Protein AF-0000000087577786 (afdb_homodimer)

pLDDT: mean 89.38, std 16.69, range [19.86, 98.94]

Radius of gyration: 27.83 Å; Cα contacts (8 Å, |Δi|>4): 1175; chains: 2; bounding box: 75×89×69 Å

Secondary structure (DSSP, 8-state):
-------------------BPPPPPPSSTT-STTSPP-STTSTT--B--PPPHHHHHHHHHHT--GGG-EES-GGGTT-SEE---HHHHHHT-S--SS-S-SS-HHHHHHHHHHHHHHHHTT---EEEEE--TT-HHHHHHHHHHHT-SS----EEEEE--SPPTT-GGGHHHH---HHHHHHHHHHTT---TTEEEEES-HHHHGGGS-TT--EEEEEE--SSHHHHHHHHHHHGGGEEEEEEEEESSTTT-HHHHHHHHHHHHHTT-----EE-SSS-EEEE--S-----GGGPPPP-STTS--/-------------------BPPPPPPSSTT-STTSPP-STTSTT--B--PPPHHHHHHHHHHT--GGG-EES-GGGTT-SEE---HHHHHHT-S--SS-S-SS-HHHHHHHHHHHHHHHHTT---EEEEE--TT-HHHHHHHHHHHT-SS----EEEEE--SPPTT-GGGHHHH---HHHHHHHHHHTT---TTEEEEES-HHHHGGGS-TT--EEEEEE--SSHHHHHHHHHHHGGGEEEEEEEEESSTTT-HHHHHHHHHHHHHHT-----EE-SSS-EEEE--S-----GGGPPPP-STTS--

Solvent-accessible surface area (backbone atoms only — not comparable to full-atom values): 33470 Å² total; per-residue (Å²): 136,83,80,77,77,74,78,75,75,72,73,86,63,80,69,60,90,78,38,43,45,72,45,28,60,52,81,43,98,77,51,75,88,40,60,52,52,85,45,83,78,39,88,80,36,42,63,53,70,86,69,54,65,52,49,42,29,44,49,43,51,22,42,36,47,70,84,61,25,23,32,63,34,72,74,58,31,44,73,46,69,36,76,48,52,70,76,39,42,36,66,27,76,45,42,37,73,69,28,22,25,56,56,11,53,51,55,52,50,49,52,53,36,49,55,50,48,26,50,75,68,67,40,58,44,27,37,38,37,37,50,45,66,46,33,22,65,57,42,45,48,42,48,53,32,69,72,40,86,87,47,76,52,45,34,38,42,32,28,50,43,41,81,60,86,85,46,69,62,24,32,70,64,61,35,35,43,58,67,57,29,51,49,46,25,48,54,53,69,47,64,50,91,47,57,41,78,45,75,33,51,57,85,71,46,50,78,66,55,67,83,80,52,43,23,20,34,44,35,46,39,67,78,36,33,34,56,51,46,48,46,50,76,63,46,49,59,26,40,27,60,62,12,36,41,36,34,52,33,40,64,70,27,69,48,31,36,49,40,51,53,51,49,36,61,74,60,66,54,86,69,61,79,39,62,44,35,64,29,23,30,30,38,54,40,81,61,89,52,84,74,61,71,84,71,60,72,74,68,76,51,85,66,42,83,128,137,83,80,78,76,77,78,74,78,74,75,86,63,81,69,61,89,77,40,44,44,72,45,30,61,53,80,44,96,78,51,75,87,41,61,53,50,85,47,81,79,40,89,78,35,42,64,55,71,85,67,54,65,52,50,42,29,44,48,42,50,22,42,36,46,71,87,59,25,23,31,64,35,70,74,58,31,43,71,46,70,36,77,48,50,71,76,40,43,38,67,28,75,47,43,36,73,69,27,23,27,57,57,11,53,52,56,52,50,49,52,52,36,50,55,52,48,24,51,74,70,66,41,58,44,26,38,39,37,36,50,45,65,48,34,22,67,57,42,44,47,42,48,52,33,69,71,38,87,84,46,76,51,42,34,39,41,33,28,51,42,42,81,61,88,86,48,69,6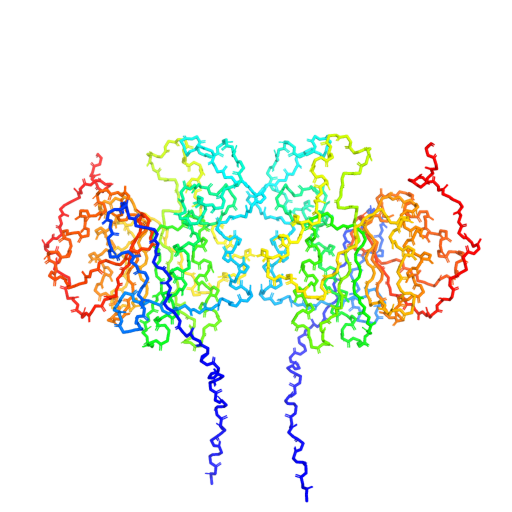1,25,30,70,64,60,36,35,43,58,68,57,30,50,48,48,26,49,54,54,68,47,66,50,92,46,57,42,79,44,77,33,50,55,85,72,45,47,78,66,56,68,83,80,52,44,23,20,32,44,35,45,40,66,78,36,33,35,56,51,47,47,46,49,76,62,47,51,59,27,41,27,61,62,11,39,42,34,36,53,33,40,63,68,28,69,46,30,36,49,40,50,53,50,48,36,60,74,60,67,55,84,69,61,80,38,62,44,34,64,28,23,30,30,37,52,40,80,60,90,53,84,73,63,70,84,70,60,72,74,68,77,49,84,64,42,83,130

Organism: Thalassiosira oceanica (NCBI:txid159749)

InterPro domains:
  IPR008884 Macrocin-O-methyltransferase [PF05711] (78-285)
  IPR008884 Macrocin-O-methyltransferase [PTHR40036] (98-286)
  IPR029063 S-adenosyl-L-methionine-dependent methyltransferase superfamily [G3DSA:3.40.50.150] (52-286)

Nearest PDB structures (foldseek):
  2wk1-assembly1_A-2  TM=9.011E-01  e=6.890E-23  Actinoalloteichus caeruleus
  4x7u-assembly1_B  TM=8.964E-01  e=2.282E-21  Micromonospora griseorubida
  4x7v-assembly1_A  TM=9.051E-01  e=3.508E-21  Micromonospora griseorubida
  4x7z-assembly1_B  TM=9.027E-01  e=4.485E-21  Micromonospora griseorubida
  4xvy-assembly1_B  TM=8.830E-01  e=7.794E-21  Micromonospora griseorubida

Foldseek 3Di:
DDPPPPPPPDDPPPVPPWAFDQAADDLDPPDPVRGGDGDPPPQLGQTDDDDDPLLVVLLQQQLAHQVQFFQPDLLQLSPDGDGHDLVCLQQLVTARQRHQDSGHSLVLRVLLSQLVQCLVVVNDAAAEEAQQQLNSSVLSVLVSQVPGPSHRHAYEYHDQLAFDPDSPNSRVNRHHHPVNSLVVSVVSPRDDPSYHYFHRQLQPTLQVDDPQGAYQEAEYEDQALVSLLSNCLRCVLRHTQQGKYKYQACQPHVRNVVSVVLQCVQQVAPWDWRHRYNGMTMTGGHDRTDRDPVSRDPDDPPPDDD/DDPPPPPPPDDPPPVPPWAFDQAADDLDPPDPVRGGDGDPPPQLGQTDDDDDPLLVVLLQQQLAHQVQFFQPDLLQLSPDGDGHDLVCLQQLVTARQRHQDSGHSLVLRVLLSQLVQCLVVVPDFAAEEAQQQLNSSVLSVLVSQVPGPSHRHAYEYHDQLAFDPDSPNSRVNRHHHPVNSLVVSVVSPRDDPSYHYFHRQLQPTLQVDDPQGAYQEAEYEDQALVSLLSNCLRCVLRHTQQGKYKYQACQPHVRNVVSVVLQCVQQVAPWDWRHSYNGMTMTGGHDRTDRDPVSRDPDDPPPDDD

Sequence (612 aa):
LILAAAHLGAPVNDVGDLKCLPLGDPLDSLESNHETPESLEDPRCQLYQPPSKLVHVIMNMVVGAPNQGRCANFSDGCATKAPYDEALRQFGGDWPPFGYTMIGKQRLEQFRASIHEVDRNGIGGCIIETGVWRGGAMIMAAAVTSESNFGRRNLYLYDAFDSIPGYGPSKSFLENTEDEVKGYFKLFGMLDHNVKFVKGMFKDTVPEWQKGTPIAVLRVDANFYDSYADVLYTMYEDVSVGGIVIFDDVYSHPAVMKCWTDFKRDQNLKEDLVRIDKRSAWFRKIEDVKVDQLKRLPPQDTNKAQLILAAAHLGAPVNDVGDLKCLPLGDPLDSLESNHETPESLEDPRCQLYQPPSKLVHVIMNMVVGAPNQGRCANFSDGCATKAPYDEALRQFGGDWPPFGYTMIGKQRLEQFRASIHEVDRNGIGGCIIETGVWRGGAMIMAAAVTSESNFGRRNLYLYDAFDSIPGYGPSKSFLENTEDEVKGYFKLFGMLDHNVKFVKGMFKDTVPEWQKGTPIAVLRVDANFYDSYADVLYTMYEDVSVGGIVIFDDVYSHPAVMKCWTDFKRDQNLKEDLVRIDKRSAWFRKIEDVKVDQLKRLPPQDTNKAQ

Structure (mmCIF, N/CA/C/O backbone):
data_AF-0000000087577786-model_v1
#
loop_
_entity.id
_entity.type
_entity.pdbx_description
1 polymer 'Macrocin O-methyltransferase'
#
loop_
_atom_site.group_PDB
_atom_site.id
_atom_site.type_symbol
_atom_site.label_atom_id
_atom_site.label_alt_id
_atom_site.label_comp_id
_atom_site.label_asym_id
_atom_site.label_entity_id
_atom_site.label_seq_id
_atom_site.pdbx_PDB_ins_code
_atom_site.Cartn_x
_atom_site.Cartn_y
_atom_site.Cartn_z
_atom_site.occupancy
_atom_site.B_iso_or_equiv
_atom_site.auth_seq_id
_atom_site.auth_comp_id
_atom_site.auth_asym_id
_atom_site.auth_atom_id
_atom_site.pdbx_PDB_model_num
ATOM 1 N N . LEU A 1 1 ? -45.875 -18.891 17.031 1 25.75 1 LEU A N 1
ATOM 2 C CA . LEU A 1 1 ? -44.438 -19.047 16.938 1 25.75 1 LEU A CA 1
ATOM 3 C C . LEU A 1 1 ? -43.906 -18.453 15.625 1 25.75 1 LEU A C 1
ATOM 5 O O . LEU A 1 1 ? -43.969 -19.109 14.578 1 25.75 1 LEU A O 1
ATOM 9 N N . ILE A 1 2 ? -44.094 -17.219 15.227 1 24.62 2 ILE A N 1
ATOM 10 C CA . ILE A 1 2 ? -44.156 -16.453 13.984 1 24.62 2 ILE A CA 1
ATOM 11 C C . ILE A 1 2 ? -42.75 -16.094 13.523 1 24.62 2 ILE A C 1
ATOM 13 O O . ILE A 1 2 ? -42.031 -15.336 14.203 1 24.62 2 ILE A O 1
ATOM 17 N N . LEU A 1 3 ? -42.031 -17.031 12.844 1 22.95 3 LEU A N 1
ATOM 18 C CA . LEU A 1 3 ? -40.688 -16.969 12.289 1 22.95 3 LEU A CA 1
ATOM 19 C C . LEU A 1 3 ? -40.531 -15.789 11.336 1 22.95 3 LEU A C 1
ATOM 21 O O . LEU A 1 3 ? -41.156 -15.781 10.266 1 22.95 3 LEU A O 1
ATOM 25 N N . ALA A 1 4 ? -40.469 -14.539 11.805 1 23.53 4 ALA A N 1
ATOM 26 C CA . ALA A 1 4 ? -40.281 -13.391 10.922 1 23.53 4 ALA A CA 1
ATOM 27 C C . ALA A 1 4 ? -39.031 -13.57 10.055 1 23.53 4 ALA A C 1
ATOM 29 O O . ALA A 1 4 ? -37.906 -13.633 10.562 1 23.53 4 ALA A O 1
ATOM 30 N N . ALA A 1 5 ? -39.062 -14.164 8.867 1 20.08 5 ALA A N 1
ATOM 31 C CA . ALA A 1 5 ? -38.094 -14.258 7.781 1 20.08 5 ALA A CA 1
ATOM 32 C C . ALA A 1 5 ? -37.531 -12.883 7.402 1 20.08 5 ALA A C 1
ATOM 34 O O . ALA A 1 5 ? -38.281 -12.047 6.883 1 20.08 5 ALA A O 1
ATOM 35 N N . ALA A 1 6 ? -36.75 -12.289 8.242 1 26.2 6 ALA A N 1
ATOM 36 C CA . ALA A 1 6 ? -36.094 -11.039 7.84 1 26.2 6 ALA A CA 1
ATOM 37 C C . ALA A 1 6 ? -35.594 -11.117 6.406 1 26.2 6 ALA A C 1
ATOM 39 O O . ALA A 1 6 ? -34.906 -12.086 6.031 1 26.2 6 ALA A O 1
ATOM 40 N N . HIS A 1 7 ? -36.188 -10.406 5.469 1 24.12 7 HIS A N 1
ATOM 41 C CA . HIS A 1 7 ? -35.906 -10.133 4.059 1 24.12 7 HIS A CA 1
ATOM 42 C C . HIS A 1 7 ? -34.438 -9.805 3.83 1 24.12 7 HIS A C 1
ATOM 44 O O . HIS A 1 7 ? -33.906 -8.852 4.414 1 24.12 7 HIS A O 1
ATOM 50 N N . LEU A 1 8 ? -33.562 -10.773 3.633 1 27.97 8 LEU A N 1
ATOM 51 C CA . LEU A 1 8 ? -32.25 -10.727 3.014 1 27.97 8 LEU A CA 1
ATOM 52 C C . LEU A 1 8 ? -32.219 -9.711 1.879 1 27.97 8 LEU A C 1
ATOM 54 O O . LEU A 1 8 ? -32.969 -9.82 0.913 1 27.97 8 LEU A O 1
ATOM 58 N N . GLY A 1 9 ? -32.188 -8.398 2.266 1 27.45 9 GLY A N 1
ATOM 59 C CA . GLY A 1 9 ? -32.125 -7.367 1.241 1 27.45 9 GLY A CA 1
ATOM 60 C C . GLY A 1 9 ? -31.359 -7.793 0.004 1 27.45 9 GLY A C 1
ATOM 61 O O . GLY A 1 9 ? -30.484 -8.648 0.079 1 27.45 9 GLY A O 1
ATOM 62 N N . ALA A 1 10 ? -32 -7.598 -1.199 1 27.45 10 ALA A N 1
ATOM 63 C CA . ALA A 1 10 ? -31.734 -7.898 -2.602 1 27.45 10 ALA A CA 1
ATOM 64 C C . ALA A 1 10 ? -30.297 -7.539 -2.967 1 27.45 10 ALA A C 1
ATOM 66 O O . ALA A 1 10 ? -29.703 -6.633 -2.373 1 27.45 10 ALA A O 1
ATOM 67 N N . PRO A 1 11 ? -29.641 -8.445 -3.666 1 31.91 11 PRO A N 1
ATOM 68 C CA . PRO A 1 11 ? -28.375 -8.25 -4.379 1 31.91 11 PRO A CA 1
ATOM 69 C C . PRO A 1 11 ? -28.297 -6.898 -5.09 1 31.91 11 PRO A C 1
ATOM 71 O O . PRO A 1 11 ? -29.328 -6.383 -5.551 1 31.91 11 PRO A O 1
ATOM 74 N N . VAL A 1 12 ? -27.719 -5.793 -4.562 1 33.19 12 VAL A N 1
ATOM 75 C CA . VAL A 1 12 ? -27.531 -4.664 -5.469 1 33.19 12 VAL A CA 1
ATOM 76 C C . VAL A 1 12 ? -27.281 -5.176 -6.887 1 33.19 12 VAL A C 1
ATOM 78 O O . VAL A 1 12 ? -26.266 -5.832 -7.152 1 33.19 12 VAL A O 1
ATOM 81 N N . ASN A 1 13 ? -28.234 -5.625 -7.609 1 32.91 13 ASN A N 1
ATOM 82 C CA . ASN A 1 13 ? -28.422 -5.988 -9.008 1 32.91 13 ASN A CA 1
ATOM 83 C C . ASN A 1 13 ? -27.844 -4.922 -9.938 1 32.91 13 ASN A C 1
ATOM 85 O O . ASN A 1 13 ? -28.328 -4.754 -11.062 1 32.91 13 ASN A O 1
ATOM 89 N N . ASP A 1 14 ? -27.469 -3.738 -9.438 1 36 14 ASP A N 1
ATOM 90 C CA . ASP A 1 14 ? -27.016 -2.98 -10.609 1 36 14 ASP A CA 1
ATOM 91 C C . ASP A 1 14 ? -26 -3.771 -11.414 1 36 14 ASP A C 1
ATOM 93 O O . ASP A 1 14 ? -24.812 -3.801 -11.07 1 36 14 ASP A O 1
ATOM 97 N N . VAL A 1 15 ? -26.422 -4.895 -11.883 1 40.62 15 VAL A N 1
ATOM 98 C CA . VAL A 1 15 ? -25.75 -5.754 -12.844 1 40.62 15 VAL A CA 1
ATOM 99 C C . VAL A 1 15 ? -25.109 -4.902 -13.938 1 40.62 15 VAL A C 1
ATOM 101 O O . VAL A 1 15 ? -25.781 -4.492 -14.891 1 40.62 15 VAL A O 1
ATOM 104 N N . GLY A 1 16 ? -24.562 -3.828 -13.734 1 45.75 16 GLY A N 1
ATOM 105 C CA . GLY A 1 16 ? -23.812 -3.197 -14.805 1 45.75 16 GLY A CA 1
ATOM 106 C C . GLY A 1 16 ? -23.203 -4.191 -15.773 1 45.75 16 GLY A C 1
ATOM 107 O O . GLY A 1 16 ? -23.234 -5.402 -15.531 1 45.75 16 GLY A O 1
ATOM 108 N N . ASP A 1 17 ? -22.797 -3.799 -17.125 1 63.31 17 ASP A N 1
ATOM 109 C CA . ASP A 1 17 ? -22.359 -4.605 -18.25 1 63.31 17 ASP A CA 1
ATOM 110 C C . ASP A 1 17 ? -21.219 -5.539 -17.844 1 63.31 17 ASP A C 1
ATOM 112 O O . ASP A 1 17 ? -20.094 -5.094 -17.609 1 63.31 17 ASP A O 1
ATOM 116 N N . LEU A 1 18 ? -21.547 -6.641 -17.312 1 78.5 18 LEU A N 1
ATOM 117 C CA . LEU A 1 18 ? -20.562 -7.695 -17.094 1 78.5 18 LEU A CA 1
ATOM 118 C C . LEU A 1 18 ? -19.734 -7.934 -18.359 1 78.5 18 LEU A C 1
ATOM 120 O O . LEU A 1 18 ? -20.281 -7.973 -19.469 1 78.5 18 LEU A O 1
ATOM 124 N N . LYS A 1 19 ? -18.516 -7.781 -18.156 1 86.88 19 LYS A N 1
ATOM 125 C CA . LYS A 1 19 ? -17.594 -8.016 -19.266 1 86.88 19 LYS A CA 1
ATOM 126 C C . LYS A 1 19 ? -16.547 -9.055 -18.891 1 86.88 19 LYS A C 1
ATOM 128 O O . LYS A 1 19 ? -16.281 -9.289 -17.719 1 86.88 19 LYS A O 1
ATOM 133 N N . CYS A 1 20 ? -16.109 -9.719 -19.906 1 89.75 20 CYS A N 1
ATOM 134 C CA . CYS A 1 20 ? -15.016 -10.648 -19.703 1 89.75 20 CYS A CA 1
ATOM 135 C C . CYS A 1 20 ? -13.695 -9.914 -19.5 1 89.75 20 CYS A C 1
ATOM 137 O O . CYS A 1 20 ? -13.484 -8.844 -20.078 1 89.75 20 CYS A O 1
ATOM 139 N N . LEU A 1 21 ? -12.93 -10.453 -18.641 1 88.75 21 LEU A N 1
ATOM 140 C CA . LEU A 1 21 ? -11.555 -9.969 -18.547 1 88.75 21 LEU A CA 1
ATOM 141 C C . LEU A 1 21 ? -10.844 -10.062 -19.891 1 88.75 21 LEU A C 1
ATOM 143 O O . LEU A 1 21 ? -10.938 -11.078 -20.578 1 88.75 21 LEU A O 1
ATOM 147 N N . PRO A 1 22 ? -10.195 -8.953 -20.266 1 79.06 22 PRO A N 1
ATOM 148 C CA . PRO A 1 22 ? -9.461 -9.023 -21.531 1 79.06 22 PRO A CA 1
ATOM 149 C C . PRO A 1 22 ? -8.344 -10.062 -21.5 1 79.06 22 PRO A C 1
ATOM 151 O O . PRO A 1 22 ? -7.68 -10.242 -20.484 1 79.06 22 PRO A O 1
ATOM 154 N N . LEU A 1 23 ? -8.242 -10.695 -22.641 1 74.75 23 LEU A N 1
ATOM 155 C CA . LEU A 1 23 ? -7.109 -11.602 -22.797 1 74.75 23 LEU A CA 1
ATOM 156 C C . LEU A 1 23 ? -5.824 -10.836 -23.062 1 74.75 23 LEU A C 1
ATOM 158 O O . LEU A 1 23 ? -5.859 -9.711 -23.562 1 74.75 23 LEU A O 1
ATOM 162 N N . GLY A 1 24 ? -4.707 -11.328 -22.484 1 70.62 24 GLY A N 1
ATOM 163 C CA . GLY A 1 24 ? -3.422 -10.688 -22.719 1 70.62 24 GLY A CA 1
ATOM 164 C C . GLY A 1 24 ? -3.008 -10.672 -24.172 1 70.62 24 GLY A C 1
ATOM 165 O O . GLY A 1 24 ? -3.678 -11.273 -25.016 1 70.62 24 GLY A O 1
ATOM 166 N N . ASP A 1 25 ? -1.933 -9.938 -24.453 1 69.75 25 ASP A N 1
ATOM 167 C CA . ASP A 1 25 ? -1.402 -9.828 -25.812 1 69.75 25 ASP A CA 1
ATOM 168 C C . ASP A 1 25 ? -1.048 -11.211 -26.375 1 69.75 25 ASP A C 1
ATOM 170 O O . ASP A 1 25 ? -0.57 -12.078 -25.641 1 69.75 25 ASP A O 1
ATOM 174 N N . PRO A 1 26 ? -1.272 -11.32 -27.656 1 68.69 26 PRO A N 1
ATOM 175 C CA . PRO A 1 26 ? -0.954 -12.602 -28.281 1 68.69 26 PRO A CA 1
ATOM 176 C C . PRO A 1 26 ? 0.536 -12.938 -28.234 1 68.69 26 PRO A C 1
ATOM 178 O O . PRO A 1 26 ? 1.368 -12.031 -28.109 1 68.69 26 PRO A O 1
ATOM 181 N N . LEU A 1 27 ? 0.871 -14.25 -28.156 1 69.44 27 LEU A N 1
ATOM 182 C CA . LEU A 1 27 ? 2.25 -14.734 -28.125 1 69.44 27 LEU A CA 1
ATOM 183 C C . LEU A 1 27 ? 2.992 -14.312 -29.391 1 69.44 27 LEU A C 1
ATOM 185 O O . LEU A 1 27 ? 4.199 -14.078 -29.359 1 69.44 27 LEU A O 1
ATOM 189 N N . ASP A 1 28 ? 2.291 -14.422 -30.422 1 69.25 28 ASP A N 1
ATOM 190 C CA . ASP A 1 28 ? 2.836 -13.961 -31.688 1 69.25 28 ASP A CA 1
ATOM 191 C C . ASP A 1 28 ? 1.794 -13.172 -32.5 1 69.25 28 ASP A C 1
ATOM 193 O O . ASP A 1 28 ? 0.612 -13.172 -32.125 1 69.25 28 ASP A O 1
ATOM 197 N N . SER A 1 29 ? 2.25 -12.328 -33.281 1 60.84 29 SER A N 1
ATOM 198 C CA . SER A 1 29 ? 1.403 -11.422 -34.062 1 60.84 29 SER A CA 1
ATOM 199 C C . SER A 1 29 ? 0.373 -12.195 -34.875 1 60.84 29 SER A C 1
ATOM 201 O O . SER A 1 29 ? -0.632 -11.625 -35.312 1 60.84 29 SER A O 1
ATOM 203 N N . LEU A 1 30 ? 0.54 -13.445 -34.969 1 54.66 30 LEU A N 1
ATOM 204 C CA . LEU A 1 30 ? -0.303 -14.219 -35.875 1 54.66 30 LEU A CA 1
ATOM 205 C C . LEU A 1 30 ? -1.396 -14.953 -35.125 1 54.66 30 LEU A C 1
ATOM 207 O O . LEU A 1 30 ? -2.268 -15.586 -35.719 1 54.66 30 LEU A O 1
ATOM 211 N N . GLU A 1 31 ? -1.323 -14.789 -33.875 1 60 31 GLU A N 1
ATOM 212 C CA . GLU A 1 31 ? -2.312 -15.523 -33.094 1 60 31 GLU A CA 1
ATOM 213 C C . GLU A 1 31 ? -3.684 -14.859 -33.156 1 60 31 GLU A C 1
ATOM 215 O O . GLU A 1 31 ? -3.852 -13.727 -32.719 1 60 31 GLU A O 1
ATOM 220 N N . SER A 1 32 ? -4.73 -15.273 -33.969 1 54.06 32 SER A N 1
ATOM 221 C CA . SER A 1 32 ? -6.074 -14.75 -34.219 1 54.06 32 SER A CA 1
ATOM 222 C C . SER A 1 32 ? -6.957 -14.945 -32.969 1 54.06 32 SER A C 1
ATOM 224 O O . SER A 1 32 ? -7.859 -14.148 -32.719 1 54.06 32 SER A O 1
ATOM 226 N N . ASN A 1 33 ? -6.812 -16 -32.281 1 54.22 33 ASN A N 1
ATOM 227 C CA . ASN A 1 33 ? -7.703 -16.375 -31.188 1 54.22 33 ASN A CA 1
ATOM 228 C C . ASN A 1 33 ? -7.43 -15.555 -29.938 1 54.22 33 ASN A C 1
ATOM 230 O O . ASN A 1 33 ? -7.773 -15.969 -28.828 1 54.22 33 ASN A O 1
ATOM 234 N N . HIS A 1 34 ? -6.926 -14.383 -30.234 1 62.69 34 HIS A N 1
ATOM 235 C CA . HIS A 1 34 ? -6.402 -13.602 -29.125 1 62.69 34 HIS A CA 1
ATOM 236 C C . HIS A 1 34 ? -7.395 -12.531 -28.672 1 62.69 34 HIS A C 1
ATOM 238 O O . HIS A 1 34 ? -7.09 -11.719 -27.797 1 62.69 34 HIS A O 1
ATOM 244 N N . GLU A 1 35 ? -8.586 -12.773 -29.266 1 71.75 35 GLU A N 1
ATOM 245 C CA . GLU A 1 35 ? -9.508 -11.695 -28.922 1 71.75 35 GLU A CA 1
ATOM 246 C C . GLU A 1 35 ? -10.242 -11.984 -27.625 1 71.75 35 GLU A C 1
ATOM 248 O O . GLU A 1 35 ? -10.523 -13.148 -27.312 1 71.75 35 GLU A O 1
ATOM 253 N N . THR A 1 36 ? -10.445 -10.953 -26.875 1 77.25 36 THR A N 1
ATOM 254 C CA . THR A 1 36 ? -11.266 -11.023 -25.672 1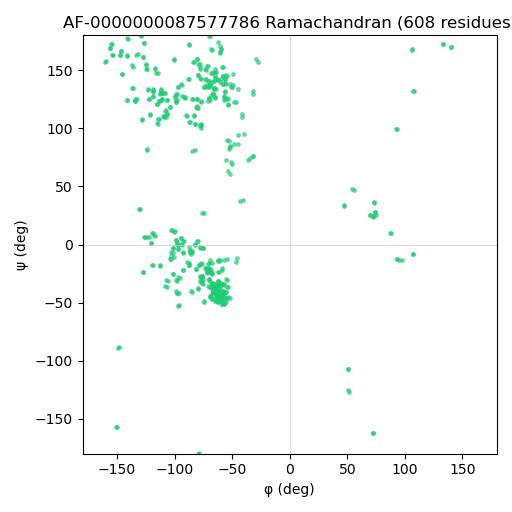 77.25 36 THR A CA 1
ATOM 255 C C . THR A 1 36 ? -12.641 -11.594 -25.984 1 77.25 36 THR A C 1
ATOM 257 O O . THR A 1 36 ? -13.305 -11.164 -26.922 1 77.25 36 THR A O 1
ATOM 260 N N . PRO A 1 37 ? -12.992 -12.672 -25.234 1 81.88 37 PRO A N 1
ATOM 261 C CA . PRO A 1 37 ? -14.328 -13.219 -25.469 1 81.88 37 PRO A CA 1
ATOM 262 C C . PRO A 1 37 ? -15.438 -12.18 -25.312 1 81.88 37 PRO A C 1
ATOM 264 O O . PRO A 1 37 ? -15.406 -11.375 -24.375 1 81.88 37 PRO A O 1
ATOM 267 N N . GLU A 1 38 ? -16.391 -12.227 -26.203 1 79.75 38 GLU A N 1
ATOM 268 C CA . GLU A 1 38 ? -17.5 -11.289 -26.141 1 79.75 38 GLU A CA 1
ATOM 269 C C . GLU A 1 38 ? -18.703 -11.891 -25.406 1 79.75 38 GLU A C 1
ATOM 271 O O . GLU A 1 38 ? -19.469 -11.18 -24.766 1 79.75 38 GLU A O 1
ATOM 276 N N . SER A 1 39 ? -18.734 -13.188 -25.531 1 83.62 39 SER A N 1
ATOM 277 C CA . SER A 1 39 ? -19.844 -13.875 -24.891 1 83.62 39 SER A CA 1
ATOM 278 C C . SER A 1 39 ? -19.453 -14.352 -23.5 1 83.62 39 SER A C 1
ATOM 280 O O . SER A 1 39 ? -18.375 -14.898 -23.297 1 83.62 39 SER A O 1
ATOM 282 N N . LEU A 1 40 ? -20.344 -14.18 -22.609 1 84.94 40 LEU A N 1
ATOM 283 C CA . LEU A 1 40 ? -20.156 -14.656 -21.25 1 84.94 40 LEU A CA 1
ATOM 284 C C . LEU A 1 40 ? -20.156 -16.188 -21.203 1 84.94 40 LEU A C 1
ATOM 286 O O . LEU A 1 40 ? -19.703 -16.781 -20.219 1 84.94 40 LEU A O 1
ATOM 290 N N . GLU A 1 41 ? -20.641 -16.828 -22.297 1 85.19 41 GLU A N 1
ATOM 291 C CA . GLU A 1 41 ? -20.719 -18.281 -22.344 1 85.19 41 GLU A CA 1
ATOM 292 C C . GLU A 1 41 ? -19.422 -18.891 -22.859 1 85.19 41 GLU A C 1
ATOM 294 O O . GLU A 1 41 ? -19.203 -20.094 -22.75 1 85.19 41 GLU A O 1
ATOM 299 N N . ASP A 1 42 ? -18.656 -18.062 -23.438 1 87.5 42 ASP A N 1
ATOM 300 C CA . ASP A 1 42 ? -17.328 -18.516 -23.859 1 87.5 42 ASP A CA 1
ATOM 301 C C . ASP A 1 42 ? -16.547 -19.094 -22.672 1 87.5 42 ASP A C 1
ATOM 303 O O . ASP A 1 42 ? -16.406 -18.438 -21.641 1 87.5 42 ASP A O 1
ATOM 307 N N . PRO A 1 43 ? -16.078 -20.312 -22.812 1 85.56 43 PRO A N 1
ATOM 308 C CA . PRO A 1 43 ? -15.352 -20.938 -21.703 1 85.56 43 PRO A CA 1
ATOM 309 C C . PRO A 1 43 ? -14.086 -20.172 -21.328 1 85.56 43 PRO A C 1
ATOM 311 O O . PRO A 1 43 ? -13.531 -20.375 -20.25 1 85.56 43 PRO A O 1
ATOM 314 N N . ARG A 1 44 ? -13.688 -19.266 -22.219 1 88.69 44 ARG A N 1
ATOM 315 C CA . ARG A 1 44 ? -12.492 -18.453 -21.969 1 88.69 44 ARG A CA 1
ATOM 316 C C . ARG A 1 44 ? -12.836 -17.219 -21.141 1 88.69 44 ARG A C 1
ATOM 318 O O . ARG A 1 44 ? -11.945 -16.516 -20.672 1 88.69 44 ARG A O 1
ATOM 325 N N . CYS A 1 45 ? -14.031 -17.016 -20.953 1 90.12 45 CYS A N 1
ATOM 326 C CA . CYS A 1 45 ? -14.445 -15.773 -20.297 1 90.12 45 CYS A CA 1
ATOM 327 C C . CYS A 1 45 ? -14.367 -15.906 -18.781 1 90.12 45 CYS A C 1
ATOM 329 O O . CYS A 1 45 ? -14.977 -16.797 -18.203 1 90.12 45 CYS A O 1
ATOM 331 N N . GLN A 1 46 ? -13.648 -14.984 -18.219 1 90.88 46 GLN A N 1
ATOM 332 C CA . GLN A 1 46 ? -13.758 -14.68 -16.797 1 90.88 46 GLN A CA 1
ATOM 333 C C . GLN A 1 46 ? -14.367 -13.297 -16.562 1 90.88 46 GLN A C 1
ATOM 335 O O . GLN A 1 46 ? -13.93 -12.312 -17.172 1 90.88 46 GLN A O 1
ATOM 340 N N . LEU A 1 47 ? -15.273 -13.281 -15.68 1 90.19 47 LEU A N 1
ATOM 341 C CA . LEU A 1 47 ? -15.961 -12.016 -15.438 1 90.19 47 LEU A CA 1
ATOM 342 C C . LEU A 1 47 ? -15.047 -11.031 -14.711 1 90.19 47 LEU A C 1
ATOM 344 O O . LEU A 1 47 ? -14.359 -11.398 -13.758 1 90.19 47 LEU A O 1
ATOM 348 N N . TYR A 1 48 ? -15.117 -9.836 -15.227 1 88.25 48 TYR A N 1
ATOM 349 C CA . TYR A 1 48 ? -14.375 -8.766 -14.555 1 88.25 48 TYR A CA 1
ATOM 350 C C . TYR A 1 48 ? -15.25 -8.078 -13.508 1 88.25 48 TYR A C 1
ATOM 352 O O . TYR A 1 48 ? -16.375 -7.684 -13.797 1 88.25 48 TYR A O 1
ATOM 360 N N . GLN A 1 49 ? -14.766 -8 -12.32 1 89 49 GLN A N 1
ATOM 361 C CA . GLN A 1 49 ? -15.336 -7.207 -11.242 1 89 49 GLN A CA 1
ATOM 362 C C . GLN A 1 49 ? -14.328 -6.195 -10.695 1 89 49 GLN A C 1
ATOM 364 O O . GLN A 1 49 ? -13.203 -6.559 -10.359 1 89 49 GLN A O 1
ATOM 369 N N . PRO A 1 50 ? -14.727 -4.906 -10.68 1 91.56 50 PRO A N 1
ATOM 370 C CA . PRO A 1 50 ? -13.789 -3.928 -10.125 1 91.56 50 PRO A CA 1
ATOM 371 C C . PRO A 1 50 ? -13.367 -4.262 -8.695 1 91.56 50 PRO A C 1
ATOM 373 O O . PRO A 1 50 ? -14.18 -4.738 -7.898 1 91.56 50 PRO A O 1
ATOM 376 N N . PRO A 1 51 ? -12.141 -3.998 -8.43 1 95.5 51 PRO A N 1
ATOM 377 C CA . PRO A 1 51 ? -11.695 -4.266 -7.062 1 95.5 51 PRO A CA 1
ATOM 378 C C . PRO A 1 51 ? -12.234 -3.244 -6.059 1 95.5 51 PRO A C 1
ATOM 380 O O . PRO A 1 51 ? -12.555 -2.115 -6.438 1 95.5 51 PRO A O 1
ATOM 383 N N . SER A 1 52 ? -12.406 -3.701 -4.828 1 96.19 52 SER A N 1
ATOM 384 C CA . SER A 1 52 ? -12.617 -2.754 -3.738 1 96.19 52 SER A CA 1
ATOM 385 C C . SER A 1 52 ? -11.438 -1.802 -3.592 1 96.19 52 SER A C 1
ATOM 387 O O . SER A 1 52 ? -10.367 -2.035 -4.164 1 96.19 52 SER A O 1
ATOM 389 N N . LYS A 1 53 ? -11.539 -0.735 -2.818 1 95.75 53 LYS A N 1
ATOM 390 C CA . LYS A 1 53 ? -10.445 0.201 -2.574 1 95.75 53 LYS A CA 1
ATOM 391 C C . LYS A 1 53 ? -9.258 -0.503 -1.936 1 95.75 53 LYS A C 1
ATOM 393 O O . LYS A 1 53 ? -8.109 -0.254 -2.312 1 95.75 53 LYS A O 1
ATOM 398 N N . LEU A 1 54 ? -9.562 -1.358 -0.96 1 97.94 54 LEU A N 1
ATOM 399 C CA . LEU A 1 54 ? -8.508 -2.107 -0.288 1 97.94 54 LEU A CA 1
ATOM 400 C C . LEU A 1 54 ? -7.723 -2.953 -1.283 1 97.94 54 LEU A C 1
ATOM 402 O O . LEU A 1 54 ? -6.492 -2.869 -1.343 1 97.94 54 LEU A O 1
ATOM 406 N N . VAL A 1 55 ? -8.398 -3.721 -2.084 1 98.25 55 VAL A N 1
ATOM 407 C CA . VAL A 1 55 ? -7.754 -4.629 -3.023 1 98.25 55 VAL A CA 1
ATOM 408 C C . VAL A 1 55 ? -7.031 -3.828 -4.105 1 98.25 55 VAL A C 1
ATOM 410 O O . VAL A 1 55 ? -5.938 -4.203 -4.539 1 98.25 55 VAL A O 1
ATOM 413 N N . HIS A 1 56 ? -7.637 -2.744 -4.488 1 97.81 56 HIS A N 1
ATOM 414 C CA . HIS A 1 56 ? -7.008 -1.85 -5.457 1 97.81 56 HIS A CA 1
ATOM 415 C C . HIS A 1 56 ? -5.645 -1.373 -4.961 1 97.81 56 HIS A C 1
ATOM 417 O O . HIS A 1 56 ? -4.652 -1.454 -5.688 1 97.81 56 HIS A O 1
ATOM 423 N N . VAL A 1 57 ? -5.621 -0.88 -3.775 1 98.31 57 VAL A N 1
ATOM 424 C CA . VAL A 1 57 ? -4.383 -0.367 -3.205 1 98.31 57 VAL A CA 1
ATOM 425 C C . VAL A 1 57 ? -3.355 -1.495 -3.102 1 98.31 57 VAL A C 1
ATOM 427 O O . VAL A 1 57 ? -2.197 -1.325 -3.486 1 98.31 57 VAL A O 1
ATOM 430 N N . ILE A 1 58 ? -3.789 -2.605 -2.615 1 98.81 58 ILE A N 1
ATOM 431 C CA . ILE A 1 58 ? -2.879 -3.729 -2.426 1 98.81 58 ILE A CA 1
ATOM 432 C C . ILE A 1 58 ? -2.314 -4.168 -3.775 1 98.81 58 ILE A C 1
ATOM 434 O O . ILE A 1 58 ? -1.105 -4.367 -3.914 1 98.81 58 ILE A O 1
ATOM 438 N N . MET A 1 59 ? -3.131 -4.273 -4.789 1 98.5 59 MET A N 1
ATOM 439 C CA . MET A 1 59 ? -2.662 -4.695 -6.105 1 98.5 59 MET A CA 1
ATOM 440 C C . MET A 1 59 ? -1.608 -3.732 -6.641 1 98.5 59 MET A C 1
ATOM 442 O O . MET A 1 59 ? -0.561 -4.16 -7.129 1 98.5 59 MET A O 1
ATOM 446 N N . ASN A 1 60 ? -1.84 -2.484 -6.508 1 97.81 60 ASN A N 1
ATOM 447 C CA . ASN A 1 60 ? -0.915 -1.485 -7.031 1 97.81 60 ASN A CA 1
ATOM 448 C C . ASN A 1 60 ? 0.409 -1.493 -6.273 1 97.81 60 ASN A C 1
ATOM 450 O O . ASN A 1 60 ? 1.465 -1.237 -6.855 1 97.81 60 ASN A O 1
ATOM 454 N N . MET A 1 61 ? 0.289 -1.784 -4.988 1 98.25 61 MET A N 1
ATOM 455 C CA . MET A 1 61 ? 1.507 -1.75 -4.184 1 98.25 61 MET A CA 1
ATOM 456 C C . MET A 1 61 ? 2.32 -3.025 -4.371 1 98.25 61 MET A C 1
ATOM 458 O O . MET A 1 61 ? 3.545 -2.977 -4.48 1 98.25 61 MET A O 1
ATOM 462 N N . VAL A 1 62 ? 1.681 -4.16 -4.488 1 98.69 62 VAL A N 1
ATOM 463 C CA . VAL A 1 62 ? 2.434 -5.41 -4.516 1 98.69 62 VAL A CA 1
ATOM 464 C C . VAL A 1 62 ? 3.096 -5.586 -5.879 1 98.69 62 VAL A C 1
ATOM 466 O O . VAL A 1 62 ? 4.168 -6.188 -5.98 1 98.69 62 VAL A O 1
ATOM 469 N N . VAL A 1 63 ? 2.566 -5.059 -6.949 1 97.75 63 VAL A N 1
ATOM 470 C CA . VAL A 1 63 ? 3.10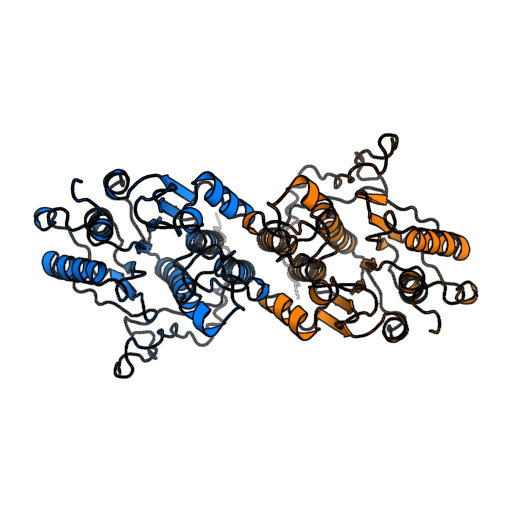4 -5.289 -8.289 1 97.75 63 VAL A CA 1
ATOM 471 C C . VAL A 1 63 ? 4.332 -4.406 -8.508 1 97.75 63 VAL A C 1
ATOM 473 O O . VAL A 1 63 ? 5.113 -4.645 -9.438 1 97.75 63 VAL A O 1
ATOM 476 N N . GLY A 1 64 ? 4.504 -3.373 -7.691 1 96.94 64 GLY A N 1
ATOM 477 C CA . GLY A 1 64 ? 5.559 -2.389 -7.871 1 96.94 64 GLY A CA 1
ATOM 478 C C . GLY A 1 64 ? 5.051 -1.047 -8.359 1 96.94 64 GLY A C 1
ATOM 479 O O . GLY A 1 64 ? 4.301 -0.98 -9.336 1 96.94 64 GLY A O 1
ATOM 480 N N . ALA A 1 65 ? 5.477 0.029 -7.738 1 96.62 65 ALA A N 1
ATOM 481 C CA . ALA A 1 65 ? 4.934 1.363 -7.988 1 96.62 65 ALA A CA 1
ATOM 482 C C . ALA A 1 65 ? 5.852 2.162 -8.914 1 96.62 65 ALA A C 1
ATOM 484 O O . ALA A 1 65 ? 7.047 1.879 -9 1 96.62 65 ALA A O 1
ATOM 485 N N . PRO A 1 66 ? 5.336 3.213 -9.578 1 95.69 66 PRO A N 1
ATOM 486 C CA . PRO A 1 66 ? 6.094 3.971 -10.578 1 95.69 66 PRO A CA 1
ATOM 487 C C . PRO A 1 66 ? 7.328 4.652 -10 1 95.69 66 PRO A C 1
ATOM 489 O O . PRO A 1 66 ? 8.367 4.73 -10.656 1 95.69 66 PRO A O 1
ATOM 492 N N . ASN A 1 67 ? 7.324 5.098 -8.773 1 94.88 67 ASN A N 1
ATOM 493 C CA . ASN A 1 67 ? 8.438 5.852 -8.203 1 94.88 67 ASN A CA 1
ATOM 494 C C . ASN A 1 67 ? 9.57 4.93 -7.758 1 94.88 67 ASN A C 1
ATOM 496 O O . ASN A 1 67 ? 10.602 5.398 -7.281 1 94.88 67 ASN A O 1
ATOM 500 N N . GLN A 1 68 ? 9.414 3.633 -7.992 1 96 68 GLN A N 1
ATOM 501 C CA . GLN A 1 68 ? 10.375 2.652 -7.5 1 96 68 GLN A CA 1
ATOM 502 C C . GLN A 1 68 ? 11.281 2.162 -8.625 1 96 68 GLN A C 1
ATOM 504 O O . GLN A 1 68 ? 12.281 1.477 -8.375 1 96 68 GLN A O 1
ATOM 509 N N . GLY A 1 69 ? 10.906 2.48 -9.836 1 95.38 69 GLY A N 1
ATOM 510 C CA . GLY A 1 69 ? 11.68 2.049 -10.984 1 95.38 69 GLY A CA 1
ATOM 511 C C . GLY A 1 69 ? 11.555 0.564 -11.266 1 95.38 69 GLY A C 1
ATOM 512 O O . GLY A 1 69 ? 10.547 -0.055 -10.914 1 95.38 69 GLY A O 1
ATOM 513 N N . ARG A 1 70 ? 12.492 0.074 -12.031 1 96.38 70 ARG A N 1
ATOM 514 C CA . ARG A 1 70 ? 12.562 -1.344 -12.367 1 96.38 70 ARG A CA 1
ATOM 515 C C . ARG A 1 70 ? 14.008 -1.834 -12.383 1 96.38 70 ARG A C 1
ATOM 517 O O . ARG A 1 70 ? 14.945 -1.03 -12.43 1 96.38 70 ARG A O 1
ATOM 524 N N . CYS A 1 71 ? 14.086 -3.119 -12.32 1 94.19 71 CYS A N 1
ATOM 525 C CA . CYS A 1 71 ? 15.406 -3.709 -12.516 1 94.19 71 CYS A CA 1
ATOM 526 C C . CYS A 1 71 ? 15.852 -3.572 -13.961 1 94.19 71 CYS A C 1
ATOM 528 O O . CYS A 1 71 ? 15.102 -3.902 -14.883 1 94.19 71 CYS A O 1
ATOM 530 N N . ALA A 1 72 ? 17.016 -3.006 -14.141 1 87.06 72 ALA A N 1
ATOM 531 C CA . ALA A 1 72 ? 17.547 -2.816 -15.492 1 87.06 72 ALA A CA 1
ATOM 532 C C . ALA A 1 72 ? 18.109 -4.121 -16.047 1 87.06 72 ALA A C 1
ATOM 534 O O . ALA A 1 72 ? 18.125 -4.328 -17.266 1 87.06 72 ALA A O 1
ATOM 535 N N . ASN A 1 73 ? 18.609 -4.895 -15.117 1 81.94 73 ASN A N 1
ATOM 536 C CA . ASN A 1 73 ? 19.281 -6.145 -15.469 1 81.94 73 ASN A CA 1
ATOM 537 C C . ASN A 1 73 ? 18.953 -7.25 -14.469 1 81.94 73 ASN A C 1
ATOM 539 O O . ASN A 1 73 ? 19.344 -7.168 -13.305 1 81.94 73 ASN A O 1
ATOM 543 N N . PHE A 1 74 ? 18.453 -8.328 -14.984 1 81.56 74 PHE A N 1
ATOM 544 C CA . PHE A 1 74 ? 18.094 -9.438 -14.117 1 81.56 74 PHE A CA 1
ATOM 545 C C . PHE A 1 74 ? 19.328 -10.203 -13.664 1 81.56 74 PHE A C 1
ATOM 547 O O . PHE A 1 74 ? 19.359 -10.758 -12.57 1 81.56 74 PHE A O 1
ATOM 554 N N . SER A 1 75 ? 20.328 -10.156 -14.461 1 80.12 75 SER A N 1
ATOM 555 C CA . SER A 1 75 ? 21.5 -10.992 -14.234 1 80.12 75 SER A CA 1
ATOM 556 C C . SER A 1 75 ? 22.359 -10.438 -13.117 1 80.12 75 SER A C 1
ATOM 558 O O . SER A 1 75 ? 23.203 -11.148 -12.555 1 80.12 75 SER A O 1
ATOM 560 N N . ASP A 1 76 ? 22.156 -9.156 -12.75 1 83.56 76 ASP A N 1
ATOM 561 C CA . ASP A 1 76 ? 22.969 -8.594 -11.672 1 83.56 76 ASP A CA 1
ATOM 562 C C . ASP A 1 76 ? 22.172 -8.539 -10.359 1 83.56 76 ASP A C 1
ATOM 564 O O . ASP A 1 76 ? 22.562 -7.84 -9.422 1 83.56 76 ASP A O 1
ATOM 568 N N . GLY A 1 77 ? 21.062 -9.203 -10.359 1 82.31 77 GLY A N 1
ATOM 569 C CA . GLY A 1 77 ? 20.25 -9.25 -9.156 1 82.31 77 GLY A CA 1
ATOM 570 C C . GLY A 1 77 ? 19.547 -7.941 -8.867 1 82.31 77 GLY A C 1
ATOM 571 O O . GLY A 1 77 ? 19.375 -7.562 -7.703 1 82.31 77 GLY A O 1
ATOM 572 N N . CYS A 1 78 ? 19.344 -7.168 -9.945 1 88.69 78 CYS A N 1
ATOM 573 C CA . CYS A 1 78 ? 18.641 -5.895 -9.859 1 88.69 78 CYS A CA 1
ATOM 574 C C . CYS A 1 78 ? 19.5 -4.836 -9.188 1 88.69 78 CYS A C 1
ATOM 576 O O . CYS A 1 78 ? 18.969 -3.902 -8.57 1 88.69 78 CYS A O 1
ATOM 578 N N . ALA A 1 79 ? 20.766 -4.965 -9.219 1 84.75 79 ALA A N 1
ATOM 579 C CA . ALA A 1 79 ? 21.672 -3.961 -8.68 1 84.75 79 ALA A CA 1
ATOM 580 C C . ALA A 1 79 ? 21.562 -2.65 -9.453 1 84.75 79 ALA A C 1
ATOM 582 O O . ALA A 1 79 ? 21.672 -1.568 -8.867 1 84.75 79 ALA A O 1
ATOM 583 N N . THR A 1 80 ? 21.391 -2.795 -10.695 1 87.38 80 THR A N 1
ATOM 584 C CA . THR A 1 80 ? 21.203 -1.624 -11.539 1 87.38 80 THR A CA 1
ATOM 585 C C . THR A 1 80 ? 19.719 -1.373 -11.781 1 87.38 80 THR A C 1
ATOM 587 O O . THR A 1 80 ? 18.953 -2.309 -12.039 1 87.38 80 THR A O 1
ATOM 590 N N . LYS A 1 81 ? 19.359 -0.13 -11.656 1 90.88 81 LYS A N 1
ATOM 591 C CA . LYS A 1 81 ? 17.938 0.219 -11.797 1 90.88 81 LYS A CA 1
ATOM 592 C C . LYS A 1 81 ? 17.719 1.134 -12.992 1 90.88 81 LYS A C 1
ATOM 594 O O . LYS A 1 81 ? 18.641 1.807 -13.453 1 90.88 81 LYS A O 1
ATOM 599 N N . ALA A 1 82 ? 16.578 1.048 -13.547 1 95.44 82 ALA A N 1
ATOM 600 C CA . ALA A 1 82 ? 16.094 1.89 -14.633 1 95.44 82 ALA A CA 1
ATOM 601 C C . ALA A 1 82 ? 14.742 2.506 -14.297 1 95.44 82 ALA A C 1
ATOM 603 O O . ALA A 1 82 ? 14.094 2.094 -13.336 1 95.44 82 ALA A O 1
ATOM 604 N N . PRO A 1 83 ? 14.367 3.557 -14.984 1 95.44 83 PRO A N 1
ATOM 605 C CA . PRO A 1 83 ? 13.055 4.16 -14.719 1 95.44 83 PRO A CA 1
ATOM 606 C C . PRO A 1 83 ? 11.906 3.176 -14.906 1 95.44 83 PRO A C 1
ATOM 608 O O . PRO A 1 83 ? 11.992 2.27 -15.742 1 95.44 83 PRO A O 1
ATOM 611 N N . TYR A 1 84 ? 10.891 3.412 -14.219 1 96.56 84 TYR A N 1
ATOM 612 C CA . TYR A 1 84 ? 9.664 2.625 -14.305 1 96.56 84 TYR A CA 1
ATOM 613 C C . TYR A 1 84 ? 9.117 2.623 -15.727 1 96.56 84 TYR A C 1
ATOM 615 O O . TYR A 1 84 ? 9.156 3.648 -16.422 1 96.56 84 TYR A O 1
ATOM 623 N N . ASP A 1 85 ? 8.641 1.479 -16.219 1 96.69 85 ASP A N 1
ATOM 624 C CA . ASP A 1 85 ? 7.996 1.308 -17.516 1 96.69 85 ASP A CA 1
ATOM 625 C C . ASP A 1 85 ? 6.652 0.594 -17.375 1 96.69 85 ASP A C 1
ATOM 627 O O . ASP A 1 85 ? 6.609 -0.62 -17.156 1 96.69 85 ASP A O 1
ATOM 631 N N . GLU A 1 86 ? 5.59 1.325 -17.562 1 94.94 86 GLU A N 1
ATOM 632 C CA . GLU A 1 86 ? 4.238 0.816 -17.344 1 94.94 86 GLU A CA 1
ATOM 633 C C . GLU A 1 86 ? 3.938 -0.351 -18.281 1 94.94 86 GLU A C 1
ATOM 635 O O . GLU A 1 86 ? 3.299 -1.326 -17.891 1 94.94 86 GLU A O 1
ATOM 640 N N . ALA A 1 87 ? 4.348 -0.272 -19.484 1 92.75 87 ALA A N 1
ATOM 641 C CA . ALA A 1 87 ? 4.074 -1.313 -20.469 1 92.75 87 ALA A CA 1
ATOM 642 C C . ALA A 1 87 ? 4.727 -2.633 -20.078 1 92.75 87 ALA A C 1
ATOM 644 O O . ALA A 1 87 ? 4.105 -3.693 -20.172 1 92.75 87 ALA A O 1
ATOM 645 N N . LEU A 1 88 ? 5.926 -2.564 -19.594 1 93.88 88 LEU A N 1
ATOM 646 C CA . LEU A 1 88 ? 6.621 -3.768 -19.141 1 93.88 88 LEU A CA 1
ATOM 647 C C . LEU A 1 88 ? 5.973 -4.34 -17.891 1 93.88 88 LEU A C 1
ATOM 649 O O . LEU A 1 88 ? 5.859 -5.559 -17.734 1 93.88 88 LEU A O 1
ATOM 653 N N . ARG A 1 89 ? 5.52 -3.438 -17 1 95.31 89 ARG A N 1
ATOM 654 C CA . ARG A 1 89 ? 4.977 -3.881 -15.719 1 95.31 89 ARG A CA 1
ATOM 655 C C . ARG A 1 89 ? 3.607 -4.531 -15.898 1 95.31 89 ARG A C 1
ATOM 657 O O . ARG A 1 89 ? 3.189 -5.348 -15.078 1 95.31 89 ARG A O 1
ATOM 664 N N . GLN A 1 90 ? 2.961 -4.234 -17.031 1 92.69 90 GLN A N 1
ATOM 665 C CA . GLN A 1 90 ? 1.66 -4.832 -17.312 1 92.69 90 GLN A CA 1
ATOM 666 C C . GLN A 1 90 ? 1.759 -6.352 -17.406 1 92.69 90 GLN A C 1
ATOM 668 O O . GLN A 1 90 ? 0.948 -7.066 -16.812 1 92.69 90 GLN A O 1
ATOM 673 N N . PHE A 1 91 ? 2.812 -6.879 -18.016 1 90.5 91 PHE A N 1
ATOM 674 C CA . PHE A 1 91 ? 2.865 -8.32 -18.219 1 90.5 91 PHE A CA 1
ATOM 675 C C . PHE A 1 91 ? 4.047 -8.93 -17.469 1 90.5 91 PHE A C 1
ATOM 677 O O . PHE A 1 91 ? 4.363 -10.109 -17.656 1 90.5 91 PHE A O 1
ATOM 684 N N . GLY A 1 92 ? 4.672 -8.109 -16.688 1 92.5 92 GLY A N 1
ATOM 685 C CA . GLY A 1 92 ? 5.777 -8.609 -15.891 1 92.5 92 GLY A CA 1
ATOM 686 C C . GLY A 1 92 ? 7.027 -8.891 -16.703 1 92.5 92 GLY A C 1
ATOM 687 O O . GLY A 1 92 ? 7.73 -9.867 -16.453 1 92.5 92 GLY A O 1
ATOM 688 N N . GLY A 1 93 ? 7.242 -8.07 -17.672 1 91.06 93 GLY A N 1
ATOM 689 C CA . GLY A 1 93 ? 8.438 -8.18 -18.484 1 91.06 93 GLY A CA 1
ATOM 690 C C . GLY A 1 93 ? 9.68 -7.613 -17.812 1 91.06 93 GLY A C 1
ATOM 691 O O . GLY A 1 93 ? 10.758 -7.605 -18.406 1 91.06 93 GLY A O 1
ATOM 692 N N . ASP A 1 94 ? 9.523 -7.07 -16.656 1 93.81 94 ASP A N 1
ATOM 693 C CA . ASP A 1 94 ? 10.578 -6.555 -15.773 1 93.81 94 ASP A CA 1
ATOM 694 C C . ASP A 1 94 ? 10.477 -7.16 -14.375 1 93.81 94 ASP A C 1
ATOM 696 O O . ASP A 1 94 ? 9.633 -8.031 -14.133 1 93.81 94 ASP A O 1
ATOM 700 N N . TRP A 1 95 ? 11.484 -6.855 -13.523 1 95.19 95 TRP A N 1
ATOM 701 C CA . TRP A 1 95 ? 11.414 -7.156 -12.102 1 95.19 95 TRP A CA 1
ATOM 702 C C . TRP A 1 95 ? 11.25 -5.879 -11.281 1 95.19 95 TRP A C 1
ATOM 704 O O . TRP A 1 95 ? 11.914 -4.875 -11.547 1 95.19 95 TRP A O 1
ATOM 714 N N . PRO A 1 96 ? 10.312 -5.867 -10.398 1 96.62 96 PRO A N 1
ATOM 715 C CA . PRO A 1 96 ? 10.172 -4.703 -9.516 1 96.62 96 PRO A CA 1
ATOM 716 C C . PRO A 1 96 ? 11.141 -4.738 -8.344 1 96.62 96 PRO A C 1
ATOM 718 O O . PRO A 1 96 ? 11.109 -5.672 -7.539 1 96.62 96 PRO A O 1
ATOM 721 N N . PRO A 1 97 ? 12 -3.781 -8.25 1 95.19 97 PRO A N 1
ATOM 722 C CA . PRO A 1 97 ? 13.008 -3.828 -7.195 1 95.19 97 PRO A CA 1
ATOM 723 C C . PRO A 1 97 ? 12.398 -3.875 -5.797 1 95.19 97 PRO A C 1
ATOM 725 O O . PRO A 1 97 ? 12.93 -4.551 -4.91 1 95.19 97 PRO A O 1
ATOM 728 N N . PHE A 1 98 ? 11.219 -3.193 -5.605 1 96.06 98 PHE A N 1
ATOM 729 C CA . PHE A 1 98 ? 10.68 -3.064 -4.258 1 96.06 98 PHE A CA 1
ATOM 730 C C . PHE A 1 98 ? 9.242 -3.559 -4.203 1 96.06 98 PHE A C 1
ATOM 732 O O . PHE A 1 98 ? 8.539 -3.332 -3.215 1 96.06 98 PHE A O 1
ATOM 739 N N . GLY A 1 99 ? 8.758 -4.141 -5.32 1 97.56 99 GLY A N 1
ATOM 740 C CA . GLY A 1 99 ? 7.461 -4.789 -5.297 1 97.56 99 GLY A CA 1
ATOM 741 C C . GLY A 1 99 ? 7.445 -6.066 -4.477 1 97.56 99 GLY A C 1
ATOM 742 O O . GLY A 1 99 ? 8.477 -6.469 -3.932 1 97.56 99 GLY A O 1
ATOM 743 N N . TYR A 1 100 ? 6.258 -6.68 -4.43 1 98.62 100 TYR A N 1
ATOM 744 C CA . TYR A 1 100 ? 6.098 -7.863 -3.592 1 98.62 100 TYR A CA 1
ATOM 745 C C . TYR A 1 100 ? 5.68 -9.07 -4.426 1 98.62 100 TYR A C 1
ATOM 747 O O . TYR A 1 100 ? 5.398 -10.141 -3.883 1 98.62 100 TYR A O 1
ATOM 755 N N . THR A 1 101 ? 5.559 -8.914 -5.699 1 98.31 101 THR A N 1
ATOM 756 C CA . THR A 1 101 ? 5.395 -9.984 -6.676 1 98.31 101 THR A CA 1
ATOM 757 C C . THR A 1 101 ? 6.094 -9.625 -7.988 1 98.31 101 THR A C 1
ATOM 759 O O . THR A 1 101 ? 6.133 -8.461 -8.375 1 98.31 101 THR A O 1
ATOM 762 N N . MET A 1 102 ? 6.598 -10.594 -8.633 1 96.31 102 MET A N 1
ATOM 763 C CA . MET A 1 102 ? 7.277 -10.359 -9.906 1 96.31 102 MET A CA 1
ATOM 764 C C . MET A 1 102 ? 6.289 -10.398 -11.07 1 96.31 102 MET A C 1
ATOM 766 O O . MET A 1 102 ? 6.598 -9.93 -12.164 1 96.31 102 MET A O 1
ATOM 770 N N . ILE A 1 103 ? 5.133 -10.977 -10.82 1 96.69 103 ILE A N 1
ATOM 771 C CA . ILE A 1 103 ? 4.184 -11.047 -11.922 1 96.69 103 ILE A CA 1
ATOM 772 C C . ILE A 1 103 ? 3.631 -9.656 -12.219 1 96.69 103 ILE A C 1
ATOM 774 O O . ILE A 1 103 ? 3.645 -8.773 -11.359 1 96.69 103 ILE A O 1
ATOM 778 N N . GLY A 1 104 ? 3.227 -9.469 -13.469 1 95.31 104 GLY A N 1
ATOM 779 C CA . GLY A 1 104 ? 2.678 -8.188 -13.891 1 95.31 104 GLY A CA 1
ATOM 780 C C . GLY A 1 104 ? 1.229 -7.996 -13.484 1 95.31 104 GLY A C 1
ATOM 781 O O . GLY A 1 104 ? 0.625 -8.883 -12.883 1 95.31 104 GLY A O 1
ATOM 782 N N . LYS A 1 105 ? 0.684 -6.871 -13.836 1 95.5 105 LYS A N 1
ATOM 783 C CA . LYS A 1 105 ? -0.67 -6.473 -13.469 1 95.5 105 LYS A CA 1
ATOM 784 C C . LYS A 1 105 ? -1.707 -7.402 -14.094 1 95.5 105 LYS A C 1
ATOM 786 O O . LYS A 1 105 ? -2.725 -7.715 -13.477 1 95.5 105 LYS A O 1
ATOM 791 N N . GLN A 1 106 ? -1.459 -7.883 -15.258 1 94.44 106 GLN A N 1
ATOM 792 C CA . GLN A 1 106 ? -2.408 -8.742 -15.953 1 94.44 106 GLN A CA 1
ATOM 793 C C . GLN A 1 106 ? -2.566 -10.078 -15.242 1 94.44 106 GLN A C 1
ATOM 795 O O . GLN A 1 106 ? -3.686 -10.562 -15.055 1 94.44 106 GLN A O 1
ATOM 800 N N . ARG A 1 107 ? -1.499 -10.664 -14.891 1 96.75 107 ARG A N 1
ATOM 801 C CA . ARG A 1 107 ? -1.547 -11.945 -14.188 1 96.75 107 ARG A CA 1
ATOM 802 C C . ARG A 1 107 ? -2.191 -11.789 -12.812 1 96.75 107 ARG A C 1
ATOM 804 O O . ARG A 1 107 ? -2.975 -12.641 -12.391 1 96.75 107 ARG A O 1
ATOM 811 N N . LEU A 1 108 ? -1.862 -10.719 -12.164 1 97.56 108 LEU A N 1
ATOM 812 C CA . LEU A 1 108 ? -2.457 -10.469 -10.859 1 97.56 108 LEU A CA 1
ATOM 813 C C . LEU A 1 108 ? -3.969 -10.297 -10.969 1 97.56 108 LEU A C 1
ATOM 815 O O . LEU A 1 108 ? -4.723 -10.836 -10.156 1 97.56 108 LEU A O 1
ATOM 819 N N . GLU A 1 109 ? -4.395 -9.562 -11.945 1 96.38 109 GLU A N 1
ATOM 820 C CA . GLU A 1 109 ? -5.824 -9.367 -12.18 1 96.38 109 GLU A CA 1
ATOM 821 C C . GLU A 1 109 ? -6.512 -10.688 -12.531 1 96.38 109 GLU A C 1
ATOM 823 O O . GLU A 1 109 ? -7.633 -10.945 -12.094 1 96.38 109 GLU A O 1
ATOM 828 N N . GLN A 1 110 ? -5.906 -11.461 -13.305 1 96.31 110 GLN A N 1
ATOM 829 C CA . GLN A 1 110 ? -6.469 -12.766 -13.648 1 96.31 110 GLN A CA 1
ATOM 830 C C . GLN A 1 110 ? -6.613 -13.641 -12.406 1 96.31 110 GLN A C 1
ATOM 832 O O . GLN A 1 110 ? -7.629 -14.328 -12.242 1 96.31 110 GLN A O 1
ATOM 837 N N . PHE A 1 111 ? -5.602 -13.648 -11.602 1 98.25 111 PHE A N 1
ATOM 838 C CA . PHE A 1 111 ? -5.66 -14.391 -10.352 1 98.25 111 PHE A CA 1
ATOM 839 C C . PHE A 1 111 ? -6.816 -13.906 -9.484 1 98.25 111 PHE A C 1
ATOM 841 O O . PHE A 1 111 ? -7.586 -14.719 -8.961 1 98.25 111 PHE A O 1
ATOM 848 N N . ARG A 1 112 ? -6.984 -12.617 -9.367 1 97.38 112 ARG A N 1
ATOM 849 C CA . ARG A 1 112 ? -8.102 -12.047 -8.633 1 97.38 112 ARG A CA 1
ATOM 850 C C . ARG A 1 112 ? -9.438 -12.508 -9.211 1 97.38 112 ARG A C 1
ATOM 852 O O . ARG A 1 112 ? -10.328 -12.922 -8.477 1 97.38 112 ARG A O 1
ATOM 859 N N . ALA A 1 113 ? -9.547 -12.453 -10.492 1 96.12 113 ALA A N 1
ATOM 860 C CA . ALA A 1 113 ? -10.766 -12.867 -11.172 1 96.12 113 ALA A CA 1
ATOM 861 C C . ALA A 1 113 ? -11.055 -14.344 -10.93 1 96.12 113 ALA A C 1
ATOM 863 O O . ALA A 1 113 ? -12.219 -14.75 -10.836 1 96.12 113 ALA A O 1
ATOM 864 N N . SER A 1 114 ? -10.023 -15.086 -10.859 1 97.5 114 SER A N 1
ATOM 865 C CA . SER A 1 114 ? -10.18 -16.516 -10.602 1 97.5 114 SER A CA 1
ATOM 866 C C . SER A 1 114 ? -10.797 -16.766 -9.227 1 97.5 114 SER A C 1
ATOM 868 O O . SER A 1 114 ? -11.695 -17.594 -9.086 1 97.5 114 SER A O 1
ATOM 870 N N . ILE A 1 115 ? -10.367 -16.062 -8.258 1 97.25 115 ILE A N 1
ATOM 871 C CA . ILE A 1 115 ? -10.898 -16.219 -6.91 1 97.25 115 ILE A CA 1
ATOM 872 C C . ILE A 1 115 ? -12.359 -15.797 -6.879 1 97.25 115 ILE A C 1
ATOM 874 O O . ILE A 1 115 ? -13.203 -16.5 -6.312 1 97.25 115 ILE A O 1
ATOM 878 N N . HIS A 1 116 ? -12.656 -14.727 -7.543 1 95.44 116 HIS A N 1
ATOM 879 C CA . HIS A 1 116 ? -14.039 -14.273 -7.602 1 95.44 116 HIS A CA 1
ATOM 880 C C . HIS A 1 116 ? -14.93 -15.297 -8.289 1 95.44 116 HIS A C 1
ATOM 882 O O . HIS A 1 116 ? -16.062 -15.523 -7.871 1 95.44 116 HIS A O 1
ATOM 888 N N . GLU A 1 117 ? -14.391 -15.836 -9.328 1 95.38 117 GLU A N 1
ATOM 889 C CA . GLU A 1 117 ? -15.172 -16.797 -10.102 1 95.38 117 GLU A CA 1
ATOM 890 C C . GLU A 1 117 ? -15.508 -18.031 -9.273 1 95.38 117 GLU A C 1
ATOM 892 O O . GLU A 1 117 ? -16.656 -18.469 -9.258 1 95.38 117 GLU A O 1
ATOM 897 N N . VAL A 1 118 ? -14.547 -18.562 -8.609 1 97 118 VAL A N 1
ATOM 898 C CA . VAL A 1 118 ? -14.82 -19.766 -7.828 1 97 118 VAL A CA 1
ATOM 899 C C . VAL A 1 118 ? -15.766 -19.422 -6.676 1 97 118 VAL A C 1
ATOM 901 O O . VAL A 1 118 ? -16.594 -20.25 -6.293 1 97 118 VAL A O 1
ATOM 904 N N . ASP A 1 119 ? -15.688 -18.266 -6.121 1 95.44 119 ASP A N 1
ATOM 905 C CA . ASP A 1 119 ? -16.625 -17.844 -5.09 1 95.44 119 ASP A CA 1
ATOM 906 C C . ASP A 1 119 ? -18.047 -17.734 -5.648 1 95.44 119 ASP A C 1
ATOM 908 O O . ASP A 1 119 ? -18.984 -18.281 -5.074 1 95.44 119 ASP A O 1
ATOM 912 N N . ARG A 1 120 ? -18.141 -17.078 -6.738 1 92.81 120 ARG A N 1
ATOM 913 C CA . ARG A 1 120 ? -19.438 -16.844 -7.371 1 92.81 120 ARG A CA 1
ATOM 914 C C . ARG A 1 120 ? -20.094 -18.172 -7.734 1 92.81 120 ARG A C 1
ATOM 916 O O . ARG A 1 120 ? -21.328 -18.297 -7.66 1 92.81 120 ARG A O 1
ATOM 923 N N . ASN A 1 121 ? -19.312 -19.109 -8.117 1 94.62 121 ASN A N 1
ATOM 924 C CA . ASN A 1 121 ? -19.844 -20.375 -8.586 1 94.62 121 ASN A CA 1
ATOM 925 C C . ASN A 1 121 ? -19.938 -21.391 -7.457 1 94.62 121 ASN A C 1
ATOM 927 O O . ASN A 1 121 ? -20.234 -22.562 -7.695 1 94.62 121 ASN A O 1
ATOM 931 N N . GLY A 1 122 ? -19.594 -20.984 -6.254 1 95.5 122 GLY A N 1
ATOM 932 C CA . GLY A 1 122 ? -19.734 -21.844 -5.086 1 95.5 122 GLY A CA 1
ATOM 933 C C . GLY A 1 122 ? -18.75 -23 -5.078 1 95.5 122 GLY A C 1
ATOM 934 O O . GLY A 1 122 ? -19.078 -24.078 -4.57 1 95.5 122 GLY A O 1
ATOM 935 N N . ILE A 1 123 ? -17.656 -22.781 -5.746 1 97.25 123 ILE A N 1
ATOM 936 C CA . ILE A 1 123 ? -16.641 -23.828 -5.785 1 97.25 123 ILE A CA 1
ATOM 937 C C . ILE A 1 123 ? -15.82 -23.797 -4.496 1 97.25 123 ILE A C 1
ATOM 939 O O . ILE A 1 123 ? -15.102 -22.844 -4.227 1 97.25 123 ILE A O 1
ATOM 943 N N . GLY A 1 124 ? -15.883 -24.906 -3.717 1 95.94 124 GLY A N 1
ATOM 944 C CA . GLY A 1 124 ? -15.195 -24.984 -2.438 1 95.94 124 GLY A CA 1
ATOM 945 C C . GLY A 1 124 ? -13.734 -25.375 -2.568 1 95.94 124 GLY A C 1
ATOM 946 O O . GLY A 1 124 ? -13.336 -25.953 -3.578 1 95.94 124 GLY A O 1
ATOM 947 N N . GLY A 1 125 ? -12.977 -24.984 -1.51 1 98.19 125 GLY A N 1
ATOM 948 C CA . GLY A 1 125 ? -11.586 -25.406 -1.451 1 98.19 125 GLY A CA 1
ATOM 949 C C . GLY A 1 125 ? -10.641 -24.266 -1.108 1 98.19 125 GLY A C 1
ATOM 950 O O . GLY A 1 125 ? -11.055 -23.109 -1.055 1 98.19 125 GLY A O 1
ATOM 951 N N . CYS A 1 126 ? -9.414 -24.625 -0.889 1 98.62 126 CYS A N 1
ATOM 952 C CA . CYS A 1 126 ? -8.375 -23.656 -0.534 1 98.62 126 CYS A CA 1
ATOM 953 C C . CYS A 1 126 ? -7.73 -23.062 -1.781 1 98.62 126 CYS A C 1
ATOM 955 O O . CYS A 1 126 ? -8.102 -23.422 -2.902 1 98.62 126 CYS A O 1
ATOM 957 N N . ILE A 1 127 ? -6.906 -22.078 -1.581 1 98.81 127 ILE A N 1
ATOM 958 C CA . ILE A 1 127 ? -6.086 -21.469 -2.621 1 98.81 127 ILE A CA 1
ATOM 959 C C . ILE A 1 127 ? -4.613 -21.766 -2.359 1 98.81 127 ILE A C 1
ATOM 961 O O . ILE A 1 127 ? -4.129 -21.609 -1.238 1 98.81 127 ILE A O 1
ATOM 965 N N . ILE A 1 128 ? -3.908 -22.25 -3.416 1 98.94 128 ILE A N 1
ATOM 966 C CA . ILE A 1 128 ? -2.508 -22.641 -3.275 1 98.94 128 ILE A CA 1
ATOM 967 C C . ILE A 1 128 ? -1.656 -21.859 -4.281 1 98.94 128 ILE A C 1
ATOM 969 O O . ILE A 1 128 ? -2.043 -21.703 -5.441 1 98.94 128 ILE A O 1
ATOM 973 N N . GLU A 1 129 ? -0.606 -21.344 -3.828 1 98.88 129 GLU A N 1
ATOM 974 C CA . GLU A 1 129 ? 0.463 -20.891 -4.711 1 98.88 129 GLU A CA 1
ATOM 975 C C . GLU A 1 129 ? 1.762 -21.641 -4.441 1 98.88 129 GLU A C 1
ATOM 977 O O . GLU A 1 129 ? 2.164 -21.812 -3.289 1 98.88 129 GLU A O 1
ATOM 982 N N . THR A 1 130 ? 2.414 -22.141 -5.496 1 98.69 130 THR A N 1
ATOM 983 C CA . THR A 1 130 ? 3.73 -22.766 -5.418 1 98.69 130 THR A CA 1
ATOM 984 C C . THR A 1 130 ? 4.785 -21.875 -6.086 1 98.69 130 THR A C 1
ATOM 986 O O . THR A 1 130 ? 4.832 -21.781 -7.312 1 98.69 130 THR A O 1
ATOM 989 N N . GLY A 1 131 ? 5.672 -21.312 -5.273 1 97.38 131 GLY A N 1
ATOM 990 C CA . GLY A 1 131 ? 6.555 -20.234 -5.695 1 97.38 131 GLY A CA 1
ATOM 991 C C . GLY A 1 131 ? 5.984 -18.859 -5.414 1 97.38 131 GLY A C 1
ATOM 992 O O . GLY A 1 131 ? 5.215 -18.328 -6.219 1 97.38 131 GLY A O 1
ATOM 993 N N . VAL A 1 132 ? 6.492 -18.266 -4.262 1 97.88 132 VAL A N 1
ATOM 994 C CA . VAL A 1 132 ? 5.707 -17.125 -3.814 1 97.88 132 VAL A CA 1
ATOM 995 C C . VAL A 1 132 ? 6.578 -15.867 -3.812 1 97.88 132 VAL A C 1
ATOM 997 O O . VAL A 1 132 ? 6.066 -14.75 -3.725 1 97.88 132 VAL A O 1
ATOM 1000 N N . TRP A 1 133 ? 7.961 -16.031 -3.846 1 96.38 133 TRP A N 1
ATOM 1001 C CA . TRP A 1 133 ? 8.898 -14.922 -3.703 1 96.38 133 TRP A CA 1
ATOM 1002 C C . TRP A 1 133 ? 8.57 -14.086 -2.475 1 96.38 133 TRP A C 1
ATOM 1004 O O . TRP A 1 133 ? 8.641 -14.57 -1.344 1 96.38 133 TRP A O 1
ATOM 1014 N N . ARG A 1 134 ? 8.055 -12.938 -2.637 1 98 134 ARG A N 1
ATOM 1015 C CA . ARG A 1 134 ? 7.781 -12.055 -1.509 1 98 134 ARG A CA 1
ATOM 1016 C C . ARG A 1 134 ? 6.312 -12.133 -1.104 1 98 134 ARG A C 1
ATOM 1018 O O . ARG A 1 134 ? 5.848 -11.336 -0.286 1 98 134 ARG A O 1
ATOM 1025 N N . GLY A 1 135 ? 5.539 -12.953 -1.693 1 98.75 135 GLY A N 1
ATOM 1026 C CA . GLY A 1 135 ? 4.199 -13.289 -1.247 1 98.75 135 GLY A CA 1
ATOM 1027 C C . GLY A 1 135 ? 3.135 -12.352 -1.785 1 98.75 135 GLY A C 1
ATOM 1028 O O . GLY A 1 135 ? 1.978 -12.414 -1.364 1 98.75 135 GLY A O 1
ATOM 1029 N N . GLY A 1 136 ? 3.482 -11.484 -2.74 1 98.88 136 GLY A N 1
ATOM 1030 C CA . GLY A 1 136 ? 2.602 -10.414 -3.166 1 98.88 136 GLY A CA 1
ATOM 1031 C C . GLY A 1 136 ? 1.283 -10.906 -3.73 1 98.88 136 GLY A C 1
ATOM 1032 O O . GLY A 1 136 ? 0.224 -10.359 -3.424 1 98.88 136 GLY A O 1
ATOM 1033 N N . ALA A 1 137 ? 1.307 -11.883 -4.578 1 98.88 137 ALA A N 1
ATOM 1034 C CA . ALA A 1 137 ? 0.08 -12.414 -5.168 1 98.88 137 ALA A CA 1
ATOM 1035 C C . ALA A 1 137 ? -0.845 -12.984 -4.094 1 98.88 137 ALA A C 1
ATOM 1037 O O . ALA A 1 137 ? -2.059 -12.766 -4.133 1 98.88 137 ALA A O 1
ATOM 1038 N N . MET A 1 138 ? -0.285 -13.641 -3.139 1 98.88 138 MET A N 1
ATOM 1039 C CA . MET A 1 138 ? -1.088 -14.266 -2.094 1 98.88 138 MET A CA 1
ATOM 1040 C C . MET A 1 138 ? -1.558 -13.234 -1.074 1 98.88 138 MET A C 1
ATOM 1042 O O . MET A 1 138 ? -2.588 -13.422 -0.424 1 98.88 138 MET A O 1
ATOM 1046 N N . ILE A 1 139 ? -0.795 -12.156 -0.924 1 98.88 139 ILE A N 1
ATOM 1047 C CA . ILE A 1 139 ? -1.295 -11.039 -0.131 1 98.88 139 ILE A CA 1
ATOM 1048 C C . ILE A 1 139 ? -2.576 -10.492 -0.757 1 98.88 139 ILE A C 1
ATOM 1050 O O . ILE A 1 139 ? -3.562 -10.25 -0.057 1 98.88 139 ILE A O 1
ATOM 1054 N N . MET A 1 140 ? -2.566 -10.32 -2.043 1 98.75 140 MET A N 1
ATOM 1055 C CA . MET A 1 140 ? -3.777 -9.906 -2.746 1 98.75 140 MET A CA 1
ATOM 1056 C C . MET A 1 140 ? -4.891 -10.938 -2.561 1 98.75 140 MET A C 1
ATOM 1058 O O . MET A 1 140 ? -6.035 -10.57 -2.289 1 98.75 140 MET A O 1
ATOM 1062 N N . ALA A 1 141 ? -4.586 -12.188 -2.646 1 98.5 141 ALA A N 1
ATOM 1063 C CA . ALA A 1 141 ? -5.586 -13.242 -2.461 1 98.5 141 ALA A CA 1
ATOM 1064 C C . ALA A 1 141 ? -6.199 -13.172 -1.064 1 98.5 141 ALA A C 1
ATOM 1066 O O . ALA A 1 141 ? -7.41 -13.336 -0.904 1 98.5 141 ALA A O 1
ATOM 1067 N N . ALA A 1 142 ? -5.352 -12.977 -0.083 1 98.25 142 ALA A N 1
ATOM 1068 C CA . ALA A 1 142 ? -5.832 -12.844 1.289 1 98.25 142 ALA A CA 1
ATOM 1069 C C . ALA A 1 142 ? -6.824 -11.688 1.414 1 98.25 142 ALA A C 1
ATOM 1071 O O . ALA A 1 142 ? -7.848 -11.812 2.092 1 98.25 142 ALA A O 1
ATOM 1072 N N . ALA A 1 143 ? -6.516 -10.602 0.765 1 97.56 143 ALA A N 1
ATOM 1073 C CA . ALA A 1 143 ? -7.414 -9.453 0.808 1 97.56 143 ALA A CA 1
ATOM 1074 C C . ALA A 1 143 ? -8.75 -9.781 0.153 1 97.56 143 ALA A C 1
ATOM 1076 O O . ALA A 1 143 ? -9.812 -9.492 0.716 1 97.56 143 ALA A O 1
ATOM 1077 N N . VAL A 1 144 ? -8.703 -10.398 -0.973 1 96.81 144 VAL A N 1
ATOM 1078 C CA . VAL A 1 144 ? -9.922 -10.742 -1.71 1 96.81 144 VAL A CA 1
ATOM 1079 C C . VAL A 1 144 ? -10.773 -11.695 -0.882 1 96.81 144 VAL A C 1
ATOM 1081 O O . VAL A 1 144 ? -11.984 -11.492 -0.739 1 96.81 144 VAL A O 1
ATOM 1084 N N . THR A 1 145 ? -10.148 -12.68 -0.312 1 96.06 145 THR A N 1
ATOM 1085 C CA . THR A 1 145 ? -10.891 -13.688 0.447 1 96.06 145 THR A CA 1
ATOM 1086 C C . THR A 1 145 ? -11.438 -13.086 1.738 1 96.06 145 THR A C 1
ATOM 1088 O O . THR A 1 145 ? -12.5 -13.5 2.217 1 96.06 145 THR A O 1
ATOM 1091 N N . SER A 1 146 ? -10.766 -12.125 2.279 1 94.19 146 SER A N 1
ATOM 1092 C CA . SER A 1 146 ? -11.211 -11.492 3.516 1 94.19 146 SER A CA 1
ATOM 1093 C C . SER A 1 146 ? -12.5 -10.703 3.295 1 94.19 146 SER A C 1
ATOM 1095 O O . SER A 1 146 ? -13.266 -10.484 4.234 1 94.19 146 SER A O 1
ATOM 1097 N N . GLU A 1 147 ? -12.68 -10.297 2.07 1 92.94 147 GLU A N 1
ATOM 1098 C CA . GLU A 1 147 ? -13.867 -9.508 1.748 1 92.94 147 GLU A CA 1
ATOM 1099 C C . GLU A 1 147 ? -14.977 -10.391 1.172 1 92.94 147 GLU A C 1
ATOM 1101 O O . GLU A 1 147 ? -16.078 -9.906 0.905 1 92.94 147 GLU A O 1
ATOM 1106 N N . SER A 1 148 ? -14.625 -11.617 1.006 1 90.12 148 SER A N 1
ATOM 1107 C CA . SER A 1 148 ? -15.555 -12.523 0.344 1 90.12 148 SER A CA 1
ATOM 1108 C C . SER A 1 148 ? -16.641 -13.008 1.307 1 90.12 148 SER A C 1
ATOM 1110 O O . SER A 1 148 ? -16.359 -13.242 2.484 1 90.12 148 SER A O 1
ATOM 1112 N N . ASN A 1 149 ? -17.812 -13.203 0.786 1 80.19 149 ASN A N 1
ATOM 1113 C CA . ASN A 1 149 ? -18.922 -13.758 1.555 1 80.19 149 ASN A CA 1
ATOM 1114 C C . ASN A 1 149 ? -18.844 -15.273 1.636 1 80.19 149 ASN A C 1
ATOM 1116 O O . ASN A 1 149 ? -19.594 -15.898 2.396 1 80.19 149 ASN A O 1
ATOM 1120 N N . PHE A 1 150 ? -18.156 -15.953 0.763 1 81.88 150 PHE A N 1
ATOM 1121 C CA . PHE A 1 150 ? -17.969 -17.406 0.758 1 81.88 150 PHE A CA 1
ATOM 1122 C C . PHE A 1 150 ? -17.312 -17.875 2.047 1 81.88 150 PHE A C 1
ATOM 1124 O O . PHE A 1 150 ? -17.516 -19.016 2.475 1 81.88 150 PHE A O 1
ATOM 1131 N N . GLY A 1 151 ? -16.656 -17.016 2.754 1 76.19 151 GLY A N 1
ATOM 1132 C CA . GLY A 1 151 ? -15.859 -17.344 3.922 1 76.19 151 GLY A CA 1
ATOM 1133 C C . GLY A 1 151 ? -14.367 -17.281 3.65 1 76.19 151 GLY A C 1
ATOM 1134 O O . GLY A 1 151 ? -13.938 -17.25 2.494 1 76.19 151 GLY A O 1
ATOM 1135 N N . ARG A 1 152 ? -13.656 -17.312 4.734 1 78.88 152 ARG A N 1
ATOM 1136 C CA . ARG A 1 152 ? -12.211 -17.188 4.605 1 78.88 152 ARG A CA 1
ATOM 1137 C C . ARG A 1 152 ? -11.562 -18.516 4.254 1 78.88 152 ARG A C 1
ATOM 1139 O O . ARG A 1 152 ? -11.625 -19.469 5.035 1 78.88 152 ARG A O 1
ATOM 1146 N N . ARG A 1 153 ? -11.172 -18.719 3.047 1 94.25 153 ARG A N 1
ATOM 1147 C CA . ARG A 1 153 ? -10.453 -19.906 2.559 1 94.25 153 ARG A CA 1
ATOM 1148 C C . ARG A 1 153 ? -9.047 -19.969 3.15 1 94.25 153 ARG A C 1
ATOM 1150 O O . ARG A 1 153 ? -8.43 -18.938 3.424 1 94.25 153 ARG A O 1
ATOM 1157 N N . ASN A 1 154 ? -8.625 -21.234 3.34 1 97.69 154 ASN A N 1
ATOM 1158 C CA . ASN A 1 154 ? -7.211 -21.391 3.648 1 97.69 154 ASN A CA 1
ATOM 1159 C C . ASN A 1 154 ? -6.336 -21.047 2.443 1 97.69 154 ASN A C 1
ATOM 1161 O O . ASN A 1 154 ? -6.676 -21.391 1.31 1 97.69 154 ASN A O 1
ATOM 1165 N N . LEU A 1 155 ? -5.305 -20.359 2.695 1 98.75 155 LEU A N 1
ATOM 1166 C CA . LEU A 1 155 ? -4.281 -20.031 1.71 1 98.75 155 LEU A CA 1
ATOM 1167 C C . LEU A 1 155 ? -2.98 -20.766 2.01 1 98.75 155 LEU A C 1
ATOM 1169 O O . LEU A 1 155 ? -2.465 -20.703 3.127 1 98.75 155 LEU A O 1
ATOM 1173 N N . TYR A 1 156 ? -2.463 -21.484 1.072 1 98.94 156 TYR A N 1
ATOM 1174 C CA . TYR A 1 156 ? -1.205 -22.203 1.248 1 98.94 156 TYR A CA 1
ATOM 1175 C C . TYR A 1 156 ? -0.118 -21.625 0.348 1 98.94 156 TYR A C 1
ATOM 1177 O O . TYR A 1 156 ? -0.304 -21.516 -0.866 1 98.94 156 TYR A O 1
ATOM 1185 N N . LEU A 1 157 ? 0.96 -21.234 0.955 1 98.88 157 LEU A N 1
ATOM 1186 C CA . LEU A 1 157 ? 2.131 -20.719 0.25 1 98.88 157 LEU A CA 1
ATOM 1187 C C . LEU A 1 157 ? 3.279 -21.719 0.309 1 98.88 157 LEU A C 1
ATOM 1189 O O . LEU A 1 157 ? 3.877 -21.922 1.368 1 98.88 157 LEU A O 1
ATOM 1193 N N . TYR A 1 158 ? 3.584 -22.312 -0.83 1 98.75 158 TYR A N 1
ATOM 1194 C CA . TYR A 1 158 ? 4.723 -23.219 -0.935 1 98.75 158 TYR A CA 1
ATOM 1195 C C . TYR A 1 158 ? 5.934 -22.5 -1.522 1 98.75 158 TYR A C 1
ATOM 1197 O O . TYR A 1 158 ? 5.852 -21.922 -2.604 1 98.75 158 TYR A O 1
ATOM 1205 N N . ASP A 1 159 ? 7.027 -22.516 -0.857 1 97.81 159 ASP A N 1
ATOM 1206 C CA . ASP A 1 159 ? 8.289 -21.953 -1.33 1 97.81 159 ASP A CA 1
ATOM 1207 C C . ASP A 1 159 ? 9.469 -22.547 -0.565 1 97.81 159 ASP A C 1
ATOM 1209 O O . ASP A 1 159 ? 9.305 -23.062 0.538 1 97.81 159 ASP A O 1
ATOM 1213 N N . ALA A 1 160 ? 10.617 -22.469 -1.203 1 95.38 160 ALA A N 1
ATOM 1214 C CA . ALA A 1 160 ? 11.828 -22.891 -0.496 1 95.38 160 ALA A CA 1
ATOM 1215 C C . ALA A 1 160 ? 12.07 -22.016 0.733 1 95.38 160 ALA A C 1
ATOM 1217 O O . ALA A 1 160 ? 12.602 -22.5 1.74 1 95.38 160 ALA A O 1
ATOM 1218 N N . PHE A 1 161 ? 11.664 -20.734 0.648 1 95.94 161 PHE A N 1
ATOM 1219 C CA . PHE A 1 161 ? 11.906 -19.719 1.673 1 95.94 161 PHE A CA 1
ATOM 1220 C C . PHE A 1 161 ? 13.359 -19.75 2.121 1 95.94 161 PHE A C 1
ATOM 1222 O O . PHE A 1 161 ? 13.648 -19.656 3.316 1 95.94 161 PHE A O 1
ATOM 1229 N N . ASP A 1 162 ? 14.156 -20.047 1.204 1 88.69 162 ASP A N 1
ATOM 1230 C CA . ASP A 1 162 ? 15.602 -20.156 1.369 1 88.69 162 ASP A CA 1
ATOM 1231 C C . ASP A 1 162 ? 16.328 -19.922 0.046 1 88.69 162 ASP A C 1
ATOM 1233 O O . ASP A 1 162 ? 15.688 -19.719 -0.989 1 88.69 162 ASP A O 1
ATOM 1237 N N . SER A 1 163 ? 17.625 -19.859 0.182 1 80.5 163 SER A N 1
ATOM 1238 C CA . SER A 1 163 ? 18.406 -19.75 -1.046 1 80.5 163 SER A CA 1
ATOM 1239 C C . SER A 1 163 ? 18.297 -21.031 -1.878 1 80.5 163 SER A C 1
ATOM 1241 O O . SER A 1 163 ? 18.297 -22.141 -1.331 1 80.5 163 SER A O 1
ATOM 1243 N N . ILE A 1 164 ? 17.969 -20.797 -3.176 1 73.75 164 ILE A N 1
ATOM 1244 C CA . ILE A 1 164 ? 17.969 -21.922 -4.113 1 73.75 164 ILE A CA 1
ATOM 1245 C C . ILE A 1 164 ? 19.266 -21.938 -4.902 1 73.75 164 ILE A C 1
ATOM 1247 O O . ILE A 1 164 ? 19.688 -20.922 -5.457 1 73.75 164 ILE A O 1
ATOM 1251 N N . PRO A 1 165 ? 19.938 -23.016 -4.816 1 70.69 165 PRO A N 1
ATOM 1252 C CA . PRO A 1 165 ? 21.203 -23.078 -5.551 1 70.69 165 PRO A CA 1
ATOM 1253 C C . PRO A 1 165 ? 21.047 -22.781 -7.039 1 70.69 165 PRO A C 1
ATOM 1255 O O . PRO A 1 165 ? 19.984 -23.047 -7.613 1 70.69 165 PRO A O 1
ATOM 1258 N N . GLY A 1 166 ? 21.953 -22.172 -7.676 1 67.69 166 GLY A N 1
ATOM 1259 C CA . GLY A 1 166 ? 21.984 -22.062 -9.125 1 67.69 166 GLY A CA 1
ATOM 1260 C C . GLY A 1 166 ? 21.625 -20.672 -9.633 1 67.69 166 GLY A C 1
ATOM 1261 O O . GLY A 1 166 ? 21.703 -20.406 -10.828 1 67.69 166 GLY A O 1
ATOM 1262 N N . TYR A 1 167 ? 21.203 -19.797 -8.852 1 72.25 167 TYR A N 1
ATOM 1263 C CA . TYR A 1 167 ? 20.719 -18.516 -9.359 1 72.25 167 TYR A CA 1
ATOM 1264 C C . TYR A 1 167 ? 21.828 -17.469 -9.336 1 72.25 167 TYR A C 1
ATOM 1266 O O . TYR A 1 167 ? 21.641 -16.344 -9.789 1 72.25 167 TYR A O 1
ATOM 1274 N N . GLY A 1 168 ? 23.062 -17.844 -8.992 1 71.81 168 GLY A N 1
ATOM 1275 C CA . GLY A 1 168 ? 24.188 -16.938 -9.086 1 71.81 168 GLY A CA 1
ATOM 1276 C C . GLY A 1 168 ? 23.953 -15.609 -8.406 1 71.81 168 GLY A C 1
ATOM 1277 O O . GLY A 1 168 ? 23.547 -15.555 -7.246 1 71.81 168 GLY A O 1
ATOM 1278 N N . PRO A 1 169 ? 24.172 -14.5 -9.188 1 69.25 169 PRO A N 1
ATOM 1279 C CA . PRO A 1 169 ? 24.062 -13.141 -8.648 1 69.25 169 PRO A CA 1
ATOM 1280 C C . PRO A 1 169 ? 22.641 -12.766 -8.258 1 69.25 169 PRO A C 1
ATOM 1282 O O . PRO A 1 169 ? 22.438 -11.852 -7.441 1 69.25 169 PRO A O 1
ATOM 1285 N N . SER A 1 170 ? 21.703 -13.398 -8.844 1 77.12 170 SER A N 1
ATOM 1286 C CA . SER A 1 170 ? 20.312 -13.062 -8.578 1 77.12 170 SER A CA 1
ATOM 1287 C C . SER A 1 170 ? 19.812 -13.742 -7.309 1 77.12 170 SER A C 1
ATOM 1289 O O . SER A 1 170 ? 18.672 -13.508 -6.883 1 77.12 170 SER A O 1
ATOM 1291 N N . LYS A 1 171 ? 20.688 -14.445 -6.738 1 77.56 171 LYS A N 1
ATOM 1292 C CA . LYS A 1 171 ? 20.312 -15.25 -5.578 1 77.56 171 LYS A CA 1
ATOM 1293 C C . LYS A 1 171 ? 19.75 -14.375 -4.465 1 77.56 171 LYS A C 1
ATOM 1295 O O . LYS A 1 171 ? 18.703 -14.695 -3.885 1 77.56 171 LYS A O 1
ATOM 1300 N N . SER A 1 172 ? 20.406 -13.305 -4.258 1 81 172 SER A N 1
ATOM 1301 C CA . SER A 1 172 ? 20 -12.461 -3.137 1 81 172 SER A CA 1
ATOM 1302 C C . SER A 1 172 ? 18.656 -11.805 -3.396 1 81 172 SER A C 1
ATOM 1304 O O . SER A 1 172 ? 17.859 -11.609 -2.471 1 81 172 SER A O 1
ATOM 1306 N N . PHE A 1 173 ? 18.375 -11.539 -4.637 1 87.38 173 PHE A N 1
ATOM 1307 C CA . PHE A 1 173 ? 17.125 -10.898 -5 1 87.38 173 PHE A CA 1
ATOM 1308 C C . PHE A 1 173 ? 15.961 -11.891 -4.922 1 87.38 173 PHE A C 1
ATOM 1310 O O . PHE A 1 173 ? 14.852 -11.531 -4.535 1 87.38 173 PHE A O 1
ATOM 1317 N N . LEU A 1 174 ? 16.266 -13.109 -5.176 1 88.06 174 LEU A N 1
ATOM 1318 C CA . LEU A 1 174 ? 15.211 -14.117 -5.297 1 88.06 174 LEU A CA 1
ATOM 1319 C C . LEU A 1 174 ? 14.961 -14.805 -3.961 1 88.06 174 LEU A C 1
ATOM 1321 O O . LEU A 1 174 ? 13.914 -15.414 -3.758 1 88.06 174 LEU A O 1
ATOM 1325 N N . GLU A 1 175 ? 15.93 -14.711 -3.186 1 89.69 175 GLU A N 1
ATOM 1326 C CA . GLU A 1 175 ? 15.828 -15.367 -1.888 1 89.69 175 GLU A CA 1
ATOM 1327 C C . GLU A 1 175 ? 15.031 -14.531 -0.899 1 89.69 175 GLU A C 1
ATOM 1329 O O . GLU A 1 175 ? 15.312 -13.344 -0.711 1 89.69 175 GLU A O 1
ATOM 1334 N N . ASN A 1 176 ? 14.008 -15.133 -0.338 1 93.56 176 ASN A N 1
ATOM 1335 C CA . ASN A 1 176 ? 13.25 -14.562 0.766 1 93.56 176 ASN A CA 1
ATOM 1336 C C . ASN A 1 176 ? 12.953 -15.602 1.843 1 93.56 176 ASN A C 1
ATOM 1338 O O . ASN A 1 176 ? 12.562 -16.734 1.533 1 93.56 176 ASN A O 1
ATOM 1342 N N . THR A 1 177 ? 13.164 -15.195 3.096 1 95.88 177 THR A N 1
ATOM 1343 C CA . THR A 1 177 ? 12.859 -16.109 4.191 1 95.88 177 THR A CA 1
ATOM 1344 C C . THR A 1 177 ? 11.367 -16.109 4.504 1 95.88 177 THR A C 1
ATOM 1346 O O . THR A 1 177 ? 10.648 -15.18 4.133 1 95.88 177 THR A O 1
ATOM 1349 N N . GLU A 1 178 ? 10.969 -17.172 5.148 1 98 178 GLU A N 1
ATOM 1350 C CA . GLU A 1 178 ? 9.586 -17.25 5.613 1 98 178 GLU A CA 1
ATOM 1351 C C . GLU A 1 178 ? 9.219 -16.047 6.48 1 98 178 GLU A C 1
ATOM 1353 O O . GLU A 1 178 ? 8.148 -15.461 6.32 1 98 178 GLU A O 1
ATOM 1358 N N . ASP A 1 179 ? 10.086 -15.695 7.406 1 97.31 179 ASP A N 1
ATOM 1359 C CA . ASP A 1 179 ? 9.836 -14.586 8.32 1 97.31 179 ASP A CA 1
ATOM 1360 C C . ASP A 1 179 ? 9.68 -13.273 7.562 1 97.31 179 ASP A C 1
ATOM 1362 O O . ASP A 1 179 ? 8.852 -12.438 7.926 1 97.31 179 ASP A O 1
ATOM 1366 N N . GLU A 1 180 ? 10.484 -13.078 6.543 1 96.69 180 GLU A N 1
ATOM 1367 C CA . GLU A 1 180 ? 10.359 -11.867 5.727 1 96.69 180 GLU A CA 1
ATOM 1368 C C . GLU A 1 180 ? 8.992 -11.805 5.051 1 96.69 180 GLU A C 1
ATOM 1370 O O . GLU A 1 180 ? 8.336 -10.758 5.059 1 96.69 180 GLU A O 1
ATOM 1375 N N . VAL A 1 181 ? 8.57 -12.914 4.484 1 98.44 181 VAL A N 1
ATOM 1376 C CA . VAL A 1 181 ? 7.297 -12.945 3.773 1 98.44 181 VAL A CA 1
ATOM 1377 C C . VAL A 1 181 ? 6.152 -12.742 4.762 1 98.44 181 VAL A C 1
ATOM 1379 O O . VAL A 1 181 ? 5.199 -12.016 4.48 1 98.44 181 VAL A O 1
ATOM 1382 N N . LYS A 1 182 ? 6.238 -13.367 5.941 1 98.56 182 LYS A N 1
ATOM 1383 C CA . LYS A 1 182 ? 5.258 -13.117 6.992 1 98.56 182 LYS A CA 1
ATOM 1384 C C . LYS A 1 182 ? 5.211 -11.633 7.355 1 98.56 182 LYS A C 1
ATOM 1386 O O . LYS A 1 182 ? 4.133 -11.078 7.578 1 98.56 182 LYS A O 1
ATOM 1391 N N . GLY A 1 183 ? 6.387 -11.055 7.441 1 98.19 183 GLY A N 1
ATOM 1392 C CA . GLY A 1 183 ? 6.461 -9.625 7.699 1 98.19 183 GLY A CA 1
ATOM 1393 C C . GLY A 1 183 ? 5.738 -8.797 6.652 1 98.19 183 GLY A C 1
ATOM 1394 O O . GLY A 1 183 ? 5.078 -7.812 6.984 1 98.19 183 GLY A O 1
ATOM 1395 N N . TYR A 1 184 ? 5.879 -9.203 5.402 1 98.56 184 TYR A N 1
ATOM 1396 C CA . TYR A 1 184 ? 5.18 -8.5 4.336 1 98.56 184 TYR A CA 1
ATOM 1397 C C . TYR A 1 184 ? 3.67 -8.68 4.457 1 98.56 184 TYR A C 1
ATOM 1399 O O . TYR A 1 184 ? 2.906 -7.73 4.254 1 98.56 184 TYR A O 1
ATOM 1407 N N . PHE A 1 185 ? 3.205 -9.883 4.797 1 98.75 185 PHE A N 1
ATOM 1408 C CA . PHE A 1 185 ? 1.784 -10.086 5.051 1 98.75 185 PHE A CA 1
ATOM 1409 C C . PHE A 1 185 ? 1.295 -9.172 6.168 1 98.75 185 PHE A C 1
ATOM 1411 O O . PHE A 1 185 ? 0.21 -8.594 6.074 1 98.75 185 PHE A O 1
ATOM 1418 N N . LYS A 1 186 ? 2.072 -9.023 7.223 1 98.12 186 LYS A N 1
ATOM 1419 C CA . LYS A 1 186 ? 1.71 -8.148 8.336 1 98.12 186 LYS A CA 1
ATOM 1420 C C . LYS A 1 186 ? 1.637 -6.691 7.895 1 98.12 186 LYS A C 1
ATOM 1422 O O . LYS A 1 186 ? 0.723 -5.965 8.289 1 98.12 186 LYS A O 1
ATOM 1427 N N . LEU A 1 187 ? 2.578 -6.324 7.117 1 97.81 187 LEU A N 1
ATOM 1428 C CA . LEU A 1 187 ? 2.635 -4.969 6.586 1 97.81 187 LEU A CA 1
ATOM 1429 C C . LEU A 1 187 ? 1.329 -4.602 5.887 1 97.81 187 LEU A C 1
ATOM 1431 O O . LEU A 1 187 ? 0.861 -3.465 5.996 1 97.81 187 LEU A O 1
ATOM 1435 N N . PHE A 1 188 ? 0.732 -5.543 5.23 1 98.5 188 PHE A N 1
ATOM 1436 C CA . PHE A 1 188 ? -0.489 -5.305 4.473 1 98.5 188 PHE A CA 1
ATOM 1437 C C . PHE A 1 188 ? -1.718 -5.691 5.285 1 98.5 188 PHE A C 1
ATOM 1439 O O . PHE A 1 188 ? -2.842 -5.656 4.781 1 98.5 188 PHE A O 1
ATOM 1446 N N . GLY A 1 189 ? -1.559 -6.176 6.52 1 97.06 189 GLY A N 1
ATOM 1447 C CA . GLY A 1 189 ? -2.668 -6.539 7.387 1 97.06 189 GLY A CA 1
ATOM 1448 C C . GLY A 1 189 ? -3.346 -7.832 6.977 1 97.06 189 GLY A C 1
ATOM 1449 O O . GLY A 1 189 ? -4.551 -8 7.184 1 97.06 189 GLY A O 1
ATOM 1450 N N . MET A 1 190 ? -2.564 -8.711 6.344 1 97.81 190 MET A N 1
ATOM 1451 C CA . MET A 1 190 ? -3.195 -9.875 5.73 1 97.81 190 MET A CA 1
ATOM 1452 C C . MET A 1 190 ? -2.662 -11.172 6.344 1 97.81 190 MET A C 1
ATOM 1454 O O . MET A 1 190 ? -2.902 -12.258 5.812 1 97.81 190 MET A O 1
ATOM 1458 N N . LEU A 1 191 ? -1.919 -11 7.43 1 97.94 191 LEU A N 1
ATOM 1459 C CA . LEU A 1 191 ? -1.459 -12.211 8.094 1 97.94 191 LEU A CA 1
ATOM 1460 C C . LEU A 1 191 ? -2.494 -12.711 9.102 1 97.94 191 LEU A C 1
ATOM 1462 O O . LEU A 1 191 ? -2.691 -12.086 10.148 1 97.94 191 LEU A O 1
ATOM 1466 N N . ASP A 1 192 ? -3.152 -13.703 8.773 1 95.31 192 ASP A N 1
ATOM 1467 C CA . ASP A 1 192 ? -4.152 -14.32 9.641 1 95.31 192 ASP A CA 1
ATOM 1468 C C . ASP A 1 192 ? -3.922 -15.82 9.758 1 95.31 192 ASP A C 1
ATOM 1470 O O . ASP A 1 192 ? -3.012 -16.375 9.125 1 95.31 192 ASP A O 1
ATOM 1474 N N . HIS A 1 193 ? -4.762 -16.516 10.523 1 95.62 193 HIS A N 1
ATOM 1475 C CA . HIS A 1 193 ? -4.562 -17.922 10.844 1 95.62 193 HIS A CA 1
ATOM 1476 C C . HIS A 1 193 ? -4.777 -18.812 9.609 1 95.62 193 HIS A C 1
ATOM 1478 O O . HIS A 1 193 ? -4.301 -19.938 9.562 1 95.62 193 HIS A O 1
ATOM 1484 N N . ASN A 1 194 ? -5.48 -18.328 8.641 1 96.94 194 ASN A N 1
ATOM 1485 C CA . ASN A 1 194 ? -5.785 -19.125 7.461 1 96.94 194 ASN A CA 1
ATOM 1486 C C . ASN A 1 194 ? -4.656 -19.062 6.434 1 96.94 194 ASN A C 1
ATOM 1488 O O . ASN A 1 194 ? -4.715 -19.734 5.402 1 96.94 194 ASN A O 1
ATOM 1492 N N . VAL A 1 195 ? -3.646 -18.234 6.68 1 98.5 195 VAL A N 1
ATOM 1493 C CA . VAL A 1 195 ? -2.48 -18.156 5.805 1 98.5 195 VAL A CA 1
ATOM 1494 C C . VAL A 1 195 ? -1.419 -19.141 6.27 1 98.5 195 VAL A C 1
ATOM 1496 O O . VAL A 1 195 ? -0.84 -18.984 7.348 1 98.5 195 VAL A O 1
ATOM 1499 N N . LYS A 1 196 ? -1.182 -20.172 5.484 1 98.62 196 LYS A N 1
ATOM 1500 C CA . LYS A 1 196 ? -0.284 -21.266 5.852 1 98.62 196 LYS A CA 1
ATOM 1501 C C . LYS A 1 196 ? 0.968 -21.266 4.977 1 98.62 196 LYS A C 1
ATOM 1503 O O . LYS A 1 196 ? 0.875 -21.297 3.75 1 98.62 196 LYS A O 1
ATOM 1508 N N . PHE A 1 197 ? 2.096 -21.219 5.645 1 98.75 197 PHE A N 1
ATOM 1509 C CA . PHE A 1 197 ? 3.377 -21.266 4.953 1 98.75 197 PHE A CA 1
ATOM 1510 C C . PHE A 1 197 ? 3.967 -22.672 5 1 98.75 197 PHE A C 1
ATOM 1512 O O . PHE A 1 197 ? 4.051 -23.281 6.066 1 98.75 197 PHE A O 1
ATOM 1519 N N . VAL A 1 198 ? 4.316 -23.172 3.865 1 98.75 198 VAL A N 1
ATOM 1520 C CA . VAL A 1 198 ? 4.949 -24.484 3.754 1 98.75 198 VAL A CA 1
ATOM 1521 C C . VAL A 1 198 ? 6.371 -24.328 3.219 1 98.75 198 VAL A C 1
ATOM 1523 O O . VAL A 1 198 ? 6.574 -24.156 2.012 1 98.75 198 VAL A O 1
ATOM 1526 N N . LYS A 1 199 ? 7.355 -24.453 4.055 1 98.19 199 LYS A N 1
ATOM 1527 C CA . LYS A 1 199 ? 8.75 -24.156 3.744 1 98.19 199 LYS A CA 1
ATOM 1528 C C . LYS A 1 199 ? 9.484 -25.422 3.287 1 98.19 199 LYS A C 1
ATOM 1530 O O . LYS A 1 199 ? 9.469 -26.438 3.98 1 98.19 199 LYS A O 1
ATOM 1535 N N . GLY A 1 200 ? 10.141 -25.328 2.143 1 96.88 200 GLY A N 1
ATOM 1536 C CA . GLY A 1 200 ? 10.953 -26.406 1.612 1 96.88 200 GLY A CA 1
ATOM 1537 C C . GLY A 1 200 ? 10.82 -26.578 0.11 1 96.88 200 GLY A C 1
ATOM 1538 O O . GLY A 1 200 ? 9.961 -25.953 -0.515 1 96.88 200 GLY A O 1
ATOM 1539 N N . MET A 1 201 ? 11.664 -27.391 -0.433 1 94.44 201 MET A N 1
ATOM 1540 C CA . MET A 1 201 ? 11.555 -27.703 -1.854 1 94.44 201 MET A CA 1
ATOM 1541 C C . MET A 1 201 ? 10.266 -28.453 -2.15 1 94.44 201 MET A C 1
ATOM 1543 O O . MET A 1 201 ? 9.797 -29.234 -1.326 1 94.44 201 MET A O 1
ATOM 1547 N N . PHE A 1 202 ? 9.711 -28.25 -3.346 1 96.81 202 PHE A N 1
ATOM 1548 C CA . PHE A 1 202 ? 8.461 -28.891 -3.723 1 96.81 202 PHE A CA 1
ATOM 1549 C C . PHE A 1 202 ? 8.555 -30.406 -3.568 1 96.81 202 PHE A C 1
ATOM 1551 O O . PHE A 1 202 ? 7.648 -31.047 -3.027 1 96.81 202 PHE A O 1
ATOM 1558 N N . LYS A 1 203 ? 9.68 -31.016 -3.947 1 95.62 203 LYS A N 1
ATOM 1559 C CA . LYS A 1 203 ? 9.852 -32.469 -3.906 1 95.62 203 LYS A CA 1
ATOM 1560 C C . LYS A 1 203 ? 9.734 -33 -2.479 1 95.62 203 LYS A C 1
ATOM 1562 O O . LYS A 1 203 ? 9.398 -34.156 -2.27 1 95.62 203 LYS A O 1
ATOM 1567 N N . ASP A 1 204 ? 9.984 -32.125 -1.539 1 96.5 204 ASP A N 1
ATOM 1568 C CA . ASP A 1 204 ? 9.984 -32.531 -0.139 1 96.5 204 ASP A CA 1
ATOM 1569 C C . ASP A 1 204 ? 8.656 -32.188 0.532 1 96.5 204 ASP A C 1
ATOM 1571 O O . ASP A 1 204 ? 8.219 -32.875 1.452 1 96.5 204 ASP A O 1
ATOM 1575 N N . THR A 1 205 ? 7.93 -31.109 0.12 1 98.38 205 THR A N 1
ATOM 1576 C CA . THR A 1 205 ? 6.801 -30.594 0.885 1 98.38 205 THR A CA 1
ATOM 1577 C C . THR A 1 205 ? 5.48 -30.906 0.191 1 98.38 205 THR A C 1
ATOM 1579 O O . THR A 1 205 ? 4.48 -31.203 0.85 1 98.38 205 THR A O 1
ATOM 1582 N N . VAL A 1 206 ? 5.43 -30.875 -1.11 1 98.5 206 VAL A N 1
ATOM 1583 C CA . VAL A 1 206 ? 4.195 -31.078 -1.861 1 98.5 206 VAL A CA 1
ATOM 1584 C C . VAL A 1 206 ? 3.643 -32.469 -1.592 1 98.5 206 VAL A C 1
ATOM 1586 O O . VAL A 1 206 ? 2.438 -32.656 -1.39 1 98.5 206 VAL A O 1
ATOM 1589 N N . PRO A 1 207 ? 4.523 -33.562 -1.521 1 97.5 207 PRO A N 1
ATOM 1590 C CA . PRO A 1 207 ? 4.016 -34.906 -1.25 1 97.5 207 PRO A CA 1
ATOM 1591 C C . PRO A 1 207 ? 3.338 -35 0.115 1 97.5 207 PRO A C 1
ATOM 1593 O O . PRO A 1 207 ? 2.625 -35.969 0.379 1 97.5 207 PRO A O 1
ATOM 1596 N N . GLU A 1 208 ? 3.545 -34 0.972 1 98.31 208 GLU A N 1
ATOM 1597 C CA . GLU A 1 208 ? 2.936 -34.031 2.299 1 98.31 208 GLU A CA 1
ATOM 1598 C C . GLU A 1 208 ? 1.528 -33.438 2.264 1 98.31 208 GLU A C 1
ATOM 1600 O O . GLU A 1 208 ? 0.83 -33.406 3.279 1 98.31 208 GLU A O 1
ATOM 1605 N N . TRP A 1 209 ? 1.134 -32.938 1.148 1 98.44 209 TRP A N 1
ATOM 1606 C CA . TRP A 1 209 ? -0.217 -32.438 0.98 1 98.44 209 TRP A CA 1
ATOM 1607 C C . TRP A 1 209 ? -1.257 -33.438 1.468 1 98.44 209 TRP A C 1
ATOM 1609 O O . TRP A 1 209 ? -1.131 -34.625 1.222 1 98.44 209 TRP A O 1
ATOM 1619 N N . GLN A 1 210 ? -2.289 -32.906 2.182 1 97.62 210 GLN A N 1
ATOM 1620 C CA . GLN A 1 210 ? -3.375 -33.75 2.656 1 97.62 210 GLN A CA 1
ATOM 1621 C C . GLN A 1 210 ? -4.355 -34.094 1.531 1 97.62 210 GLN A C 1
ATOM 1623 O O . GLN A 1 210 ? -5.309 -33.344 1.301 1 97.62 210 GLN A O 1
ATOM 1628 N N . LYS A 1 211 ? -4.27 -35.25 1.04 1 97 211 LYS A N 1
ATOM 1629 C CA . LYS A 1 211 ? -5.137 -35.688 -0.053 1 97 211 LYS A CA 1
ATOM 1630 C C . LYS A 1 211 ? -6.605 -35.625 0.359 1 97 211 LYS A C 1
ATOM 1632 O O . LYS A 1 211 ? -6.949 -35.969 1.495 1 97 211 LYS A O 1
ATOM 1637 N N . GLY A 1 212 ? -7.406 -35.25 -0.555 1 97.31 212 GLY A N 1
ATOM 1638 C CA . GLY A 1 212 ? -8.828 -35.125 -0.271 1 97.31 212 GLY A CA 1
ATOM 1639 C C . GLY A 1 212 ? -9.258 -33.719 0.107 1 97.31 212 GLY A C 1
ATOM 1640 O O . GLY A 1 212 ? -10.453 -33.406 0.104 1 97.31 212 GLY A O 1
ATOM 1641 N N . THR A 1 213 ? -8.32 -32.875 0.392 1 98.06 213 THR A N 1
ATOM 1642 C CA . THR A 1 213 ? -8.656 -31.484 0.66 1 98.06 213 THR A CA 1
ATOM 1643 C C . THR A 1 213 ? -8.945 -30.734 -0.639 1 98.06 213 THR A C 1
ATOM 1645 O O . THR A 1 213 ? -8.102 -30.672 -1.53 1 98.06 213 THR A O 1
ATOM 1648 N N . PRO A 1 214 ? -10.094 -30.156 -0.73 1 98.44 214 PRO A N 1
ATOM 1649 C CA . PRO A 1 214 ? -10.445 -29.5 -1.993 1 98.44 214 PRO A CA 1
ATOM 1650 C C . PRO A 1 214 ? -9.641 -28.234 -2.246 1 98.44 214 PRO A C 1
ATOM 1652 O O . PRO A 1 214 ? -9.352 -27.484 -1.309 1 98.44 214 PRO A O 1
ATOM 1655 N N . ILE A 1 215 ? -9.258 -28.062 -3.512 1 98.88 215 ILE A N 1
ATOM 1656 C CA . ILE A 1 215 ? -8.531 -26.875 -3.977 1 98.88 215 ILE A CA 1
ATOM 1657 C C . ILE A 1 215 ? -9.391 -26.109 -4.977 1 98.88 215 ILE A C 1
ATOM 1659 O O . ILE A 1 215 ? -9.797 -26.656 -6.008 1 98.88 215 ILE A O 1
ATOM 1663 N N . ALA A 1 216 ? -9.672 -24.844 -4.66 1 98.75 216 ALA A N 1
ATOM 1664 C CA . ALA A 1 216 ? -10.469 -24.031 -5.566 1 98.75 216 ALA A CA 1
ATOM 1665 C C . ALA A 1 216 ? -9.594 -23.375 -6.633 1 98.75 216 ALA A C 1
ATOM 1667 O O . ALA A 1 216 ? -10.008 -23.234 -7.785 1 98.75 216 ALA A O 1
ATOM 1668 N N . VAL A 1 217 ? -8.422 -22.906 -6.215 1 98.88 217 VAL A N 1
ATOM 1669 C CA . VAL A 1 217 ? -7.465 -22.297 -7.145 1 98.88 217 VAL A CA 1
ATOM 1670 C C . VAL A 1 217 ? -6.066 -22.844 -6.863 1 98.88 217 VAL A C 1
ATOM 1672 O O . VAL A 1 217 ? -5.59 -22.797 -5.727 1 98.88 217 VAL A O 1
ATOM 1675 N N . LEU A 1 218 ? -5.465 -23.406 -7.887 1 98.94 218 LEU A N 1
ATOM 1676 C CA . LEU A 1 218 ? -4.086 -23.891 -7.84 1 98.94 218 LEU A CA 1
ATOM 1677 C C . LEU A 1 218 ? -3.201 -23.078 -8.781 1 98.94 218 LEU A C 1
ATOM 1679 O O . LEU A 1 218 ? -3.336 -23.172 -10 1 98.94 218 LEU A O 1
ATOM 1683 N N . ARG A 1 219 ? -2.338 -22.234 -8.211 1 98.88 219 ARG A N 1
ATOM 1684 C CA . ARG A 1 219 ? -1.394 -21.453 -9 1 98.88 219 ARG A CA 1
ATOM 1685 C C . ARG A 1 219 ? 0.013 -22.031 -8.914 1 98.88 219 ARG A C 1
ATOM 1687 O O . ARG A 1 219 ? 0.587 -22.125 -7.824 1 98.88 219 ARG A O 1
ATOM 1694 N N . VAL A 1 220 ? 0.538 -22.438 -10.047 1 98.75 220 VAL A N 1
ATOM 1695 C CA . VAL A 1 220 ? 1.866 -23.031 -10.117 1 98.75 220 VAL A CA 1
ATOM 1696 C C . VAL A 1 220 ? 2.846 -22.047 -10.742 1 98.75 220 VAL A C 1
ATOM 1698 O O . VAL A 1 220 ? 2.713 -21.688 -11.914 1 98.75 220 VAL A O 1
ATOM 1701 N N . ASP A 1 221 ? 3.77 -21.578 -9.977 1 97.69 221 ASP A N 1
ATOM 1702 C CA . ASP A 1 221 ? 4.773 -20.609 -10.414 1 97.69 221 ASP A CA 1
ATOM 1703 C C . ASP A 1 221 ? 6.184 -21.141 -10.156 1 97.69 221 ASP A C 1
ATOM 1705 O O . ASP A 1 221 ? 6.801 -20.797 -9.148 1 97.69 221 ASP A O 1
ATOM 1709 N N . ALA A 1 222 ? 6.668 -21.938 -11.008 1 94.56 222 ALA A N 1
ATOM 1710 C CA . ALA A 1 222 ? 8.008 -22.531 -11.023 1 94.56 222 ALA A CA 1
ATOM 1711 C C . ALA A 1 222 ? 8.555 -22.594 -12.445 1 94.56 222 ALA A C 1
ATOM 1713 O O . ALA A 1 222 ? 7.875 -22.234 -13.406 1 94.56 222 ALA A O 1
ATOM 1714 N N . ASN A 1 223 ? 9.82 -23.078 -12.602 1 91.62 223 ASN A N 1
ATOM 1715 C CA . ASN A 1 223 ? 10.469 -22.969 -13.906 1 91.62 223 ASN A CA 1
ATOM 1716 C C . ASN A 1 223 ? 10.914 -24.328 -14.422 1 91.62 223 ASN A C 1
ATOM 1718 O O . ASN A 1 223 ? 11.562 -24.422 -15.469 1 91.62 223 ASN A O 1
ATOM 1722 N N . PHE A 1 224 ? 10.555 -25.406 -13.719 1 93.56 224 PHE A N 1
ATOM 1723 C CA . PHE A 1 224 ? 11.125 -26.703 -14.062 1 93.56 224 PHE A CA 1
ATOM 1724 C C . PHE A 1 224 ? 10.023 -27.734 -14.344 1 93.56 224 PHE A C 1
ATOM 1726 O O . PHE A 1 224 ? 8.938 -27.641 -13.766 1 93.56 224 PHE A O 1
ATOM 1733 N N . TYR A 1 225 ? 10.398 -28.703 -15.125 1 97.25 225 TYR A N 1
ATOM 1734 C CA . TYR A 1 225 ? 9.516 -29.828 -15.375 1 97.25 225 TYR A CA 1
ATOM 1735 C C . TYR A 1 225 ? 9.141 -30.531 -14.078 1 97.25 225 TYR A C 1
ATOM 1737 O O . TYR A 1 225 ? 7.961 -30.75 -13.797 1 97.25 225 TYR A O 1
ATOM 1745 N N . ASP A 1 226 ? 10.156 -30.797 -13.32 1 97.38 226 ASP A N 1
ATOM 1746 C CA . ASP A 1 226 ? 9.977 -31.578 -12.102 1 97.38 226 ASP A CA 1
ATOM 1747 C C . ASP A 1 226 ? 9.109 -30.844 -11.094 1 97.38 226 ASP A C 1
ATOM 1749 O O . ASP A 1 226 ? 8.312 -31.469 -10.375 1 97.38 226 ASP A O 1
ATOM 1753 N N . SER A 1 227 ? 9.25 -29.547 -10.984 1 96.62 227 SER A N 1
ATOM 1754 C CA . SER A 1 227 ? 8.43 -28.766 -10.07 1 96.62 227 SER A CA 1
ATOM 1755 C C . SER A 1 227 ? 6.953 -28.844 -10.43 1 96.62 227 SER A C 1
ATOM 1757 O O . SER A 1 227 ? 6.105 -29.062 -9.555 1 96.62 227 SER A O 1
ATOM 1759 N N . TYR A 1 228 ? 6.668 -28.688 -11.695 1 98.12 228 TYR A N 1
ATOM 1760 C CA . TYR A 1 228 ? 5.289 -28.781 -12.148 1 98.12 228 TYR A CA 1
ATOM 1761 C C . TYR A 1 228 ? 4.762 -30.203 -11.961 1 98.12 228 TYR A C 1
ATOM 1763 O O . TYR A 1 228 ? 3.611 -30.391 -11.562 1 98.12 228 TYR A O 1
ATOM 1771 N N . ALA A 1 229 ? 5.617 -31.188 -12.258 1 98.38 229 ALA A N 1
ATOM 1772 C CA . ALA A 1 229 ? 5.211 -32.562 -12.078 1 98.38 229 ALA A CA 1
ATOM 1773 C C . ALA A 1 229 ? 4.887 -32.875 -10.617 1 98.38 229 ALA A C 1
ATOM 1775 O O . ALA A 1 229 ? 3.887 -33.531 -10.32 1 98.38 229 ALA A O 1
ATOM 1776 N N . ASP A 1 230 ? 5.746 -32.406 -9.727 1 98.25 230 ASP A N 1
ATOM 1777 C CA . ASP A 1 230 ? 5.477 -32.562 -8.305 1 98.25 230 ASP A CA 1
ATOM 1778 C C . ASP A 1 230 ? 4.086 -32.062 -7.941 1 98.25 230 ASP A C 1
ATOM 1780 O O . ASP A 1 230 ? 3.33 -32.75 -7.246 1 98.25 230 ASP A O 1
ATOM 1784 N N . VAL A 1 231 ? 3.721 -30.906 -8.422 1 98.75 231 VAL A N 1
ATOM 1785 C CA . VAL A 1 231 ? 2.475 -30.25 -8.047 1 98.75 231 VAL A CA 1
ATOM 1786 C C . VAL A 1 231 ? 1.297 -30.953 -8.727 1 98.75 231 VAL A C 1
ATOM 1788 O O . VAL A 1 231 ? 0.328 -31.328 -8.062 1 98.75 231 VAL A O 1
ATOM 1791 N N . LEU A 1 232 ? 1.384 -31.172 -10.008 1 98.69 232 LEU A N 1
ATOM 1792 C CA . LEU A 1 232 ? 0.254 -31.688 -10.773 1 98.69 232 LEU A CA 1
ATOM 1793 C C . LEU A 1 232 ? -0.059 -33.125 -10.383 1 98.69 232 LEU A C 1
ATOM 1795 O O . LEU A 1 232 ? -1.222 -33.469 -10.172 1 98.69 232 LEU A O 1
ATOM 1799 N N . TYR A 1 233 ? 0.903 -33.938 -10.234 1 98.56 233 TYR A N 1
ATOM 1800 C CA . TYR A 1 233 ? 0.671 -35.344 -9.906 1 98.56 233 TYR A CA 1
ATOM 1801 C C . TYR A 1 233 ? 0.176 -35.5 -8.477 1 98.56 233 TYR A C 1
ATOM 1803 O O . TYR A 1 233 ? -0.456 -36.5 -8.133 1 98.56 233 TYR A O 1
ATOM 1811 N N . THR A 1 234 ? 0.427 -34.531 -7.652 1 98.62 234 THR A N 1
ATOM 1812 C CA . THR A 1 234 ? 0.035 -34.625 -6.25 1 98.62 234 THR A CA 1
ATOM 1813 C C . THR A 1 234 ? -1.291 -33.938 -6.008 1 98.62 234 THR A C 1
ATOM 1815 O O . THR A 1 234 ? -2.158 -34.438 -5.297 1 98.62 234 THR A O 1
ATOM 1818 N N . MET A 1 235 ? -1.51 -32.781 -6.609 1 98.75 235 MET A N 1
ATOM 1819 C CA . MET A 1 235 ? -2.562 -31.875 -6.129 1 98.75 235 MET A CA 1
ATOM 1820 C C . MET A 1 235 ? -3.693 -31.766 -7.145 1 98.75 235 MET A C 1
ATOM 1822 O O . MET A 1 235 ? -4.801 -31.344 -6.805 1 98.75 235 MET A O 1
ATOM 1826 N N . TYR A 1 236 ? -3.496 -32.125 -8.383 1 98.75 236 TYR A N 1
ATOM 1827 C CA . TYR A 1 236 ? -4.492 -31.891 -9.414 1 98.75 236 TYR A CA 1
ATOM 1828 C C . TYR A 1 236 ? -5.805 -32.594 -9.086 1 98.75 236 TYR A C 1
ATOM 1830 O O . TYR A 1 236 ? -6.887 -32.031 -9.305 1 98.75 236 TYR A O 1
ATOM 1838 N N . GLU A 1 237 ? -5.699 -33.844 -8.617 1 98.19 237 GLU A N 1
ATOM 1839 C CA . GLU A 1 237 ? -6.875 -34.625 -8.281 1 98.19 237 GLU A CA 1
ATOM 1840 C C . GLU A 1 237 ? -7.773 -33.875 -7.293 1 98.19 237 GLU A C 1
ATOM 1842 O O . GLU A 1 237 ? -9 -34.031 -7.32 1 98.19 237 GLU A O 1
ATOM 1847 N N . ASP A 1 238 ? -7.215 -33.062 -6.461 1 98.69 238 ASP A N 1
ATOM 1848 C CA . ASP A 1 238 ? -7.953 -32.406 -5.387 1 98.69 238 ASP A CA 1
ATOM 1849 C C . ASP A 1 238 ? -8.477 -31.047 -5.828 1 98.69 238 ASP A C 1
ATOM 1851 O O . ASP A 1 238 ? -9.188 -30.375 -5.082 1 98.69 238 ASP A O 1
ATOM 1855 N N . VAL A 1 239 ? -8.07 -30.609 -7.031 1 98.81 239 VAL A N 1
ATOM 1856 C CA . VAL A 1 239 ? -8.727 -29.422 -7.574 1 98.81 239 VAL A CA 1
ATOM 1857 C C . VAL A 1 239 ? -10.195 -29.719 -7.84 1 98.81 239 VAL A C 1
ATOM 1859 O O . VAL A 1 239 ? -10.531 -30.719 -8.477 1 98.81 239 VAL A O 1
ATOM 1862 N N . SER A 1 240 ? -11.039 -28.906 -7.293 1 98.5 240 SER A N 1
ATOM 1863 C CA . SER A 1 240 ? -12.477 -29.094 -7.461 1 98.5 240 SER A CA 1
ATOM 1864 C C . SER A 1 240 ? -12.891 -28.906 -8.914 1 98.5 240 SER A C 1
ATOM 1866 O O . SER A 1 240 ? -12.312 -28.078 -9.633 1 98.5 240 SER A O 1
ATOM 1868 N N . VAL A 1 241 ? -13.898 -29.719 -9.312 1 98.31 241 VAL A N 1
ATOM 1869 C CA . VAL A 1 241 ? -14.484 -29.453 -10.617 1 98.31 241 VAL A CA 1
ATOM 1870 C C . VAL A 1 241 ? -15 -28.016 -10.672 1 98.31 241 VAL A C 1
ATOM 1872 O O . VAL A 1 241 ? -15.703 -27.562 -9.766 1 98.31 241 VAL A O 1
ATOM 1875 N N . GLY A 1 242 ? -14.609 -27.297 -11.641 1 97.88 242 GLY A N 1
ATOM 1876 C CA . GLY A 1 242 ? -14.906 -25.875 -11.727 1 97.88 242 GLY A CA 1
ATOM 1877 C C . GLY A 1 242 ? -13.812 -25 -11.148 1 97.88 242 GLY A C 1
ATOM 1878 O O . GLY A 1 242 ? -13.82 -23.781 -11.336 1 97.88 242 GLY A O 1
ATOM 1879 N N . GLY A 1 243 ? -12.898 -25.688 -10.422 1 98.56 243 GLY A N 1
ATOM 1880 C CA . GLY A 1 243 ? -11.75 -24.953 -9.906 1 98.56 243 GLY A CA 1
ATOM 1881 C C . GLY A 1 243 ? -10.797 -24.5 -10.992 1 98.56 243 GLY A C 1
ATOM 1882 O O . GLY A 1 243 ? -10.922 -24.906 -12.148 1 98.56 243 GLY A O 1
ATOM 1883 N N . ILE A 1 244 ? -9.875 -23.625 -10.633 1 98.69 244 ILE A N 1
ATOM 1884 C CA . ILE A 1 244 ? -9.023 -22.984 -11.633 1 98.69 244 ILE A CA 1
ATOM 1885 C C . ILE A 1 244 ? -7.562 -23.344 -11.367 1 98.69 244 ILE A C 1
ATOM 1887 O O . ILE A 1 244 ? -7.109 -23.312 -10.219 1 98.69 244 ILE A O 1
ATOM 1891 N N . VAL A 1 245 ? -6.863 -23.719 -12.406 1 98.88 245 VAL A N 1
ATOM 1892 C CA . VAL A 1 245 ? -5.418 -23.938 -12.367 1 98.88 245 VAL A CA 1
ATOM 1893 C C . VAL A 1 245 ? -4.715 -22.844 -13.188 1 98.88 245 VAL A C 1
ATOM 1895 O O . VAL A 1 245 ? -5.105 -22.562 -14.32 1 98.88 245 VAL A O 1
ATOM 1898 N N . ILE A 1 246 ? -3.695 -22.203 -12.602 1 98.81 246 ILE A N 1
ATOM 1899 C CA . ILE A 1 246 ? -2.949 -21.125 -13.25 1 98.81 246 ILE A CA 1
ATOM 1900 C C . ILE A 1 246 ? -1.483 -21.516 -13.391 1 98.81 246 ILE A C 1
ATOM 1902 O O . ILE A 1 246 ? -0.852 -21.953 -12.422 1 98.81 246 ILE A O 1
ATOM 1906 N N . PHE A 1 247 ? -0.962 -21.422 -14.609 1 98.38 247 PHE A N 1
ATOM 1907 C CA . PHE A 1 247 ? 0.449 -21.641 -14.898 1 98.38 247 PHE A CA 1
ATOM 1908 C C . PHE A 1 247 ? 1.155 -20.328 -15.211 1 98.38 247 PHE A C 1
ATOM 1910 O O . PHE A 1 247 ? 0.902 -19.703 -16.25 1 98.38 247 PHE A O 1
ATOM 1917 N N . ASP A 1 248 ? 2.078 -19.875 -14.461 1 95.88 248 ASP A N 1
ATOM 1918 C CA . ASP A 1 248 ? 2.721 -18.578 -14.594 1 95.88 248 ASP A CA 1
ATOM 1919 C C . ASP A 1 248 ? 3.715 -18.562 -15.75 1 95.88 248 ASP A C 1
ATOM 1921 O O . ASP A 1 248 ? 3.9 -17.547 -16.406 1 95.88 248 ASP A O 1
ATOM 1925 N N . ASP A 1 249 ? 4.426 -19.656 -16.109 1 91.56 249 ASP A N 1
ATOM 1926 C CA . ASP A 1 249 ? 5.559 -19.609 -17.031 1 91.56 249 ASP A CA 1
ATOM 1927 C C . ASP A 1 249 ? 5.43 -20.672 -18.109 1 91.56 249 ASP A C 1
ATOM 1929 O O . ASP A 1 249 ? 6.438 -21.141 -18.656 1 91.56 249 ASP A O 1
ATOM 1933 N N . VAL A 1 250 ? 4.27 -20.984 -18.438 1 96.06 250 VAL A N 1
ATOM 1934 C CA . VAL A 1 250 ? 4.047 -22.125 -19.328 1 96.06 250 VAL A CA 1
ATOM 1935 C C . VAL A 1 250 ? 4.508 -21.766 -20.75 1 96.06 250 VAL A C 1
ATOM 1937 O O . VAL A 1 250 ? 4.934 -22.641 -21.5 1 96.06 250 VAL A O 1
ATOM 1940 N N . TYR A 1 251 ? 4.543 -20.484 -21.094 1 93.62 251 TYR A N 1
ATOM 1941 C CA . TYR A 1 251 ? 4.953 -20.094 -22.453 1 93.62 251 TYR A CA 1
ATOM 1942 C C . TYR A 1 251 ? 6.391 -19.594 -22.453 1 93.62 251 TYR A C 1
ATOM 1944 O O . TYR A 1 251 ? 6.961 -19.344 -23.516 1 93.62 251 TYR A O 1
ATOM 1952 N N . SER A 1 252 ? 6.949 -19.453 -21.328 1 91.88 252 SER A N 1
ATOM 1953 C CA . SER A 1 252 ? 8.289 -18.875 -21.25 1 91.88 252 SER A CA 1
ATOM 1954 C C . SER A 1 252 ? 9.344 -19.969 -21.062 1 91.88 252 SER A C 1
ATOM 1956 O O . SER A 1 252 ? 10.516 -19.766 -21.375 1 91.88 252 SER A O 1
ATOM 1958 N N . HIS A 1 253 ? 8.945 -21.094 -20.5 1 93.88 253 HIS A N 1
ATOM 1959 C CA . HIS A 1 253 ? 9.859 -22.203 -20.234 1 93.88 253 HIS A CA 1
ATOM 1960 C C . HIS A 1 253 ? 9.406 -23.469 -20.938 1 93.88 253 HIS A C 1
ATOM 1962 O O . HIS A 1 253 ? 8.422 -24.094 -20.547 1 93.88 253 HIS A O 1
ATOM 1968 N N . PRO A 1 254 ? 10.148 -23.859 -21.859 1 96.06 254 PRO A N 1
ATOM 1969 C CA . PRO A 1 254 ? 9.758 -25.047 -22.625 1 96.06 254 PRO A CA 1
ATOM 1970 C C . PRO A 1 254 ? 9.562 -26.281 -21.75 1 96.06 254 PRO A C 1
ATOM 1972 O O . PRO A 1 254 ? 8.688 -27.109 -22.031 1 96.06 254 PRO A O 1
ATOM 1975 N N . ALA A 1 255 ? 10.312 -26.406 -20.734 1 96.31 255 ALA A N 1
ATOM 1976 C CA . ALA A 1 255 ? 10.188 -27.562 -19.844 1 96.31 255 ALA A CA 1
ATOM 1977 C C . ALA A 1 255 ? 8.82 -27.578 -19.172 1 96.31 255 ALA A C 1
ATOM 1979 O O . ALA A 1 255 ? 8.258 -28.656 -18.922 1 96.31 255 ALA A O 1
ATOM 1980 N N . VAL A 1 256 ? 8.32 -26.453 -18.844 1 97.19 256 VAL A N 1
ATOM 1981 C CA . VAL A 1 256 ? 7.02 -26.328 -18.203 1 97.19 256 VAL A CA 1
ATOM 1982 C C . VAL A 1 256 ? 5.914 -26.719 -19.172 1 97.19 256 VAL A C 1
ATOM 1984 O O . VAL A 1 256 ? 5.023 -27.5 -18.828 1 97.19 256 VAL A O 1
ATOM 1987 N N . MET A 1 257 ? 6.012 -26.234 -20.375 1 97.75 257 MET A N 1
ATOM 1988 C CA . MET A 1 257 ? 5.039 -26.609 -21.391 1 97.75 257 MET A CA 1
ATOM 1989 C C . MET A 1 257 ? 5.094 -28.109 -21.656 1 97.75 257 MET A C 1
ATOM 1991 O O . MET A 1 257 ? 4.055 -28.75 -21.828 1 97.75 257 MET A O 1
ATOM 1995 N N . LYS A 1 258 ? 6.266 -28.625 -21.734 1 98.25 258 LYS A N 1
ATOM 1996 C CA . LYS A 1 258 ? 6.406 -30.062 -21.938 1 98.25 258 LYS A CA 1
ATOM 1997 C C . LYS A 1 258 ? 5.707 -30.844 -20.812 1 98.25 258 LYS A C 1
ATOM 1999 O O . LYS A 1 258 ? 5.039 -31.844 -21.078 1 98.25 258 LYS A O 1
ATOM 2004 N N . CYS A 1 259 ? 5.898 -30.422 -19.594 1 98.38 259 CYS A N 1
ATOM 2005 C CA . CYS A 1 259 ? 5.258 -31.109 -18.469 1 98.38 259 CYS A CA 1
ATOM 2006 C C . CYS A 1 259 ? 3.742 -31.094 -18.609 1 98.38 259 CYS A C 1
ATOM 2008 O O . CYS A 1 259 ? 3.08 -32.094 -18.438 1 98.38 259 CYS A O 1
ATOM 2010 N N . TRP A 1 260 ? 3.213 -29.922 -18.953 1 98.25 260 TRP A N 1
ATOM 2011 C CA . TRP A 1 260 ? 1.77 -29.812 -19.141 1 98.25 260 TRP A CA 1
ATOM 2012 C C . TRP A 1 260 ? 1.286 -30.719 -20.25 1 98.25 260 TRP A C 1
ATOM 2014 O O . TRP A 1 260 ? 0.307 -31.453 -20.094 1 98.25 260 TRP A O 1
ATOM 2024 N N . THR A 1 261 ? 1.974 -30.719 -21.359 1 98.25 261 THR A N 1
ATOM 2025 C CA . THR A 1 261 ? 1.577 -31.516 -22.516 1 98.25 261 THR A CA 1
ATOM 2026 C C . THR A 1 261 ? 1.604 -33 -22.172 1 98.25 261 THR A C 1
ATOM 2028 O O . THR A 1 261 ? 0.665 -33.75 -22.484 1 98.25 261 THR A O 1
ATOM 2031 N N . ASP A 1 262 ? 2.67 -33.406 -21.547 1 98.56 262 ASP A N 1
ATOM 2032 C CA . ASP A 1 262 ? 2.773 -34.781 -21.125 1 98.56 262 ASP A CA 1
ATOM 2033 C C . ASP A 1 262 ? 1.646 -35.156 -20.156 1 98.56 262 ASP A C 1
ATOM 2035 O O . ASP A 1 262 ? 0.983 -36.188 -20.328 1 98.56 262 ASP A O 1
ATOM 2039 N N . PHE A 1 263 ? 1.399 -34.344 -19.172 1 98.62 263 PHE A N 1
ATOM 2040 C CA . PHE A 1 263 ? 0.391 -34.594 -18.156 1 98.62 263 PHE A CA 1
ATOM 2041 C C . PHE A 1 263 ? -1 -34.688 -18.766 1 98.62 263 PHE A C 1
ATOM 2043 O O . PHE A 1 263 ? -1.774 -35.594 -18.469 1 98.62 263 PHE A O 1
ATOM 2050 N N . LYS A 1 264 ? -1.286 -33.688 -19.594 1 98.5 264 LYS A N 1
ATOM 2051 C CA . LYS A 1 264 ? -2.578 -33.656 -20.281 1 98.5 264 LYS A CA 1
ATOM 2052 C C . LYS A 1 264 ? -2.816 -34.938 -21.078 1 98.5 264 LYS A C 1
ATOM 2054 O O . LYS A 1 264 ? -3.889 -35.531 -21 1 98.5 264 LYS A O 1
ATOM 2059 N N . ARG A 1 265 ? -1.847 -35.312 -21.844 1 98.06 265 ARG A N 1
ATOM 2060 C CA . ARG A 1 265 ? -1.933 -36.531 -22.656 1 98.06 265 ARG A CA 1
ATOM 2061 C C . ARG A 1 265 ? -2.084 -37.75 -21.781 1 98.06 265 ARG A C 1
ATOM 2063 O O . ARG A 1 265 ? -3.002 -38.562 -21.969 1 98.06 265 ARG A O 1
ATOM 2070 N N . ASP A 1 266 ? -1.257 -37.844 -20.812 1 97.5 266 ASP A N 1
ATOM 2071 C CA . ASP A 1 266 ? -1.169 -39.062 -19.969 1 97.5 266 ASP A CA 1
ATOM 2072 C C . ASP A 1 266 ? -2.438 -39.25 -19.141 1 97.5 266 ASP A C 1
ATOM 2074 O O . ASP A 1 266 ? -2.84 -40.375 -18.859 1 97.5 266 ASP A O 1
ATOM 2078 N N . GLN A 1 267 ? -3.029 -38.125 -18.734 1 97.88 267 GLN A N 1
ATOM 2079 C CA . GLN A 1 267 ? -4.223 -38.188 -17.891 1 97.88 267 GLN A CA 1
ATOM 2080 C C . GLN A 1 267 ? -5.492 -38.031 -18.719 1 97.88 267 GLN A C 1
ATOM 2082 O O . GLN A 1 267 ? -6.598 -38 -18.188 1 97.88 267 GLN A O 1
ATOM 2087 N N . ASN A 1 268 ? -5.363 -37.875 -20.031 1 97.31 268 ASN A N 1
ATOM 2088 C CA . ASN A 1 268 ? -6.477 -37.719 -20.969 1 97.31 268 ASN A CA 1
ATOM 2089 C C . ASN A 1 268 ? -7.371 -36.531 -20.562 1 97.31 268 ASN A C 1
ATOM 2091 O O . ASN A 1 268 ? -8.594 -36.688 -20.453 1 97.31 268 ASN A O 1
ATOM 2095 N N . LEU A 1 269 ? -6.727 -35.469 -20.281 1 98 269 LEU A N 1
ATOM 2096 C CA . LEU A 1 269 ? -7.465 -34.281 -19.859 1 98 269 LEU A CA 1
ATOM 2097 C C . LEU A 1 269 ? -8.086 -33.594 -21.062 1 98 269 LEU A C 1
ATOM 2099 O O . LEU A 1 269 ? -7.488 -33.562 -22.141 1 98 269 LEU A O 1
ATOM 2103 N N . LYS A 1 270 ? -9.219 -32.875 -20.844 1 96.75 270 LYS A N 1
ATOM 2104 C CA . LYS A 1 270 ? -9.938 -32.188 -21.891 1 96.75 270 LYS A CA 1
ATOM 2105 C C . LYS A 1 270 ? -9.656 -30.672 -21.844 1 96.75 270 LYS A C 1
ATOM 2107 O O . LYS A 1 270 ? -9.992 -29.938 -22.766 1 96.75 270 LYS A O 1
ATOM 2112 N N . GLU A 1 271 ? -9.031 -30.281 -20.797 1 95.81 271 GLU A N 1
ATOM 2113 C CA . GLU A 1 271 ? -8.805 -28.859 -20.562 1 95.81 271 GLU A CA 1
ATOM 2114 C C . GLU A 1 271 ? -7.879 -28.266 -21.609 1 95.81 271 GLU A C 1
ATOM 2116 O O . GLU A 1 271 ? -6.898 -28.906 -22.016 1 95.81 271 GLU A O 1
ATOM 2121 N N . ASP A 1 272 ? -8.195 -27.062 -22.031 1 93.94 272 ASP A N 1
ATOM 2122 C CA . ASP A 1 272 ? -7.301 -26.25 -22.859 1 93.94 272 ASP A CA 1
ATOM 2123 C C . ASP A 1 272 ? -6.84 -25 -22.109 1 93.94 272 ASP A C 1
ATOM 2125 O O . ASP A 1 272 ? -7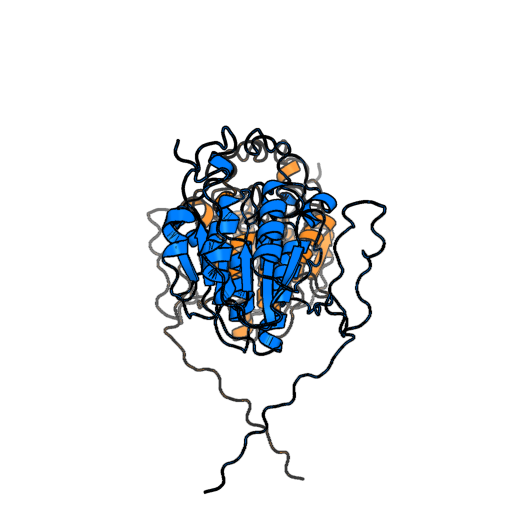.617 -24.391 -21.375 1 93.94 272 ASP A O 1
ATOM 2129 N N . LEU A 1 273 ? -5.621 -24.625 -22.438 1 95.06 273 LEU A N 1
ATOM 2130 C CA . LEU A 1 273 ? -5.059 -23.438 -21.812 1 95.06 273 LEU A CA 1
ATOM 2131 C C . LEU A 1 273 ? -5.688 -22.172 -22.391 1 95.06 273 LEU A C 1
ATOM 2133 O O . LEU A 1 273 ? -5.895 -22.062 -23.594 1 95.06 273 LEU A O 1
ATOM 2137 N N . VAL A 1 274 ? -6.016 -21.266 -21.484 1 93.69 274 VAL A N 1
ATOM 2138 C CA . VAL A 1 274 ? -6.422 -19.922 -21.875 1 93.69 274 VAL A CA 1
ATOM 2139 C C . VAL A 1 274 ? -5.305 -18.922 -21.547 1 93.69 274 VAL A C 1
ATOM 2141 O O . VAL A 1 274 ? -4.875 -18.828 -20.391 1 93.69 274 VAL A O 1
ATOM 2144 N N . ARG A 1 275 ? -4.867 -18.203 -22.469 1 92.75 275 ARG A N 1
ATOM 2145 C CA . ARG A 1 275 ? -3.719 -17.312 -22.328 1 92.75 275 ARG A CA 1
ATOM 2146 C C . ARG A 1 275 ? -4.055 -16.125 -21.438 1 92.75 275 ARG A C 1
ATOM 2148 O O . ARG A 1 275 ? -5.133 -15.539 -21.562 1 92.75 275 ARG A O 1
ATOM 2155 N N . ILE A 1 276 ? -3.18 -15.773 -20.562 1 94.06 276 ILE A N 1
ATOM 2156 C CA . ILE A 1 276 ? -3.283 -14.562 -19.75 1 94.06 276 ILE A CA 1
ATOM 2157 C C . ILE A 1 276 ? -2.463 -13.445 -20.391 1 94.06 276 ILE A C 1
ATOM 2159 O O . ILE A 1 276 ? -2.963 -12.336 -20.594 1 94.06 276 ILE A O 1
ATOM 2163 N N . ASP A 1 277 ? -1.211 -13.773 -20.656 1 91.12 277 ASP A N 1
ATOM 2164 C CA . ASP A 1 277 ? -0.249 -12.898 -21.312 1 91.12 277 ASP A CA 1
ATOM 2165 C C . ASP A 1 277 ? 0.779 -13.703 -22.109 1 91.12 277 ASP A C 1
ATOM 2167 O O . ASP A 1 277 ? 0.509 -14.836 -22.516 1 91.12 277 ASP A O 1
ATOM 2171 N N . LYS A 1 278 ? 1.943 -13.141 -22.375 1 89 278 LYS A N 1
ATOM 2172 C CA . LYS A 1 278 ? 2.934 -13.789 -23.219 1 89 278 LYS A CA 1
ATOM 2173 C C . LYS A 1 278 ? 3.631 -14.93 -22.484 1 89 278 LYS A C 1
ATOM 2175 O O . LYS A 1 278 ? 4.371 -15.711 -23.094 1 89 278 LYS A O 1
ATOM 2180 N N . ARG A 1 279 ? 3.295 -15.117 -21.219 1 92.62 279 ARG A N 1
ATOM 2181 C CA . ARG A 1 279 ? 4.086 -16.062 -20.438 1 92.62 279 ARG A CA 1
ATOM 2182 C C . ARG A 1 279 ? 3.193 -17.094 -19.75 1 92.62 279 ARG A C 1
ATOM 2184 O O . ARG A 1 279 ? 3.637 -18.188 -19.438 1 92.62 279 ARG A O 1
ATOM 2191 N N . SER A 1 280 ? 1.956 -16.75 -19.531 1 95.38 280 SER A N 1
ATOM 2192 C CA . SER A 1 280 ? 1.159 -17.516 -18.578 1 95.38 280 SER A CA 1
ATOM 2193 C C . SER A 1 280 ? -0.204 -17.875 -19.156 1 95.38 280 SER A C 1
ATOM 2195 O O . SER A 1 280 ? -0.62 -17.312 -20.172 1 95.38 280 SER A O 1
ATOM 2197 N N . ALA A 1 281 ? -0.821 -18.812 -18.516 1 96 281 ALA A N 1
ATOM 2198 C CA . ALA A 1 281 ? -2.135 -19.297 -18.938 1 96 281 ALA A CA 1
ATOM 2199 C C . ALA A 1 281 ? -2.883 -19.938 -17.766 1 96 281 ALA A C 1
ATOM 2201 O O . ALA A 1 281 ? -2.324 -20.094 -16.672 1 96 281 ALA A O 1
ATOM 2202 N N . TRP A 1 282 ? -4.156 -20.203 -17.984 1 97.31 282 TRP A N 1
ATOM 2203 C CA . TRP A 1 282 ? -5 -20.828 -16.969 1 97.31 282 TRP A CA 1
ATOM 2204 C C . TRP A 1 282 ? -6.043 -21.734 -17.625 1 97.31 282 TRP A C 1
ATOM 2206 O O . TRP A 1 282 ? -6.188 -21.75 -18.844 1 97.31 282 TRP A O 1
ATOM 2216 N N . PHE A 1 283 ? -6.715 -22.609 -16.812 1 97.56 283 PHE A N 1
ATOM 2217 C CA . PHE A 1 283 ? -7.871 -23.375 -17.266 1 97.56 283 PHE A CA 1
ATOM 2218 C C . PHE A 1 283 ? -8.766 -23.75 -16.078 1 97.56 283 PHE A C 1
ATOM 2220 O O . PHE A 1 283 ? -8.344 -23.656 -14.93 1 97.56 283 PHE A O 1
ATOM 2227 N N . ARG A 1 284 ? -9.984 -24.125 -16.406 1 97.75 284 ARG A N 1
ATOM 2228 C CA . ARG A 1 284 ? -10.969 -24.641 -15.477 1 97.75 284 ARG A CA 1
ATOM 2229 C C . ARG A 1 284 ? -11.008 -26.172 -15.516 1 97.75 284 ARG A C 1
ATOM 2231 O O . ARG A 1 284 ? -11.047 -26.766 -16.594 1 97.75 284 ARG A O 1
ATOM 2238 N N . LYS A 1 285 ? -10.922 -26.719 -14.359 1 98.38 285 LYS A N 1
ATOM 2239 C CA . LYS A 1 285 ? -11.062 -28.172 -14.352 1 98.38 285 LYS A CA 1
ATOM 2240 C C . LYS A 1 285 ? -12.477 -28.578 -14.773 1 98.38 285 LYS A C 1
ATOM 2242 O O . LYS A 1 285 ? -13.461 -28.094 -14.219 1 98.38 285 LYS A O 1
ATOM 2247 N N . ILE A 1 286 ? -12.562 -29.547 -15.633 1 97.5 286 ILE A N 1
ATOM 2248 C CA . ILE A 1 286 ? -13.828 -29.891 -16.266 1 97.5 286 ILE A CA 1
ATOM 2249 C C . ILE A 1 286 ? -14.477 -31.062 -15.547 1 97.5 286 ILE A C 1
ATOM 2251 O O . ILE A 1 286 ? -15.688 -31.078 -15.328 1 97.5 286 ILE A O 1
ATOM 2255 N N . GLU A 1 287 ? -13.742 -32.031 -15.18 1 97.56 287 GLU A N 1
ATOM 2256 C CA . GLU A 1 287 ? -14.258 -33.25 -14.523 1 97.56 287 GLU A CA 1
ATOM 2257 C C . GLU A 1 287 ? -13.242 -33.812 -13.523 1 97.56 287 GLU A C 1
ATOM 2259 O O . GLU A 1 287 ? -12.07 -33.438 -13.555 1 97.56 287 GLU A O 1
ATOM 2264 N N . ASP A 1 288 ? -13.828 -34.625 -12.727 1 96.5 288 ASP A N 1
ATOM 2265 C CA . ASP A 1 288 ? -12.938 -35.281 -11.781 1 96.5 288 ASP A CA 1
ATOM 2266 C C . ASP A 1 288 ? -12.008 -36.281 -12.5 1 96.5 288 ASP A C 1
ATOM 2268 O O . ASP A 1 288 ? -12.422 -36.938 -13.453 1 96.5 288 ASP A O 1
ATOM 2272 N N . VAL A 1 289 ? -10.789 -36.281 -12.07 1 95.5 289 VAL A N 1
ATOM 2273 C CA . VAL A 1 289 ? -9.773 -37.156 -12.68 1 95.5 289 VAL A CA 1
ATOM 2274 C C . VAL A 1 289 ? -8.992 -37.875 -11.586 1 95.5 289 VAL A C 1
ATOM 2276 O O . VAL A 1 289 ? -8.57 -37.281 -10.602 1 95.5 289 VAL A O 1
ATOM 2279 N N . LYS A 1 290 ? -8.984 -39.188 -11.711 1 96.88 290 LYS A N 1
ATOM 2280 C CA . LYS A 1 290 ? -8.023 -39.938 -10.906 1 96.88 290 LYS A CA 1
ATOM 2281 C C . LYS A 1 290 ? -6.656 -39.969 -11.578 1 96.88 290 LYS A C 1
ATOM 2283 O O . LYS A 1 290 ? -6.484 -40.625 -12.617 1 96.88 290 LYS A O 1
ATOM 2288 N N . VAL A 1 291 ? -5.684 -39.312 -11.039 1 97.94 291 VAL A N 1
ATOM 2289 C CA . VAL A 1 291 ? -4.371 -39.188 -11.656 1 97.94 291 VAL A CA 1
ATOM 2290 C C . VAL A 1 291 ? -3.645 -40.531 -11.648 1 97.94 291 VAL A C 1
ATOM 2292 O O . VAL A 1 291 ? -3.512 -41.156 -10.602 1 97.94 291 VAL A O 1
ATOM 2295 N N . ASP A 1 292 ? -3.23 -41 -12.789 1 98.25 292 ASP A N 1
ATOM 2296 C CA . ASP A 1 292 ? -2.432 -42.188 -12.922 1 98.25 292 ASP A CA 1
ATOM 2297 C C . ASP A 1 292 ? -0.967 -41.938 -12.578 1 98.25 292 ASP A C 1
ATOM 2299 O O . ASP A 1 292 ? -0.204 -41.469 -13.422 1 98.25 292 ASP A O 1
ATOM 2303 N N . GLN A 1 293 ? -0.595 -42.344 -11.445 1 97.06 293 GLN A N 1
ATOM 2304 C CA . GLN A 1 293 ? 0.744 -42.062 -10.93 1 97.06 293 GL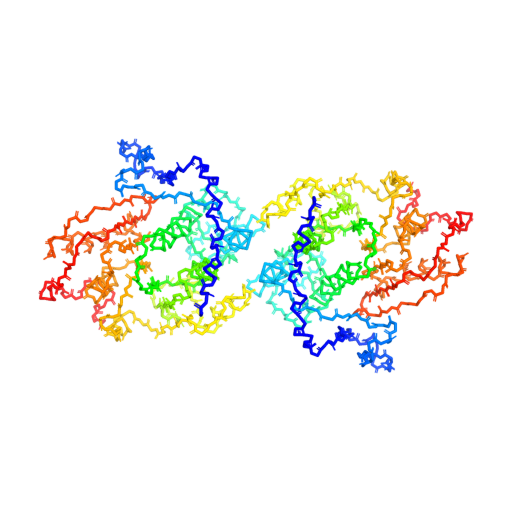N A CA 1
ATOM 2305 C C . GLN A 1 293 ? 1.802 -42.844 -11.719 1 97.06 293 GLN A C 1
ATOM 2307 O O . GLN A 1 293 ? 2.98 -42.469 -11.703 1 97.06 293 GLN A O 1
ATOM 2312 N N . LEU A 1 294 ? 1.376 -43.844 -12.336 1 97.25 294 LEU A N 1
ATOM 2313 C CA . LEU A 1 294 ? 2.322 -44.688 -13.055 1 97.25 294 LEU A CA 1
ATOM 2314 C C . LEU A 1 294 ? 2.859 -43.969 -14.289 1 97.25 294 LEU A C 1
ATOM 2316 O O . LEU A 1 294 ? 3.871 -44.375 -14.859 1 97.25 294 LEU A O 1
ATOM 2320 N N . LYS A 1 295 ? 2.188 -42.938 -14.68 1 97.56 295 LYS A N 1
ATOM 2321 C CA . LYS A 1 295 ? 2.582 -42.188 -15.875 1 97.56 295 LYS A CA 1
ATOM 2322 C C . LYS A 1 295 ? 3.623 -41.125 -15.539 1 97.56 295 LYS A C 1
ATOM 2324 O O . LYS A 1 295 ? 4.172 -40.5 -16.438 1 97.56 295 LYS A O 1
ATOM 2329 N N . ARG A 1 296 ? 3.891 -40.969 -14.281 1 96.88 296 ARG A N 1
ATOM 2330 C CA . ARG A 1 296 ? 4.883 -40 -13.891 1 96.88 296 ARG A CA 1
ATOM 2331 C C . ARG A 1 296 ? 6.277 -40.375 -14.359 1 96.88 296 ARG A C 1
ATOM 2333 O O . ARG A 1 296 ? 6.75 -41.469 -14.047 1 96.88 296 ARG A O 1
ATOM 2340 N N . LEU A 1 297 ? 6.902 -39.5 -14.992 1 95.94 297 LEU A N 1
ATOM 2341 C CA . LEU A 1 297 ? 8.258 -39.781 -15.461 1 95.94 297 LEU A CA 1
ATOM 2342 C C . LEU A 1 297 ? 9.258 -39.625 -14.32 1 95.94 297 LEU A C 1
ATOM 2344 O O . LEU A 1 297 ? 9.008 -38.938 -13.344 1 95.94 297 LEU A O 1
ATOM 2348 N N . PRO A 1 298 ? 10.398 -40.344 -14.492 1 95.31 298 PRO A N 1
ATOM 2349 C CA . PRO A 1 298 ? 11.484 -40.031 -13.562 1 95.31 298 PRO A CA 1
ATOM 2350 C C . PRO A 1 298 ? 11.945 -38.594 -13.641 1 95.31 298 PRO A C 1
ATOM 2352 O O . PRO A 1 298 ? 11.586 -37.875 -14.586 1 95.31 298 PRO A O 1
ATOM 2355 N N . PRO A 1 299 ? 12.695 -38.156 -12.648 1 95.38 299 PRO A N 1
ATOM 2356 C CA . PRO A 1 299 ? 13.133 -36.75 -12.641 1 95.38 299 PRO A CA 1
ATOM 2357 C C . PRO A 1 299 ? 13.773 -36.312 -13.961 1 95.38 299 PRO A C 1
ATOM 2359 O O . PRO A 1 299 ? 14.648 -37.031 -14.484 1 95.38 299 PRO A O 1
ATOM 2362 N N . GLN A 1 300 ? 13.375 -35.188 -14.367 1 94.19 300 GLN A N 1
ATOM 2363 C CA . GLN A 1 300 ? 13.797 -34.688 -15.688 1 94.19 300 GLN A CA 1
ATOM 2364 C C . GLN A 1 300 ? 14.828 -33.594 -15.562 1 94.19 300 GLN A C 1
ATOM 2366 O O . GLN A 1 300 ? 15.617 -33.375 -16.484 1 94.19 300 GLN A O 1
ATOM 2371 N N . ASP A 1 301 ? 14.805 -32.781 -14.523 1 92.81 301 ASP A N 1
ATOM 2372 C CA . ASP A 1 301 ? 15.703 -31.641 -14.414 1 92.81 301 ASP A CA 1
ATOM 2373 C C . ASP A 1 301 ? 16.047 -31.344 -12.953 1 92.81 301 ASP A C 1
ATOM 2375 O O . ASP A 1 301 ? 16.859 -32.062 -12.344 1 92.81 301 ASP A O 1
ATOM 2379 N N . THR A 1 302 ? 15.367 -30.578 -12.18 1 87.25 302 THR A N 1
ATOM 2380 C CA . THR A 1 302 ? 15.797 -30.031 -10.898 1 87.25 302 THR A CA 1
ATOM 2381 C C . THR A 1 302 ? 15.836 -31.109 -9.828 1 87.25 302 THR A C 1
ATOM 2383 O O . THR A 1 302 ? 16.516 -30.969 -8.805 1 87.25 302 THR A O 1
ATOM 2386 N N . ASN A 1 303 ? 15.094 -32.188 -10.023 1 88.25 303 ASN A N 1
ATOM 2387 C CA . ASN A 1 303 ? 15.047 -33.25 -9.008 1 88.25 303 ASN A CA 1
ATOM 2388 C C . ASN A 1 303 ? 16.062 -34.344 -9.297 1 88.25 303 ASN A C 1
ATOM 2390 O O . ASN A 1 303 ? 16.141 -35.344 -8.562 1 88.25 303 ASN A O 1
ATOM 2394 N N . LYS A 1 304 ? 16.734 -34.156 -10.312 1 85.88 304 LYS A N 1
ATOM 2395 C CA . LYS A 1 304 ? 17.766 -35.156 -10.633 1 85.88 304 LYS A CA 1
ATOM 2396 C C . LYS A 1 304 ? 18.844 -35.188 -9.562 1 85.88 304 LYS A C 1
ATOM 2398 O O . LYS A 1 304 ? 19.234 -34.156 -9.023 1 85.88 304 LYS A O 1
ATOM 2403 N N . ALA A 1 305 ? 19.109 -36.438 -9.227 1 71.5 305 ALA A N 1
ATOM 2404 C CA . ALA A 1 305 ? 20.203 -36.625 -8.273 1 71.5 305 ALA A CA 1
ATOM 2405 C C . ALA A 1 305 ? 21.484 -35.938 -8.758 1 71.5 305 ALA A C 1
ATOM 2407 O O . ALA A 1 305 ? 21.781 -35.938 -9.953 1 71.5 305 ALA A O 1
ATOM 2408 N N . GLN A 1 306 ? 22.016 -35 -7.969 1 56.75 306 GLN A N 1
ATOM 2409 C CA . GLN A 1 306 ? 23.328 -34.469 -8.297 1 56.75 306 GLN A CA 1
ATOM 2410 C C . GLN A 1 306 ? 24.422 -35.531 -8.133 1 56.75 306 GLN A C 1
ATOM 2412 O O . GLN A 1 306 ? 24.297 -36.406 -7.277 1 56.75 306 GLN A O 1
ATOM 2417 N N . LEU B 1 1 ? -51.625 7.457 9.008 1 26.09 1 LEU B N 1
ATOM 2418 C CA . LEU B 1 1 ? -50.469 7.758 8.164 1 26.09 1 LEU B CA 1
ATOM 2419 C C . LEU B 1 1 ? -49.188 7.512 8.914 1 26.09 1 LEU B C 1
ATOM 2421 O O . LEU B 1 1 ? -48.719 8.367 9.68 1 26.09 1 LEU B O 1
ATOM 2425 N N . ILE B 1 2 ? -48.812 6.332 9.508 1 24.34 2 ILE B N 1
ATOM 2426 C CA . ILE B 1 2 ? -48 5.816 10.594 1 24.34 2 ILE B CA 1
ATOM 2427 C C . ILE B 1 2 ? -46.562 5.66 10.125 1 24.34 2 ILE B C 1
ATOM 2429 O O . ILE B 1 2 ? -46.281 4.859 9.234 1 24.34 2 ILE B O 1
ATOM 2433 N N . LEU B 1 3 ? -45.781 6.789 10.109 1 23.11 3 LEU B N 1
ATOM 2434 C CA . LEU B 1 3 ? -44.375 6.926 9.719 1 23.11 3 LEU B CA 1
ATOM 2435 C C . LEU B 1 3 ? -43.5 5.934 10.469 1 23.11 3 LEU B C 1
ATOM 2437 O O . LEU B 1 3 ? -43.375 6.016 11.695 1 23.11 3 LEU B O 1
ATOM 2441 N N . ALA B 1 4 ? -43.406 4.656 10.031 1 23.88 4 ALA B N 1
ATOM 2442 C CA . ALA B 1 4 ? -42.531 3.643 10.625 1 23.88 4 ALA B CA 1
ATOM 2443 C C . ALA B 1 4 ? -41.094 4.133 10.719 1 23.88 4 ALA B C 1
ATOM 2445 O O . ALA B 1 4 ? -40.438 4.395 9.695 1 23.88 4 ALA B O 1
ATOM 2446 N N . ALA B 1 5 ? -40.594 4.801 11.766 1 19.86 5 ALA B N 1
ATOM 2447 C CA . ALA B 1 5 ? -39.25 5.164 12.172 1 19.86 5 ALA B CA 1
ATOM 2448 C C . ALA B 1 5 ? -38.312 3.945 12.156 1 19.86 5 ALA B C 1
ATOM 2450 O O . ALA B 1 5 ? -38.5 3.018 12.953 1 19.86 5 ALA B O 1
ATOM 2451 N N . ALA B 1 6 ? -37.969 3.465 10.984 1 26.47 6 ALA B N 1
ATOM 2452 C CA . ALA B 1 6 ? -36.969 2.395 10.93 1 26.47 6 ALA B CA 1
ATOM 2453 C C . ALA B 1 6 ? -35.812 2.645 11.906 1 26.47 6 ALA B C 1
ATOM 2455 O O . ALA B 1 6 ? -35.281 3.748 11.961 1 26.47 6 ALA B O 1
ATOM 2456 N N . HIS B 1 7 ? -35.656 1.828 12.961 1 24.41 7 HIS B N 1
ATOM 2457 C CA . HIS B 1 7 ? -34.688 1.673 14.031 1 24.41 7 HIS B CA 1
ATOM 2458 C C . HIS B 1 7 ? -33.25 1.669 13.477 1 24.41 7 HIS B C 1
ATOM 2460 O O . HIS B 1 7 ? -32.906 0.816 12.656 1 24.41 7 HIS B O 1
ATOM 2466 N N . LEU B 1 8 ? -32.594 2.811 13.281 1 28.42 8 LEU B N 1
ATOM 2467 C CA . LEU B 1 8 ? -31.172 3.072 13.148 1 28.42 8 LEU B CA 1
ATOM 2468 C C . LEU B 1 8 ? -30.375 2.16 14.07 1 28.42 8 LEU B C 1
ATOM 2470 O O . LEU B 1 8 ? -30.531 2.199 15.289 1 28.42 8 LEU B O 1
ATOM 2474 N N . GLY B 1 9 ? -30.297 0.849 13.695 1 27.36 9 GLY B N 1
ATOM 2475 C CA . GLY B 1 9 ? -29.516 -0.078 14.508 1 27.36 9 GLY B CA 1
ATOM 2476 C C . GLY B 1 9 ? -28.328 0.568 15.172 1 27.36 9 GLY B C 1
ATOM 2477 O O . GLY B 1 9 ? -27.734 1.504 14.633 1 27.36 9 GLY B O 1
ATOM 2478 N N . ALA B 1 10 ? -28.188 0.281 16.531 1 28.2 10 ALA B N 1
ATOM 2479 C CA . ALA B 1 10 ? -27.359 0.738 17.656 1 28.2 10 ALA B CA 1
ATOM 2480 C C . ALA B 1 10 ? -25.891 0.755 17.281 1 28.2 10 ALA B C 1
ATOM 2482 O O . ALA B 1 10 ? -25.453 -0.021 16.422 1 28.2 10 ALA B O 1
ATOM 2483 N N . PRO B 1 11 ? -25.156 1.716 17.844 1 31.89 11 PRO B N 1
ATOM 2484 C CA . PRO B 1 11 ? -23.703 1.884 17.938 1 31.89 11 PRO B CA 1
ATOM 2485 C C . PRO B 1 11 ? -22.984 0.598 18.328 1 31.89 11 PRO B C 1
ATOM 2487 O O . PRO B 1 11 ? -23.5 -0.183 19.141 1 31.89 11 PRO B O 1
ATOM 2490 N N . VAL B 1 12 ? -22.453 -0.286 17.484 1 33.66 12 VAL B N 1
ATOM 2491 C CA . VAL B 1 12 ? -21.578 -1.303 18.062 1 33.66 12 VAL B CA 1
ATOM 2492 C C . VAL B 1 12 ? -20.844 -0.724 19.266 1 33.66 12 VAL B C 1
ATOM 2494 O O . VAL B 1 12 ? -20.016 0.185 19.109 1 33.66 12 VAL B O 1
ATOM 2497 N N . ASN B 1 13 ? -21.391 -0.551 20.406 1 32.94 13 ASN B N 1
ATOM 2498 C CA . ASN B 1 13 ? -20.969 -0.211 21.766 1 32.94 13 ASN B CA 1
ATOM 2499 C C . ASN B 1 13 ? -19.766 -1.029 22.203 1 32.94 13 ASN B C 1
ATOM 2501 O O . ASN B 1 13 ? -19.547 -1.227 23.391 1 32.94 13 ASN B O 1
ATOM 2505 N N . ASP B 1 14 ? -19.406 -2.125 21.516 1 36.47 14 ASP B N 1
ATOM 2506 C CA . ASP B 1 14 ? -18.281 -2.695 22.266 1 36.47 14 ASP B CA 1
ATOM 2507 C C . ASP B 1 14 ? -17.188 -1.653 22.484 1 36.47 14 ASP B C 1
ATOM 2509 O O . ASP B 1 14 ? -16.391 -1.368 21.594 1 36.47 14 ASP B O 1
ATOM 2513 N N . VAL B 1 15 ? -17.531 -0.643 23.203 1 41.25 15 VAL B N 1
ATOM 2514 C CA . VAL B 1 15 ? -16.672 0.407 23.734 1 41.25 15 VAL B CA 1
ATOM 2515 C C . VAL B 1 15 ? -15.391 -0.208 24.281 1 41.25 15 VAL B C 1
ATOM 2517 O O . VAL B 1 15 ? -15.359 -0.679 25.422 1 41.25 15 VAL B O 1
ATOM 2520 N N . GLY B 1 16 ? -14.797 -1.144 23.797 1 46.78 16 GLY B N 1
ATOM 2521 C CA . GLY B 1 16 ? -13.477 -1.532 24.266 1 46.78 16 GLY B CA 1
ATOM 2522 C C . GLY B 1 16 ? -12.688 -0.373 24.844 1 46.78 16 GLY B C 1
ATOM 2523 O O . GLY B 1 16 ? -13.094 0.784 24.719 1 46.78 16 GLY B O 1
ATOM 2524 N N . ASP B 1 17 ? -11.578 -0.598 25.797 1 64.12 17 ASP B N 1
ATOM 2525 C CA . ASP B 1 17 ? -10.828 0.35 26.609 1 64.12 17 ASP B CA 1
ATOM 2526 C C . ASP B 1 17 ? -10.281 1.492 25.766 1 64.12 17 ASP B C 1
ATOM 2528 O O . ASP B 1 17 ? -9.344 1.298 24.984 1 64.12 17 ASP B O 1
ATOM 2532 N N . LEU B 1 18 ? -11.07 2.455 25.531 1 79.38 18 LEU B N 1
ATOM 2533 C CA . LEU B 1 18 ? -10.594 3.693 24.922 1 79.38 18 LEU B CA 1
ATOM 2534 C C . LEU B 1 18 ? -9.32 4.184 25.609 1 79.38 18 LEU B C 1
ATOM 2536 O O . LEU B 1 18 ? -9.234 4.156 26.844 1 79.38 18 LEU B O 1
ATOM 2540 N N . LYS B 1 19 ? -8.367 4.309 24.828 1 87.75 19 LYS B N 1
ATOM 2541 C CA . LYS B 1 19 ? -7.102 4.812 25.344 1 87.75 19 LYS B CA 1
ATOM 2542 C C . LYS B 1 19 ? -6.637 6.035 24.562 1 87.75 19 LYS B C 1
ATOM 2544 O O . LYS B 1 19 ? -7.059 6.246 23.422 1 87.75 19 LYS B O 1
ATOM 2549 N N . CYS B 1 20 ? -5.918 6.84 25.266 1 90.38 20 CYS B N 1
ATOM 2550 C CA . CYS B 1 20 ? -5.305 7.984 24.609 1 90.38 20 CYS B CA 1
ATOM 2551 C C . CYS B 1 20 ? -4.137 7.547 23.719 1 90.38 20 CYS B C 1
ATOM 2553 O O . CYS B 1 20 ? -3.428 6.598 24.062 1 90.38 20 CYS B O 1
ATOM 2555 N N . LEU B 1 21 ? -4.031 8.195 22.625 1 89.38 21 LEU B N 1
ATOM 2556 C CA . LEU B 1 21 ? -2.824 8.023 21.828 1 89.38 21 LEU B CA 1
ATOM 2557 C C . LEU B 1 21 ? -1.58 8.352 22.641 1 89.38 21 LEU B C 1
ATOM 2559 O O . LEU B 1 21 ? -1.539 9.367 23.344 1 89.38 21 LEU B O 1
ATOM 2563 N N . PRO B 1 22 ? -0.609 7.453 22.562 1 79.94 22 PRO B N 1
ATOM 2564 C CA . PRO B 1 22 ? 0.618 7.758 23.312 1 79.94 22 PRO B CA 1
ATOM 2565 C C . PRO B 1 22 ? 1.319 9.016 22.797 1 79.94 22 PRO B C 1
ATOM 2567 O O . PRO B 1 22 ? 1.329 9.266 21.578 1 79.94 22 PRO B O 1
ATOM 2570 N N . LEU B 1 23 ? 1.845 9.719 23.75 1 76.44 23 LEU B N 1
ATOM 2571 C CA . LEU B 1 23 ? 2.678 10.852 23.359 1 76.44 23 LEU B CA 1
ATOM 2572 C C . LEU B 1 23 ? 4.062 10.391 22.922 1 76.44 23 LEU B C 1
ATOM 2574 O O . LEU B 1 23 ? 4.535 9.336 23.344 1 76.44 23 LEU B O 1
ATOM 2578 N N . GLY B 1 24 ? 4.613 11.062 21.906 1 72.5 24 GLY B N 1
ATOM 2579 C CA . GLY B 1 24 ? 5.945 10.719 21.422 1 72.5 24 GLY B CA 1
ATOM 2580 C C . GLY B 1 24 ? 7.023 10.914 22.469 1 72.5 24 GLY B C 1
ATOM 2581 O O . GLY B 1 24 ? 6.742 11.391 23.578 1 72.5 24 GLY B O 1
ATOM 2582 N N . ASP B 1 25 ? 8.234 10.5 22.125 1 71.81 25 ASP B N 1
ATOM 2583 C CA . ASP B 1 25 ? 9.383 10.617 23.016 1 71.81 25 ASP B CA 1
ATOM 2584 C C . ASP B 1 25 ? 9.617 12.07 23.422 1 71.81 25 ASP B C 1
ATOM 2586 O O . ASP B 1 25 ? 9.461 12.977 22.609 1 71.81 25 ASP B O 1
ATOM 2590 N N . PRO B 1 26 ? 10.055 12.219 24.656 1 70.5 26 PRO B N 1
ATOM 2591 C CA . PRO B 1 26 ? 10.32 13.578 25.125 1 70.5 26 PRO B CA 1
ATOM 2592 C C . PRO B 1 26 ? 11.461 14.242 24.359 1 70.5 26 PRO B C 1
ATOM 2594 O O . PRO B 1 26 ? 12.312 13.555 23.781 1 70.5 26 PRO B O 1
ATOM 2597 N N . LEU B 1 27 ? 11.414 15.594 24.25 1 71.62 27 LEU B N 1
ATOM 2598 C CA . LEU B 1 27 ? 12.445 16.391 23.578 1 71.62 27 LEU B CA 1
ATOM 2599 C C . LEU B 1 27 ? 13.789 16.234 24.281 1 71.62 27 LEU B C 1
ATOM 2601 O O . LEU B 1 27 ? 14.836 16.281 23.641 1 71.62 27 LEU B O 1
ATOM 2605 N N . ASP B 1 28 ? 13.68 16.219 25.547 1 71.44 28 ASP B N 1
ATOM 2606 C CA . ASP B 1 28 ? 14.875 15.984 26.344 1 71.44 28 ASP B CA 1
ATOM 2607 C C . ASP B 1 28 ? 14.578 15.023 27.484 1 71.44 28 ASP B C 1
ATOM 2609 O O . ASP B 1 28 ? 13.422 14.734 27.781 1 71.44 28 ASP B O 1
ATOM 2613 N N . SER B 1 29 ? 15.555 14.383 27.906 1 62.69 29 SER B N 1
ATOM 2614 C CA . SER B 1 29 ? 15.438 13.352 28.922 1 62.69 29 SER B CA 1
ATOM 2615 C C . SER B 1 29 ? 14.805 13.906 30.203 1 62.69 29 SER B C 1
ATOM 2617 O O . SER B 1 29 ? 14.312 13.148 31.031 1 62.69 29 SER B O 1
ATOM 2619 N N . LEU B 1 30 ? 14.711 15.156 30.312 1 57.25 30 LEU B N 1
ATOM 2620 C CA . LEU B 1 30 ? 14.281 15.766 31.562 1 57.25 30 LEU B CA 1
ATOM 2621 C C . LEU B 1 30 ? 12.812 16.188 31.484 1 57.25 30 LEU B C 1
ATOM 2623 O O . LEU B 1 30 ? 12.242 16.641 32.469 1 57.25 30 LEU B O 1
ATOM 2627 N N . GLU B 1 31 ? 12.297 15.977 30.344 1 61.28 31 GLU B N 1
ATOM 2628 C CA . GLU B 1 31 ? 10.914 16.438 30.203 1 61.28 31 GLU B CA 1
ATOM 2629 C C . GLU B 1 31 ? 9.945 15.484 30.891 1 61.28 31 GLU B C 1
ATOM 2631 O O . GLU B 1 31 ? 9.844 14.312 30.516 1 61.28 31 GLU B O 1
ATOM 2636 N N . SER B 1 32 ? 9.336 15.711 32.125 1 54.88 32 SER B N 1
ATOM 2637 C CA . SER B 1 32 ? 8.422 14.914 32.938 1 54.88 32 SER B CA 1
ATOM 2638 C C . SER B 1 32 ? 7.039 14.844 32.312 1 54.88 32 SER B C 1
ATOM 2640 O O . SER B 1 32 ? 6.324 13.852 32.469 1 54.88 32 SER B O 1
ATOM 2642 N N . ASN B 1 33 ? 6.598 15.867 31.703 1 54.44 33 ASN B N 1
ATOM 2643 C CA . ASN B 1 33 ? 5.234 15.977 31.188 1 54.44 33 ASN B CA 1
ATOM 2644 C C . ASN B 1 33 ? 5.043 15.141 29.938 1 54.44 33 ASN B C 1
ATOM 2646 O O . ASN B 1 33 ? 4.121 15.391 29.156 1 54.44 33 ASN B O 1
ATOM 2650 N N . HIS B 1 34 ? 5.879 14.117 29.922 1 62.62 34 HIS B N 1
ATOM 2651 C CA . HIS B 1 34 ? 5.961 13.391 28.656 1 62.62 34 HIS B CA 1
ATOM 2652 C C . HIS B 1 34 ? 5.145 12.102 28.703 1 62.62 34 HIS B C 1
ATOM 2654 O O . HIS B 1 34 ? 5.152 11.32 27.75 1 62.62 34 HIS B O 1
ATOM 2660 N N . GLU B 1 35 ? 4.383 12.117 29.812 1 72.81 35 GLU B N 1
ATOM 2661 C CA . GLU B 1 35 ? 3.691 10.836 29.922 1 72.81 35 GLU B CA 1
ATOM 2662 C C . GLU B 1 35 ? 2.363 10.867 29.172 1 72.81 35 GLU B C 1
ATOM 2664 O O . GLU B 1 35 ? 1.702 11.906 29.109 1 72.81 35 GLU B O 1
ATOM 2669 N N . THR B 1 36 ? 2.057 9.766 28.562 1 77.81 36 THR B N 1
ATOM 2670 C CA . THR B 1 36 ? 0.76 9.57 27.922 1 77.81 36 THR B CA 1
ATOM 2671 C C . THR B 1 36 ? -0.375 9.828 28.922 1 77.81 36 THR B C 1
ATOM 2673 O O . THR B 1 36 ? -0.354 9.32 30.031 1 77.81 36 THR B O 1
ATOM 2676 N N . PRO B 1 37 ? -1.29 10.734 28.5 1 82.44 37 PRO B N 1
ATOM 2677 C CA . PRO B 1 37 ? -2.42 10.977 29.406 1 82.44 37 PRO B CA 1
ATOM 2678 C C . PRO B 1 37 ? -3.186 9.703 29.75 1 82.44 37 PRO B C 1
ATOM 2680 O O . PRO B 1 37 ? -3.438 8.875 28.875 1 82.44 37 PRO B O 1
ATOM 2683 N N . GLU B 1 38 ? -3.562 9.586 31 1 80.19 38 GLU B N 1
ATOM 2684 C CA . GLU B 1 38 ? -4.312 8.406 31.438 1 80.19 38 GLU B CA 1
ATOM 2685 C C . GLU B 1 38 ? -5.812 8.68 31.453 1 80.19 38 GLU B C 1
ATOM 2687 O O . GLU B 1 38 ? -6.617 7.77 31.234 1 80.19 38 GLU B O 1
ATOM 2692 N N . SER B 1 39 ? -6.062 9.945 31.656 1 84.12 39 SER B N 1
ATOM 2693 C CA . SER B 1 39 ? -7.469 10.328 31.688 1 84.12 39 SER B CA 1
ATOM 2694 C C . SER B 1 39 ? -7.953 10.789 30.328 1 84.12 39 SER B C 1
ATOM 2696 O O . SER B 1 39 ? -7.27 11.547 29.641 1 84.12 39 SER B O 1
ATOM 2698 N N . LEU B 1 40 ? -9.102 10.367 29.984 1 85.31 40 LEU B N 1
ATOM 2699 C CA . LEU B 1 40 ? -9.719 10.789 28.734 1 85.31 40 LEU B CA 1
ATOM 2700 C C . LEU B 1 40 ? -10.102 12.266 28.797 1 85.31 40 LEU B C 1
ATOM 2702 O O . LEU B 1 40 ? -10.344 12.883 27.75 1 85.31 40 LEU B O 1
ATOM 2706 N N . GLU B 1 41 ? -10.094 12.859 30.016 1 85.62 41 GLU B N 1
ATOM 2707 C CA . GLU B 1 41 ? -10.469 14.258 30.172 1 85.62 41 GLU B CA 1
ATOM 2708 C C . GLU B 1 41 ? -9.258 15.18 30.016 1 85.62 41 GLU B C 1
ATOM 2710 O O . GLU B 1 41 ? -9.406 16.391 29.891 1 85.62 41 GLU B O 1
ATOM 2715 N N . ASP B 1 42 ? -8.141 14.594 30.078 1 88 42 ASP B N 1
ATOM 2716 C CA . ASP B 1 42 ? -6.922 15.359 29.828 1 88 42 ASP B CA 1
ATOM 2717 C C . ASP B 1 42 ? -6.973 16.016 28.438 1 88 42 ASP B C 1
ATOM 2719 O O . ASP B 1 42 ? -7.223 15.352 27.438 1 88 42 ASP B O 1
ATOM 2723 N N . PRO B 1 43 ? -6.797 17.328 28.422 1 86.25 43 PRO B N 1
ATOM 2724 C CA . PRO B 1 43 ? -6.875 18.016 27.125 1 86.25 43 PRO B CA 1
ATOM 2725 C C . PRO B 1 43 ? -5.824 17.531 26.141 1 86.25 43 PRO B C 1
ATOM 2727 O O . PRO B 1 43 ? -5.938 17.797 24.938 1 86.25 43 PRO B O 1
ATOM 2730 N N . ARG B 1 44 ? -4.852 16.797 26.641 1 89.06 44 ARG B N 1
ATOM 2731 C CA . ARG B 1 44 ? -3.801 16.266 25.781 1 89.06 44 ARG B CA 1
ATOM 2732 C C . ARG B 1 44 ? -4.219 14.938 25.172 1 89.06 44 ARG B C 1
ATOM 2734 O O . ARG B 1 44 ? -3.547 14.422 24.281 1 89.06 44 ARG B O 1
ATOM 2741 N N . CYS B 1 45 ? -5.273 14.469 25.578 1 90.56 45 CYS B N 1
ATOM 2742 C CA . CYS B 1 45 ? -5.664 13.133 25.156 1 90.56 45 CYS B CA 1
ATOM 2743 C C . CYS B 1 45 ? -6.383 13.18 23.812 1 90.56 45 CYS B C 1
ATOM 2745 O O . CYS B 1 45 ? -7.387 13.883 23.656 1 90.56 45 CYS B O 1
ATOM 2747 N N . GLN B 1 46 ? -5.859 12.406 22.906 1 91.25 46 GLN B N 1
ATOM 2748 C CA . GLN B 1 46 ? -6.582 12 21.703 1 91.25 46 GLN B CA 1
ATOM 2749 C C . GLN B 1 46 ? -6.898 10.508 21.719 1 91.25 46 GLN B C 1
ATOM 2751 O O . GLN B 1 46 ? -6.016 9.688 21.969 1 91.25 46 GLN B O 1
ATOM 2756 N N . LEU B 1 47 ? -8.094 10.242 21.406 1 90.62 47 LEU B N 1
ATOM 2757 C CA . LEU B 1 47 ? -8.5 8.836 21.469 1 90.62 47 LEU B CA 1
ATOM 2758 C C . LEU B 1 47 ? -7.875 8.047 20.328 1 90.62 47 LEU B C 1
ATOM 2760 O O . LEU B 1 47 ? -7.852 8.508 19.172 1 90.62 47 LEU B O 1
ATOM 2764 N N . TYR B 1 48 ? -7.418 6.887 20.719 1 88.88 48 TYR B N 1
ATOM 2765 C CA . TYR B 1 48 ? -6.898 5.977 19.719 1 88.88 48 TYR B CA 1
ATOM 2766 C C . TYR B 1 48 ? -7.988 5.043 19.203 1 88.88 48 TYR B C 1
ATOM 2768 O O . TYR B 1 48 ? -8.711 4.438 20 1 88.88 48 TYR B O 1
ATOM 2776 N N . GLN B 1 49 ? -8.156 5.016 17.922 1 89.25 49 GLN B N 1
ATOM 2777 C CA . GLN B 1 49 ? -8.992 4.047 17.234 1 89.25 49 GLN B CA 1
ATOM 2778 C C . GLN B 1 49 ? -8.195 3.256 16.203 1 89.25 49 GLN B C 1
ATOM 2780 O O . GLN B 1 49 ? -7.496 3.84 15.375 1 89.25 49 GLN B O 1
ATOM 2785 N N . PRO B 1 50 ? -8.242 1.898 16.312 1 92 50 PRO B N 1
ATOM 2786 C CA . PRO B 1 50 ? -7.516 1.128 15.297 1 92 50 PRO B CA 1
ATOM 2787 C C . PRO B 1 50 ? -7.945 1.462 13.875 1 92 50 PRO B C 1
ATOM 2789 O O . PRO B 1 50 ? -9.133 1.694 13.625 1 92 50 PRO B O 1
ATOM 2792 N N . PRO B 1 51 ? -6.988 1.477 13.023 1 95.69 51 PRO B N 1
ATOM 2793 C CA . PRO B 1 51 ? -7.359 1.753 11.633 1 95.69 51 PRO B CA 1
ATOM 2794 C C . PRO B 1 51 ? -8.078 0.581 10.969 1 95.69 51 PRO B C 1
ATOM 2796 O O . PRO B 1 51 ? -7.91 -0.568 11.383 1 95.69 51 PRO B O 1
ATOM 2799 N N . SER B 1 52 ? -8.945 0.915 10.016 1 96.25 52 SER B N 1
ATOM 2800 C CA . SER B 1 52 ? -9.453 -0.119 9.117 1 96.25 52 SER B CA 1
ATOM 2801 C C . SER B 1 52 ? -8.32 -0.788 8.344 1 96.25 52 SER B C 1
ATOM 2803 O O . SER B 1 52 ? -7.195 -0.288 8.328 1 96.25 52 SER B O 1
ATOM 2805 N N . LYS B 1 53 ? -8.555 -1.893 7.66 1 95.94 53 LYS B N 1
ATOM 2806 C CA . LYS B 1 53 ? -7.551 -2.568 6.848 1 95.94 53 LYS B CA 1
ATOM 2807 C C . LYS B 1 53 ? -7.027 -1.652 5.742 1 95.94 53 LYS B C 1
ATOM 2809 O O . LYS B 1 53 ? -5.824 -1.61 5.48 1 95.94 53 LYS B O 1
ATOM 2814 N N . LEU B 1 54 ? -7.965 -0.951 5.102 1 97.94 54 LEU B N 1
ATOM 2815 C CA . LEU B 1 54 ? -7.586 -0.025 4.039 1 97.94 54 LEU B CA 1
ATOM 2816 C C . LEU B 1 54 ? -6.621 1.036 4.562 1 97.94 54 LEU B C 1
ATOM 2818 O O . LEU B 1 54 ? -5.547 1.238 3.992 1 97.94 54 LEU B O 1
ATOM 2822 N N . VAL B 1 55 ? -6.965 1.678 5.645 1 98.31 55 VAL B N 1
ATOM 2823 C CA . VAL B 1 55 ? -6.16 2.764 6.195 1 98.31 55 VAL B CA 1
ATOM 2824 C C . VAL B 1 55 ? -4.836 2.211 6.719 1 98.31 55 VAL B C 1
ATOM 2826 O O . VAL B 1 55 ? -3.791 2.848 6.578 1 98.31 55 VAL B O 1
ATOM 2829 N N . HIS B 1 56 ? -4.914 1.046 7.289 1 97.94 56 HIS B N 1
ATOM 2830 C CA . HIS B 1 56 ? -3.703 0.377 7.758 1 97.94 56 HIS B CA 1
ATOM 2831 C C . HIS B 1 56 ? -2.703 0.19 6.621 1 97.94 56 HIS B C 1
ATOM 2833 O O . HIS B 1 56 ? -1.528 0.541 6.762 1 97.94 56 HIS B O 1
ATOM 2839 N N . VAL B 1 57 ? -3.164 -0.359 5.555 1 98.38 57 VAL B N 1
ATOM 2840 C CA . VAL B 1 57 ? -2.291 -0.614 4.41 1 98.38 57 VAL B CA 1
ATOM 2841 C C . VAL B 1 57 ? -1.74 0.706 3.877 1 98.38 57 VAL B C 1
ATOM 2843 O O . VAL B 1 57 ? -0.54 0.825 3.621 1 98.38 57 VAL B O 1
ATOM 2846 N N . ILE B 1 58 ? -2.592 1.662 3.734 1 98.81 58 ILE B N 1
ATOM 2847 C CA . ILE B 1 58 ? -2.178 2.949 3.188 1 98.81 58 ILE B CA 1
ATOM 2848 C C . ILE B 1 58 ? -1.133 3.586 4.098 1 98.81 58 ILE B C 1
ATOM 2850 O O . ILE B 1 58 ? -0.096 4.059 3.629 1 98.81 58 ILE B O 1
ATOM 2854 N N . MET B 1 59 ? -1.334 3.566 5.387 1 98.5 59 MET B N 1
ATOM 2855 C CA . MET B 1 59 ? -0.38 4.16 6.32 1 98.5 59 MET B CA 1
ATOM 2856 C C . MET B 1 59 ? 0.987 3.496 6.199 1 98.5 59 MET B C 1
ATOM 2858 O O . MET B 1 59 ? 2.01 4.18 6.125 1 98.5 59 MET B O 1
ATOM 2862 N N . ASN B 1 60 ? 1.004 2.221 6.121 1 97.88 60 ASN B N 1
ATOM 2863 C CA . ASN B 1 60 ? 2.266 1.491 6.055 1 97.88 60 ASN B CA 1
ATOM 2864 C C . ASN B 1 60 ? 2.996 1.754 4.738 1 97.88 60 ASN B C 1
ATOM 2866 O O . ASN B 1 60 ? 4.227 1.785 4.703 1 97.88 60 ASN B O 1
ATOM 2870 N N . MET B 1 61 ? 2.193 1.924 3.699 1 98.25 61 MET B N 1
ATOM 2871 C CA . MET B 1 61 ? 2.82 2.115 2.395 1 98.25 61 MET B CA 1
ATOM 2872 C C . MET B 1 61 ? 3.305 3.553 2.23 1 98.25 61 MET B C 1
ATOM 2874 O O . MET B 1 61 ? 4.398 3.787 1.71 1 98.25 61 MET B O 1
ATOM 2878 N N . VAL B 1 62 ? 2.57 4.52 2.729 1 98.69 62 VAL B N 1
ATOM 2879 C CA . VAL B 1 62 ? 2.932 5.906 2.455 1 98.69 62 VAL B CA 1
ATOM 2880 C C . VAL B 1 62 ? 4.129 6.312 3.314 1 98.69 62 VAL B C 1
ATOM 2882 O O . VAL B 1 62 ? 4.941 7.145 2.906 1 98.69 62 VAL B O 1
ATOM 2885 N N . VAL B 1 63 ? 4.336 5.738 4.473 1 97.81 63 VAL B N 1
ATOM 2886 C CA . VAL B 1 63 ? 5.398 6.16 5.375 1 97.81 63 VAL B CA 1
ATOM 2887 C C . VAL B 1 63 ? 6.734 5.594 4.902 1 97.81 63 VAL B C 1
ATOM 2889 O O . VAL B 1 63 ? 7.797 6.051 5.328 1 97.81 63 VAL B O 1
ATOM 2892 N N . GLY B 1 64 ? 6.691 4.574 4.039 1 97 64 GLY B N 1
ATOM 2893 C CA . GLY B 1 64 ? 7.887 3.869 3.604 1 97 64 GLY B CA 1
ATOM 2894 C C . GLY B 1 64 ? 8.008 2.479 4.199 1 97 64 GLY B C 1
ATOM 2895 O O . GLY B 1 64 ? 7.879 2.305 5.414 1 97 64 GLY B O 1
ATOM 2896 N N . ALA B 1 65 ? 8.297 1.496 3.379 1 96.62 65 ALA B N 1
ATOM 2897 C CA . ALA B 1 65 ? 8.273 0.093 3.783 1 96.62 65 ALA B CA 1
ATOM 2898 C C . ALA B 1 65 ? 9.68 -0.419 4.074 1 96.62 65 ALA B C 1
ATOM 2900 O O . ALA B 1 65 ? 10.664 0.134 3.576 1 96.62 65 ALA B O 1
ATOM 2901 N N . PRO B 1 66 ? 9.828 -1.512 4.844 1 95.81 66 PRO B N 1
ATOM 2902 C CA . PRO B 1 66 ? 11.133 -2.018 5.285 1 95.81 66 PRO B CA 1
ATOM 2903 C C . PRO B 1 66 ? 12.023 -2.432 4.117 1 95.81 66 PRO B C 1
ATOM 2905 O O . PRO B 1 66 ? 13.242 -2.23 4.168 1 95.81 66 PRO B O 1
ATOM 2908 N N . ASN B 1 67 ? 11.516 -2.943 3.033 1 94.94 67 ASN B N 1
ATOM 2909 C CA . ASN B 1 67 ? 12.336 -3.455 1.941 1 94.94 67 ASN B CA 1
ATOM 2910 C C . ASN B 1 67 ? 12.852 -2.328 1.05 1 94.94 67 ASN B C 1
ATOM 2912 O O . ASN B 1 67 ? 13.578 -2.576 0.089 1 94.94 67 ASN B O 1
ATOM 2916 N N . GLN B 1 68 ? 12.547 -1.094 1.413 1 96 68 GLN B N 1
ATOM 2917 C CA . GLN B 1 68 ? 12.883 0.051 0.573 1 96 68 GLN B CA 1
ATOM 2918 C C . GLN B 1 68 ? 14.094 0.8 1.122 1 96 68 GLN B C 1
ATOM 2920 O O . GLN B 1 68 ? 14.641 1.68 0.454 1 96 68 GLN B O 1
ATOM 2925 N N . GLY B 1 69 ? 14.453 0.471 2.342 1 95.5 69 GLY B N 1
ATOM 2926 C CA . GLY B 1 69 ? 15.578 1.137 2.975 1 95.5 69 GLY B CA 1
ATOM 2927 C C . GLY B 1 69 ? 15.281 2.568 3.375 1 95.5 69 GLY B C 1
ATOM 2928 O O . GLY B 1 69 ? 14.125 2.92 3.621 1 95.5 69 GLY B O 1
ATOM 2929 N N . ARG B 1 70 ? 16.328 3.305 3.596 1 96.5 70 ARG B N 1
ATOM 2930 C CA . ARG B 1 70 ? 16.234 4.719 3.939 1 96.5 70 ARG B CA 1
ATOM 2931 C C . ARG B 1 70 ? 17.344 5.523 3.26 1 96.5 70 ARG B C 1
ATOM 2933 O O . ARG B 1 70 ? 18.328 4.953 2.791 1 96.5 70 ARG B O 1
ATOM 2940 N N . CYS B 1 71 ? 17.094 6.785 3.24 1 94.31 71 CYS B N 1
ATOM 2941 C CA . CYS B 1 71 ? 18.156 7.664 2.785 1 94.31 71 CYS B CA 1
ATOM 2942 C C . CYS B 1 71 ? 19.297 7.719 3.803 1 94.31 71 CYS B C 1
ATOM 2944 O O . CYS B 1 71 ? 19.047 7.93 4.992 1 94.31 71 CYS B O 1
ATOM 2946 N N . ALA B 1 72 ? 20.469 7.445 3.352 1 87.5 72 ALA B N 1
ATOM 2947 C CA . ALA B 1 72 ? 21.641 7.457 4.234 1 87.5 72 ALA B CA 1
ATOM 2948 C C . ALA B 1 72 ? 22.094 8.891 4.52 1 87.5 72 ALA B C 1
ATOM 2950 O O . ALA B 1 72 ? 22.672 9.164 5.574 1 87.5 72 ALA B O 1
ATOM 2951 N N . ASN B 1 73 ? 21.875 9.703 3.504 1 82.44 73 ASN B N 1
ATOM 2952 C CA . ASN B 1 73 ? 22.328 11.086 3.559 1 82.44 73 ASN B CA 1
ATOM 2953 C C . ASN B 1 73 ? 21.312 12.031 2.922 1 82.44 73 ASN B C 1
ATOM 2955 O O . ASN B 1 73 ? 21.062 11.961 1.717 1 82.44 73 ASN B O 1
ATOM 2959 N N . PHE B 1 74 ? 20.906 12.984 3.684 1 81.81 74 PHE B N 1
ATOM 2960 C CA . PHE B 1 74 ? 19.922 13.93 3.188 1 81.81 74 PHE B CA 1
ATOM 2961 C C . PHE B 1 74 ? 20.547 14.93 2.229 1 81.81 74 PHE B C 1
ATOM 2963 O O . PHE B 1 74 ? 19.906 15.406 1.296 1 81.81 74 PHE B O 1
ATOM 2970 N N . SER B 1 75 ? 21.797 15.164 2.412 1 80.19 75 SER B N 1
ATOM 2971 C CA . SER B 1 75 ? 22.469 16.234 1.687 1 80.19 75 SER B CA 1
ATOM 2972 C C . SER B 1 75 ? 22.766 15.82 0.246 1 80.19 75 SER B C 1
ATOM 2974 O O . SER B 1 75 ? 23.016 16.672 -0.608 1 80.19 75 SER B O 1
ATOM 2976 N N . ASP B 1 76 ? 22.688 14.5 -0.043 1 83.81 76 ASP B N 1
ATOM 2977 C CA . ASP B 1 76 ? 22.953 14.078 -1.414 1 83.81 76 ASP B CA 1
ATOM 2978 C C . ASP B 1 76 ? 21.656 13.766 -2.152 1 83.81 76 ASP B C 1
ATOM 2980 O O . ASP B 1 76 ? 21.672 13.117 -3.203 1 83.81 76 ASP B O 1
ATOM 2984 N N . GLY B 1 77 ? 20.578 14.164 -1.563 1 82.56 77 GLY B N 1
ATOM 2985 C CA . GLY B 1 77 ? 19.281 13.953 -2.188 1 82.56 77 GLY B CA 1
ATOM 2986 C C . GLY B 1 77 ? 18.828 12.5 -2.166 1 82.56 77 GLY B C 1
ATOM 2987 O O . GLY B 1 77 ? 18.203 12.031 -3.107 1 82.56 77 GLY B O 1
ATOM 2988 N N . CYS B 1 78 ? 19.406 11.773 -1.188 1 88.94 78 CYS B N 1
ATOM 2989 C CA . CYS B 1 78 ? 19.047 10.367 -0.985 1 88.94 78 CYS B CA 1
ATOM 2990 C C . CYS B 1 78 ? 19.672 9.492 -2.066 1 88.94 78 CYS B C 1
ATOM 2992 O O . CYS B 1 78 ? 19.141 8.43 -2.395 1 88.94 78 CYS B O 1
ATOM 2994 N N . ALA B 1 79 ? 20.719 9.898 -2.645 1 85 79 ALA B N 1
ATOM 2995 C CA . ALA B 1 79 ? 21.422 9.094 -3.631 1 85 79 ALA B CA 1
ATOM 2996 C C . ALA B 1 79 ? 22.016 7.844 -2.994 1 85 79 ALA B C 1
ATOM 2998 O O . ALA B 1 79 ? 22.062 6.781 -3.619 1 85 79 ALA B O 1
ATOM 2999 N N . THR B 1 80 ? 22.453 8.023 -1.832 1 87.56 80 THR B N 1
ATOM 3000 C CA . THR B 1 80 ? 22.969 6.891 -1.079 1 87.56 80 THR B CA 1
ATOM 3001 C C . THR B 1 80 ? 21.906 6.328 -0.14 1 87.56 80 THR B C 1
ATOM 3003 O O . THR B 1 80 ? 21.188 7.086 0.511 1 87.56 80 THR B O 1
ATOM 3006 N N . LYS B 1 81 ? 21.828 5.031 -0.135 1 90.94 81 LYS B N 1
ATOM 3007 C CA . LYS B 1 81 ? 20.797 4.383 0.669 1 90.94 81 LYS B CA 1
ATOM 3008 C C . LYS B 1 81 ? 21.422 3.516 1.763 1 90.94 81 LYS B C 1
ATOM 3010 O O . LYS B 1 81 ? 22.578 3.098 1.652 1 90.94 81 LYS B O 1
ATOM 3015 N N . ALA B 1 82 ? 20.719 3.377 2.807 1 95.56 82 ALA B N 1
ATOM 3016 C CA . ALA B 1 82 ? 21.047 2.516 3.939 1 95.56 82 ALA B CA 1
ATOM 3017 C C . ALA B 1 82 ? 19.891 1.586 4.277 1 95.56 82 ALA B C 1
ATOM 3019 O O . ALA B 1 82 ? 18.766 1.78 3.799 1 95.56 82 ALA B O 1
ATOM 3020 N N . PRO B 1 83 ? 20.156 0.512 5.004 1 95.5 83 PRO B N 1
ATOM 3021 C CA . PRO B 1 83 ? 19.062 -0.386 5.387 1 95.5 83 PRO B CA 1
ATOM 3022 C C . PRO B 1 83 ? 17.984 0.321 6.188 1 95.5 83 PRO B C 1
ATOM 3024 O O . PRO B 1 83 ? 18.266 1.268 6.926 1 95.5 83 PRO B O 1
ATOM 3027 N N . TYR B 1 84 ? 16.844 -0.177 6.086 1 96.69 84 TYR B N 1
ATOM 3028 C CA . TYR B 1 84 ? 15.68 0.32 6.82 1 96.69 84 TYR B CA 1
ATOM 3029 C C . TYR B 1 84 ? 15.93 0.283 8.328 1 96.69 84 TYR B C 1
ATOM 3031 O O . TYR B 1 84 ? 16.531 -0.666 8.836 1 96.69 84 TYR B O 1
ATOM 3039 N N . ASP B 1 85 ? 15.523 1.321 9.055 1 96.88 85 ASP B N 1
ATOM 3040 C CA . ASP B 1 85 ? 15.594 1.42 10.508 1 96.88 85 ASP B CA 1
ATOM 3041 C C . ASP B 1 85 ? 14.234 1.8 11.094 1 96.88 85 ASP B C 1
ATOM 3043 O O . ASP B 1 85 ? 13.82 2.957 11.016 1 96.88 85 ASP B O 1
ATOM 3047 N N . GLU B 1 86 ? 13.594 0.85 11.727 1 95.19 86 GLU B N 1
ATOM 3048 C CA . GLU B 1 86 ? 12.242 1.024 12.258 1 95.19 86 GLU B CA 1
ATOM 3049 C C . GLU B 1 86 ? 12.195 2.145 13.289 1 95.19 86 GLU B C 1
ATOM 3051 O O . GLU B 1 86 ? 11.242 2.924 13.328 1 95.19 86 GLU B O 1
ATOM 3056 N N . ALA B 1 87 ? 13.148 2.234 14.125 1 93.19 87 ALA B N 1
ATOM 3057 C CA . ALA B 1 87 ? 13.18 3.242 15.18 1 93.19 87 ALA B CA 1
ATOM 3058 C C . ALA B 1 87 ? 13.227 4.652 14.594 1 93.19 87 ALA B C 1
ATOM 3060 O O . ALA B 1 87 ? 12.516 5.547 15.055 1 93.19 87 ALA B O 1
ATOM 3061 N N . LEU B 1 88 ? 14.008 4.832 13.57 1 94.19 88 LEU B N 1
ATOM 3062 C CA . LEU B 1 88 ? 14.102 6.133 12.922 1 94.19 88 LEU B CA 1
ATOM 3063 C C . LEU B 1 88 ? 12.805 6.469 12.188 1 94.19 88 LEU B C 1
ATOM 3065 O O . LEU B 1 88 ? 12.367 7.621 12.188 1 94.19 88 LEU B O 1
ATOM 3069 N N . ARG B 1 89 ? 12.18 5.434 11.594 1 95.56 89 ARG B N 1
ATOM 3070 C CA . ARG B 1 89 ? 10.992 5.668 10.781 1 95.56 89 ARG B CA 1
ATOM 3071 C C . ARG B 1 89 ? 9.789 6 11.664 1 95.56 89 ARG B C 1
ATOM 3073 O O . ARG B 1 89 ? 8.844 6.645 11.211 1 95.56 89 ARG B O 1
ATOM 3080 N N . GLN B 1 90 ? 9.875 5.633 12.938 1 93.06 90 GLN B N 1
ATOM 3081 C CA . GLN B 1 90 ? 8.789 5.934 13.875 1 93.06 90 GLN B CA 1
ATOM 3082 C C . GLN B 1 90 ? 8.57 7.438 14 1 93.06 90 GLN B C 1
ATOM 3084 O O . GLN B 1 90 ? 7.438 7.914 13.93 1 93.06 90 GLN B O 1
ATOM 3089 N N . PHE B 1 91 ? 9.641 8.234 14.039 1 90.94 91 PHE B N 1
ATOM 3090 C CA . PHE B 1 91 ? 9.453 9.664 14.281 1 90.94 91 PHE B CA 1
ATOM 3091 C C . PHE B 1 91 ? 9.938 10.477 13.086 1 90.94 91 PHE B C 1
ATOM 3093 O O . PHE B 1 91 ? 10.031 11.703 13.156 1 90.94 91 PHE B O 1
ATOM 3100 N N . GLY B 1 92 ? 10.258 9.758 12.039 1 92.88 92 GLY B N 1
ATOM 3101 C CA . GLY B 1 92 ? 10.672 10.445 10.828 1 92.88 92 GLY B CA 1
ATOM 3102 C C . GLY B 1 92 ? 12.062 11.055 10.93 1 92.88 92 GLY B C 1
ATOM 3103 O O . GLY B 1 92 ? 12.305 12.148 10.422 1 92.88 92 GLY B O 1
ATOM 3104 N N . GLY B 1 93 ? 12.898 10.375 11.594 1 91.44 93 GLY B N 1
ATOM 3105 C CA . GLY B 1 93 ? 14.281 10.797 11.711 1 91.44 93 GLY B CA 1
ATOM 3106 C C . GLY B 1 93 ? 15.109 10.492 10.477 1 91.44 93 GLY B C 1
ATOM 3107 O O . GLY B 1 93 ? 16.312 10.773 10.445 1 91.44 93 GLY B O 1
ATOM 3108 N N . ASP B 1 94 ? 14.539 9.852 9.516 1 94.06 94 ASP B N 1
ATOM 3109 C CA . ASP B 1 94 ? 15.094 9.539 8.203 1 94.06 94 ASP B CA 1
ATOM 3110 C C . ASP B 1 94 ? 14.172 10.016 7.086 1 94.06 94 ASP B C 1
ATOM 3112 O O . ASP B 1 94 ? 13.148 10.656 7.348 1 94.06 94 ASP B O 1
ATOM 3116 N N . TRP B 1 95 ? 14.664 9.906 5.828 1 95.38 95 TRP B N 1
ATOM 3117 C CA . TRP B 1 95 ? 13.82 10.094 4.648 1 95.38 95 TRP B CA 1
ATOM 3118 C C . TRP B 1 95 ? 13.57 8.766 3.945 1 95.3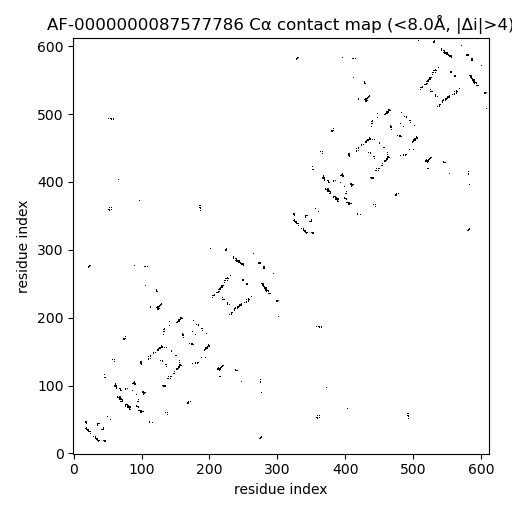8 95 TRP B C 1
ATOM 3120 O O . TRP B 1 95 ? 14.484 7.961 3.775 1 95.38 95 TRP B O 1
ATOM 3130 N N . PRO B 1 96 ? 12.352 8.484 3.65 1 96.75 96 PRO B N 1
ATOM 3131 C CA . PRO B 1 96 ? 12.062 7.273 2.885 1 96.75 96 PRO B CA 1
ATOM 3132 C C . PRO B 1 96 ? 12.281 7.457 1.386 1 96.75 96 PRO B C 1
ATOM 3134 O O . PRO B 1 96 ? 11.648 8.32 0.765 1 96.75 96 PRO B O 1
ATOM 3137 N N . PRO B 1 97 ? 13.164 6.711 0.814 1 95.25 97 PRO B N 1
ATOM 3138 C CA . PRO B 1 97 ? 13.484 6.922 -0.601 1 95.25 97 PRO B CA 1
ATOM 3139 C C . PRO B 1 97 ? 12.266 6.746 -1.509 1 95.25 97 PRO B C 1
ATOM 3141 O O . PRO B 1 97 ? 12.117 7.469 -2.498 1 95.25 97 PRO B O 1
ATOM 3144 N N . PHE B 1 98 ? 11.336 5.809 -1.125 1 96.06 98 PHE B N 1
ATOM 3145 C CA . PHE B 1 98 ? 10.242 5.48 -2.031 1 96.06 98 PHE B CA 1
ATOM 3146 C C . PHE B 1 98 ? 8.891 5.633 -1.331 1 96.06 98 PHE B C 1
ATOM 3148 O O . PHE B 1 98 ? 7.867 5.191 -1.849 1 96.06 98 PHE B O 1
ATOM 3155 N N . GLY B 1 99 ? 8.914 6.156 -0.087 1 97.56 99 GLY B N 1
ATOM 3156 C CA . GLY B 1 99 ? 7.664 6.492 0.579 1 97.56 99 GLY B CA 1
ATOM 3157 C C . GLY B 1 99 ? 6.957 7.684 -0.041 1 97.56 99 GLY B C 1
ATOM 3158 O O . GLY B 1 99 ? 7.461 8.281 -0.993 1 97.56 99 GLY B O 1
ATOM 3159 N N . TYR B 1 100 ? 5.801 8.008 0.546 1 98.62 100 TYR B N 1
ATOM 3160 C CA . TYR B 1 100 ? 4.984 9.078 -0.023 1 98.62 100 TYR B CA 1
ATOM 3161 C C . TYR B 1 100 ? 4.777 10.203 0.984 1 98.62 100 TYR B C 1
ATOM 3163 O O . TYR B 1 100 ? 4.035 11.148 0.719 1 98.62 100 TYR B O 1
ATOM 3171 N N . THR B 1 101 ? 5.34 10.102 2.139 1 98.38 101 THR B N 1
ATOM 3172 C CA . THR B 1 101 ? 5.453 11.156 3.137 1 98.38 101 THR B CA 1
ATOM 3173 C C . THR B 1 101 ? 6.77 11.047 3.902 1 98.38 101 THR B C 1
ATOM 3175 O O . THR B 1 101 ? 7.254 9.938 4.145 1 98.38 101 THR B O 1
ATOM 3178 N N . MET B 1 102 ? 7.297 12.133 4.27 1 96.38 102 MET B N 1
ATOM 3179 C CA . MET B 1 102 ? 8.555 12.133 5.016 1 96.38 102 MET B CA 1
ATOM 3180 C C . MET B 1 102 ? 8.297 12.016 6.512 1 96.38 102 MET B C 1
ATOM 3182 O O . MET B 1 102 ? 9.203 11.688 7.277 1 96.38 102 MET B O 1
ATOM 3186 N N . ILE B 1 103 ? 7.078 12.289 6.914 1 96.81 103 ILE B N 1
ATOM 3187 C CA . ILE B 1 103 ? 6.816 12.211 8.352 1 96.81 103 ILE B CA 1
ATOM 3188 C C . ILE B 1 103 ? 6.816 10.75 8.797 1 96.81 103 ILE B C 1
ATOM 3190 O O . ILE B 1 103 ? 6.594 9.852 7.98 1 96.81 103 ILE B O 1
ATOM 3194 N N . GLY B 1 104 ? 7.141 10.555 10.055 1 95.56 104 GLY B N 1
ATOM 3195 C CA . GLY B 1 104 ? 7.18 9.211 10.617 1 95.56 104 GLY B CA 1
ATOM 3196 C C . GLY B 1 104 ? 5.809 8.672 10.969 1 95.56 104 GLY B C 1
ATOM 3197 O O . GLY B 1 104 ? 4.801 9.367 10.805 1 95.56 104 GLY B O 1
ATOM 3198 N N . LYS B 1 105 ? 5.777 7.477 11.484 1 95.75 105 LYS B N 1
ATOM 3199 C CA . LYS B 1 105 ? 4.547 6.762 11.812 1 95.75 105 LYS B CA 1
ATOM 3200 C C . LYS B 1 105 ? 3.783 7.469 12.93 1 95.75 105 LYS B C 1
ATOM 3202 O O . LYS B 1 105 ? 2.551 7.504 12.922 1 95.75 105 LYS B O 1
ATOM 3207 N N . GLN B 1 106 ? 4.465 8.07 13.844 1 94.75 106 GLN B N 1
ATOM 3208 C CA . GLN B 1 106 ? 3.822 8.734 14.969 1 94.75 106 GLN B CA 1
ATOM 3209 C C . GLN B 1 106 ? 3.033 9.961 14.516 1 94.75 106 GLN B C 1
ATOM 3211 O O . GLN B 1 106 ? 1.893 10.164 14.938 1 94.75 106 GLN B O 1
ATOM 3216 N N . ARG B 1 107 ? 3.615 10.75 13.719 1 96.94 107 ARG B N 1
ATOM 3217 C CA . ARG B 1 107 ? 2.939 11.945 13.211 1 96.94 107 ARG B CA 1
ATOM 3218 C C . ARG B 1 107 ? 1.751 11.562 12.336 1 96.94 107 ARG B C 1
ATOM 3220 O O . ARG B 1 107 ? 0.693 12.195 12.406 1 96.94 107 ARG B O 1
ATOM 3227 N N . LEU B 1 108 ? 1.95 10.555 11.539 1 97.69 108 LEU B N 1
ATOM 3228 C CA . LEU B 1 108 ? 0.856 10.102 10.688 1 97.69 108 LEU B CA 1
ATOM 3229 C C . LEU B 1 108 ? -0.314 9.594 11.531 1 97.69 108 LEU B C 1
ATOM 3231 O O . LEU B 1 108 ? -1.472 9.898 11.234 1 97.69 108 LEU B O 1
ATOM 3235 N N . GLU B 1 109 ? -0.021 8.859 12.547 1 96.62 109 GLU B N 1
ATOM 3236 C CA . GLU B 1 109 ? -1.055 8.359 13.445 1 96.62 109 GLU B CA 1
ATOM 3237 C C . GLU B 1 109 ? -1.755 9.5 14.172 1 96.62 109 GLU B C 1
ATOM 3239 O O . GLU B 1 109 ? -2.971 9.469 14.367 1 96.62 109 GLU B O 1
ATOM 3244 N N . GLN B 1 110 ? -1.038 10.438 14.594 1 96.56 110 GLN B N 1
ATOM 3245 C CA . GLN B 1 110 ? -1.633 11.594 15.258 1 96.56 110 GLN B CA 1
ATOM 3246 C C . GLN B 1 110 ? -2.57 12.344 14.312 1 96.56 110 GLN B C 1
ATOM 3248 O O . GLN B 1 110 ? -3.654 12.766 14.711 1 96.56 110 GLN B O 1
ATOM 3253 N N . PHE B 1 111 ? -2.127 12.531 13.102 1 98.31 111 PHE B N 1
ATOM 3254 C CA . PHE B 1 111 ? -2.965 13.164 12.094 1 98.31 111 PHE B CA 1
ATOM 3255 C C . PHE B 1 111 ? -4.258 12.383 11.891 1 98.31 111 PHE B C 1
ATOM 3257 O O . PHE B 1 111 ? -5.344 12.969 11.875 1 98.31 111 PHE B O 1
ATOM 3264 N N . ARG B 1 112 ? -4.156 11.078 11.789 1 97.5 112 ARG B N 1
ATOM 3265 C CA . ARG B 1 112 ? -5.332 10.219 11.68 1 97.5 112 ARG B CA 1
ATOM 3266 C C . ARG B 1 112 ? -6.266 10.406 12.867 1 97.5 112 ARG B C 1
ATOM 3268 O O . ARG B 1 112 ? -7.477 10.562 12.703 1 97.5 112 ARG B O 1
ATOM 3275 N N . ALA B 1 113 ? -5.703 10.414 14.023 1 96.31 113 ALA B N 1
ATOM 3276 C CA . ALA B 1 113 ? -6.484 10.578 15.25 1 96.31 113 ALA B CA 1
ATOM 3277 C C . ALA B 1 113 ? -7.18 11.938 15.281 1 96.31 113 ALA B C 1
ATOM 3279 O O . ALA B 1 113 ? -8.289 12.062 15.797 1 96.31 113 ALA B O 1
ATOM 3280 N N . SER B 1 114 ? -6.523 12.891 14.75 1 97.56 114 SER B N 1
ATOM 3281 C CA . SER B 1 114 ? -7.105 14.227 14.688 1 97.56 114 SER B CA 1
ATOM 3282 C C . SER B 1 114 ? -8.359 14.242 13.82 1 97.56 114 SER B C 1
ATOM 3284 O O . SER B 1 114 ? -9.375 14.836 14.195 1 97.56 114 SER B O 1
ATOM 3286 N N . ILE B 1 115 ? -8.32 13.594 12.727 1 97.31 115 ILE B N 1
ATOM 3287 C CA . ILE B 1 115 ? -9.469 13.547 11.828 1 97.31 115 ILE B CA 1
ATOM 3288 C C . ILE B 1 115 ? -10.617 12.805 12.508 1 97.31 115 ILE B C 1
ATOM 3290 O O . ILE B 1 115 ? -11.766 13.258 12.477 1 97.31 115 ILE B O 1
ATOM 3294 N N . HIS B 1 116 ? -10.297 11.742 13.164 1 95.56 116 HIS B N 1
ATOM 3295 C CA . HIS B 1 116 ? -11.328 10.992 13.867 1 95.56 116 HIS B CA 1
ATOM 3296 C C . HIS B 1 116 ? -11.961 11.836 14.977 1 95.56 116 HIS B C 1
ATOM 3298 O O . HIS B 1 116 ? -13.172 11.773 15.195 1 95.56 116 HIS B O 1
ATOM 3304 N N . GLU B 1 117 ? -11.102 12.539 15.633 1 95.5 117 GLU B N 1
ATOM 3305 C CA . GLU B 1 117 ? -11.594 13.336 16.75 1 95.5 117 GLU B CA 1
ATOM 3306 C C . GLU B 1 117 ? -12.57 14.414 16.281 1 95.5 117 GLU B C 1
ATOM 3308 O O . GLU B 1 117 ? -13.641 14.586 16.859 1 95.5 117 GLU B O 1
ATOM 3313 N N . VAL B 1 118 ? -12.219 15.102 15.258 1 97 118 VAL B N 1
ATOM 3314 C CA . VAL B 1 118 ? -13.109 16.156 14.789 1 97 118 VAL B CA 1
ATOM 3315 C C . VAL B 1 118 ? -14.398 15.555 14.242 1 97 118 VAL B C 1
ATOM 3317 O O . VAL B 1 118 ? -15.469 16.141 14.375 1 97 118 VAL B O 1
ATOM 3320 N N . ASP B 1 119 ? -14.344 14.406 13.648 1 95.5 119 ASP B N 1
ATOM 3321 C CA . ASP B 1 119 ? -15.555 13.719 13.203 1 95.5 119 ASP B CA 1
ATOM 3322 C C . ASP B 1 119 ? -16.438 13.328 14.391 1 95.5 119 ASP B C 1
ATOM 3324 O O . ASP B 1 119 ? -17.641 13.602 14.391 1 95.5 119 ASP B O 1
ATOM 3328 N N . ARG B 1 120 ? -15.82 12.742 15.336 1 92.81 120 ARG B N 1
ATOM 3329 C CA . ARG B 1 120 ? -16.531 12.266 16.516 1 92.81 120 ARG B CA 1
ATOM 3330 C C . ARG B 1 120 ? -17.219 13.422 17.25 1 92.81 120 ARG B C 1
ATOM 3332 O O . ARG B 1 120 ? -18.297 13.258 17.797 1 92.81 120 ARG B O 1
ATOM 3339 N N . ASN B 1 121 ? -16.562 14.531 17.25 1 94.69 121 ASN B N 1
ATOM 3340 C CA . ASN B 1 121 ? -17.062 15.68 18 1 94.69 121 ASN B CA 1
ATOM 3341 C C . ASN B 1 121 ? -17.938 16.578 17.125 1 94.69 121 ASN B C 1
ATOM 3343 O O . ASN B 1 121 ? -18.328 17.672 17.562 1 94.69 121 ASN B O 1
ATOM 3347 N N . GLY B 1 122 ? -18.156 16.172 15.875 1 95.5 122 GLY B N 1
ATOM 3348 C CA . GLY B 1 122 ? -19.047 16.906 14.992 1 95.5 122 GLY B CA 1
ATOM 3349 C C . GLY B 1 122 ? -18.484 18.25 14.57 1 95.5 122 GLY B C 1
ATOM 3350 O O . GLY B 1 122 ? -19.25 19.203 14.344 1 95.5 122 GLY B O 1
ATOM 3351 N N . ILE B 1 123 ? -17.188 18.344 14.594 1 97.25 123 ILE B N 1
ATOM 3352 C CA . ILE B 1 123 ? -16.547 19.594 14.188 1 97.25 123 ILE B CA 1
ATOM 3353 C C . ILE B 1 123 ? -16.5 19.656 12.664 1 97.25 123 ILE B C 1
ATOM 3355 O O . ILE B 1 123 ? -15.812 18.875 12.016 1 97.25 123 ILE B O 1
ATOM 3359 N N . GLY B 1 124 ? -17.188 20.656 12.078 1 95.94 124 GLY B N 1
ATOM 3360 C CA . GLY B 1 124 ? -17.266 20.812 10.641 1 95.94 124 GLY B CA 1
ATOM 3361 C C . GLY B 1 124 ? -16.078 21.547 10.047 1 95.94 124 GLY B C 1
ATOM 3362 O O . GLY B 1 124 ? -15.367 22.25 10.758 1 95.94 124 GLY B O 1
ATOM 3363 N N . GLY B 1 125 ? -15.875 21.281 8.742 1 98.19 125 GLY B N 1
ATOM 3364 C CA . GLY B 1 125 ? -14.836 22 8.023 1 98.19 125 GLY B CA 1
ATOM 3365 C C . GLY B 1 125 ? -13.953 21.094 7.18 1 98.19 125 GLY B C 1
ATOM 3366 O O . GLY B 1 125 ? -14.062 19.859 7.266 1 98.19 125 GLY B O 1
ATOM 3367 N N . CYS B 1 126 ? -13.117 21.688 6.402 1 98.62 126 CYS B N 1
ATOM 3368 C CA . CYS B 1 126 ? -12.211 20.969 5.52 1 98.62 126 CYS B CA 1
ATOM 3369 C C . CYS B 1 126 ? -10.914 20.609 6.242 1 98.62 126 CYS B C 1
ATOM 3371 O O . CYS B 1 126 ? -10.742 20.938 7.418 1 98.62 126 CYS B O 1
ATOM 3373 N N . ILE B 1 127 ? -10.102 19.828 5.602 1 98.81 127 ILE B N 1
ATOM 3374 C CA . ILE B 1 127 ? -8.758 19.469 6.055 1 98.81 127 ILE B CA 1
ATOM 3375 C C . ILE B 1 127 ? -7.723 20.078 5.113 1 98.81 127 ILE B C 1
ATOM 3377 O O . ILE B 1 127 ? -7.836 19.953 3.893 1 98.81 127 ILE B O 1
ATOM 3381 N N . ILE B 1 128 ? -6.719 20.781 5.711 1 98.94 128 ILE B N 1
ATOM 3382 C CA . ILE B 1 128 ? -5.703 21.453 4.914 1 98.94 128 ILE B CA 1
ATOM 3383 C C . ILE B 1 128 ? -4.316 20.969 5.312 1 98.94 128 ILE B C 1
ATOM 3385 O O . ILE B 1 128 ? -4.027 20.797 6.5 1 98.94 128 ILE B O 1
ATOM 3389 N N . GLU B 1 129 ? -3.539 20.672 4.359 1 98.88 129 GLU B N 1
ATOM 3390 C CA . GLU B 1 129 ? -2.102 20.516 4.562 1 98.88 129 GLU B CA 1
ATOM 3391 C C . GLU B 1 129 ? -1.317 21.531 3.732 1 98.88 129 GLU B C 1
ATOM 3393 O O . GLU B 1 129 ? -1.588 21.703 2.543 1 98.88 129 GLU B O 1
ATOM 3398 N N . THR B 1 130 ? -0.368 22.234 4.367 1 98.69 130 THR B N 1
ATOM 3399 C CA . THR B 1 130 ? 0.557 23.125 3.686 1 98.69 130 THR B CA 1
ATOM 3400 C C . THR B 1 130 ? 1.97 22.562 3.682 1 98.69 130 THR B C 1
ATOM 3402 O O . THR B 1 130 ? 2.645 22.547 4.715 1 98.69 130 THR B O 1
ATOM 3405 N N . GLY B 1 131 ? 2.436 22.156 2.502 1 97.38 131 GLY B N 1
ATOM 3406 C CA . GLY B 1 131 ? 3.625 21.328 2.361 1 97.38 131 GLY B CA 1
ATOM 3407 C C . GLY B 1 131 ? 3.32 19.844 2.316 1 97.38 131 GLY B C 1
ATOM 3408 O O . GLY B 1 131 ? 3.199 19.203 3.359 1 97.38 131 GLY B O 1
ATOM 3409 N N . VAL B 1 132 ? 3.301 19.312 1.024 1 97.88 132 VAL B N 1
ATOM 3410 C CA . VAL B 1 132 ? 2.684 18 0.957 1 97.88 132 VAL B CA 1
ATOM 3411 C C . VAL B 1 132 ? 3.699 16.969 0.446 1 97.88 132 VAL B C 1
ATOM 3413 O O . VAL B 1 132 ? 3.482 15.766 0.558 1 97.88 132 VAL B O 1
ATOM 3416 N N . TRP B 1 133 ? 4.836 17.453 -0.206 1 96.44 133 TRP B N 1
ATOM 3417 C CA . TRP B 1 133 ? 5.801 16.578 -0.866 1 96.44 133 TRP B CA 1
ATOM 3418 C C . TRP B 1 133 ? 5.102 15.609 -1.817 1 96.44 133 TRP B C 1
ATOM 3420 O O . TRP B 1 133 ? 4.488 16.031 -2.801 1 96.44 133 TRP B O 1
ATOM 3430 N N . ARG B 1 134 ? 5.016 14.391 -1.493 1 98.06 134 ARG B N 1
ATOM 3431 C CA . ARG B 1 134 ? 4.422 13.398 -2.385 1 98.06 134 ARG B CA 1
ATOM 3432 C C . ARG B 1 134 ? 2.975 13.109 -1.999 1 98.06 134 ARG B C 1
ATOM 3434 O O . ARG B 1 134 ? 2.359 12.18 -2.523 1 98.06 134 ARG B O 1
ATOM 3441 N N . GLY B 1 135 ? 2.432 13.773 -1.059 1 98.75 135 GLY B N 1
ATOM 3442 C CA . GLY B 1 135 ? 1.009 13.773 -0.759 1 98.75 135 GLY B CA 1
ATOM 3443 C C . GLY B 1 135 ? 0.595 12.656 0.176 1 98.75 135 GLY B C 1
ATOM 3444 O O . GLY B 1 135 ? -0.597 12.43 0.393 1 98.75 135 GLY B O 1
ATOM 3445 N N . GLY B 1 136 ? 1.558 11.945 0.776 1 98.88 136 GLY B N 1
ATOM 3446 C CA . GLY B 1 136 ? 1.271 10.719 1.514 1 98.88 136 GLY B CA 1
ATOM 3447 C C . GLY B 1 136 ? 0.338 10.938 2.689 1 98.88 136 GLY B C 1
ATOM 3448 O O . GLY B 1 136 ? -0.578 10.148 2.916 1 98.88 136 GLY B O 1
ATOM 3449 N N . ALA B 1 137 ? 0.561 11.953 3.475 1 98.88 137 ALA B N 1
ATOM 3450 C CA . ALA B 1 137 ? -0.291 12.227 4.629 1 98.88 137 ALA B CA 1
ATOM 3451 C C . ALA B 1 137 ? -1.728 12.5 4.195 1 98.88 137 ALA B C 1
ATOM 3453 O O . ALA B 1 137 ? -2.676 12.023 4.82 1 98.88 137 ALA B O 1
ATOM 3454 N N . MET B 1 138 ? -1.889 13.211 3.133 1 98.88 138 MET B N 1
ATOM 3455 C CA . MET B 1 138 ? -3.223 13.578 2.666 1 98.88 138 MET B CA 1
ATOM 3456 C C . MET B 1 138 ? -3.891 12.406 1.953 1 98.88 138 MET B C 1
ATOM 3458 O O . MET B 1 138 ? -5.121 12.312 1.919 1 98.88 138 MET B O 1
ATOM 3462 N N . ILE B 1 139 ? -3.078 11.523 1.369 1 98.88 139 ILE B N 1
ATOM 3463 C CA . ILE B 1 139 ? -3.641 10.273 0.862 1 98.88 139 ILE B CA 1
ATOM 3464 C C . ILE B 1 139 ? -4.281 9.492 2.008 1 98.88 139 ILE B C 1
ATOM 3466 O O . ILE B 1 139 ? -5.398 8.992 1.877 1 98.88 139 ILE B O 1
ATOM 3470 N N . MET B 1 140 ? -3.59 9.406 3.107 1 98.75 140 MET B N 1
ATOM 3471 C CA . MET B 1 140 ? -4.16 8.773 4.293 1 98.75 140 MET B CA 1
ATOM 3472 C C . MET B 1 140 ? -5.418 9.508 4.75 1 98.75 140 MET B C 1
ATOM 3474 O O . MET B 1 140 ? -6.43 8.883 5.059 1 98.75 140 MET B O 1
ATOM 3478 N N . ALA B 1 141 ? -5.406 10.805 4.746 1 98.5 141 ALA B N 1
ATOM 3479 C CA . ALA B 1 141 ? -6.57 11.594 5.152 1 98.5 141 ALA B CA 1
ATOM 3480 C C . ALA B 1 141 ? -7.766 11.305 4.246 1 98.5 141 ALA B C 1
ATOM 3482 O O . ALA B 1 141 ? -8.898 11.18 4.719 1 98.5 141 ALA B O 1
ATOM 3483 N N . ALA B 1 142 ? -7.496 11.234 2.957 1 98.25 142 ALA B N 1
ATOM 3484 C CA . ALA B 1 142 ? -8.555 10.914 2.004 1 98.25 142 ALA B CA 1
ATOM 3485 C C . ALA B 1 142 ? -9.188 9.562 2.318 1 98.25 142 ALA B C 1
ATOM 3487 O O . ALA B 1 142 ? -10.406 9.414 2.248 1 98.25 142 ALA B O 1
ATOM 3488 N N . ALA B 1 143 ? -8.367 8.625 2.668 1 97.62 143 ALA B N 1
ATOM 3489 C CA . ALA B 1 143 ? -8.875 7.297 3.008 1 97.62 143 ALA B CA 1
ATOM 3490 C C . ALA B 1 143 ? -9.75 7.352 4.262 1 97.62 143 ALA B C 1
ATOM 3492 O O . ALA B 1 143 ? -10.852 6.797 4.281 1 97.62 143 ALA B O 1
ATOM 3493 N N . VAL B 1 144 ? -9.281 8.031 5.246 1 96.88 144 VAL B N 1
ATOM 3494 C CA . VAL B 1 144 ? -10.008 8.133 6.512 1 96.88 144 VAL B CA 1
ATOM 3495 C C . VAL B 1 144 ? -11.352 8.82 6.281 1 96.88 144 VAL B C 1
ATOM 3497 O O . VAL B 1 144 ? -12.383 8.344 6.746 1 96.88 144 VAL B O 1
ATOM 3500 N N . THR B 1 145 ? -11.344 9.891 5.539 1 96 145 THR B N 1
ATOM 3501 C CA . THR B 1 145 ? -12.562 10.648 5.316 1 96 145 THR B CA 1
ATOM 3502 C C . THR B 1 145 ? -13.531 9.867 4.434 1 96 145 THR B C 1
ATOM 3504 O O . THR B 1 145 ? -14.75 10 4.57 1 96 145 THR B O 1
ATOM 3507 N N . SER B 1 146 ? -13.016 9.047 3.566 1 94.12 146 SER B N 1
ATOM 3508 C CA . SER B 1 146 ? -13.867 8.258 2.682 1 94.12 146 SER B CA 1
ATOM 3509 C C . SER B 1 146 ? -14.656 7.207 3.461 1 94.12 146 SER B C 1
ATOM 3511 O O . SER B 1 146 ? -15.719 6.762 3.016 1 94.12 146 SER B O 1
ATOM 3513 N N . GLU B 1 147 ? -14.109 6.844 4.586 1 92.88 147 GLU B N 1
ATOM 3514 C CA . GLU B 1 147 ? -14.766 5.828 5.402 1 92.88 147 GLU B CA 1
ATOM 3515 C C . GLU B 1 147 ? -15.602 6.465 6.508 1 92.88 147 GLU B C 1
ATOM 3517 O O . GLU B 1 147 ? -16.281 5.766 7.254 1 92.88 147 GLU B O 1
ATOM 3522 N N . SER B 1 148 ? -15.5 7.754 6.562 1 90.12 148 SER B N 1
ATOM 3523 C CA . SER B 1 148 ? -16.156 8.461 7.656 1 90.12 148 SER B CA 1
ATOM 3524 C C . SER B 1 148 ? -17.656 8.633 7.395 1 90.12 148 SER B C 1
ATOM 3526 O O . SER B 1 148 ? -18.062 8.852 6.254 1 90.12 148 SER B O 1
ATOM 3528 N N . ASN B 1 149 ? -18.406 8.578 8.438 1 80.12 149 ASN B N 1
ATOM 3529 C CA . ASN B 1 149 ? -19.844 8.82 8.359 1 80.12 149 ASN B CA 1
ATOM 3530 C C . ASN B 1 149 ? -20.172 10.312 8.352 1 80.12 149 ASN B C 1
ATOM 3532 O O . ASN B 1 149 ? -21.312 10.703 8.094 1 80.12 149 ASN B O 1
ATOM 3536 N N . PHE B 1 150 ? -19.312 11.18 8.812 1 81.69 150 PHE B N 1
ATOM 3537 C CA . PHE B 1 150 ? -19.484 12.625 8.82 1 81.69 150 PHE B CA 1
ATOM 3538 C C . PHE B 1 150 ? -19.688 13.148 7.402 1 81.69 150 PHE B C 1
ATOM 3540 O O . PHE B 1 150 ? -20.344 14.18 7.199 1 81.69 150 PHE B O 1
ATOM 3547 N N . GLY B 1 151 ? -19.281 12.43 6.418 1 76.38 151 GLY B N 1
ATOM 3548 C CA . GLY B 1 151 ? -19.266 12.852 5.027 1 76.38 151 GLY B CA 1
ATOM 3549 C C . GLY B 1 151 ? -17.859 13.156 4.512 1 76.38 151 GLY B C 1
ATOM 3550 O O . GLY B 1 151 ? -16.922 13.297 5.301 1 76.38 151 GLY B O 1
ATOM 3551 N N . ARG B 1 152 ? -17.812 13.289 3.23 1 78.75 152 ARG B N 1
ATOM 3552 C CA . ARG B 1 152 ? -16.516 13.5 2.605 1 78.75 152 ARG B CA 1
ATOM 3553 C C . ARG B 1 15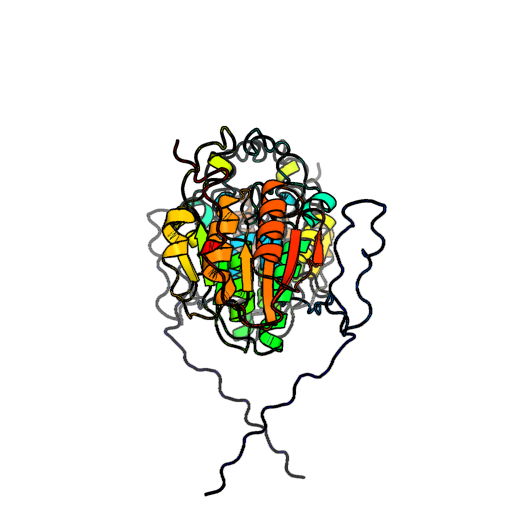2 ? -16.109 14.969 2.676 1 78.75 152 ARG B C 1
ATOM 3555 O O . ARG B 1 152 ? -16.781 15.836 2.111 1 78.75 152 ARG B O 1
ATOM 3562 N N . ARG B 1 153 ? -15.227 15.336 3.52 1 94.19 153 ARG B N 1
ATOM 3563 C CA . ARG B 1 153 ? -14.648 16.672 3.652 1 94.19 153 ARG B CA 1
ATOM 3564 C C . ARG B 1 153 ? -13.773 17.016 2.447 1 94.19 153 ARG B C 1
ATOM 3566 O O . ARG B 1 153 ? -13.164 16.125 1.847 1 94.19 153 ARG B O 1
ATOM 3573 N N . ASN B 1 154 ? -13.797 18.312 2.148 1 97.69 154 ASN B N 1
ATOM 3574 C CA . ASN B 1 154 ? -12.805 18.766 1.186 1 97.69 154 ASN B CA 1
ATOM 3575 C C . ASN B 1 154 ? -11.391 18.719 1.772 1 97.69 154 ASN B C 1
ATOM 3577 O O . ASN B 1 154 ? -11.195 19.047 2.943 1 97.69 154 ASN B O 1
ATOM 3581 N N . LEU B 1 155 ? -10.5 18.266 0.993 1 98.75 155 LEU B N 1
ATOM 3582 C CA . LEU B 1 155 ? -9.078 18.234 1.314 1 98.75 155 LEU B CA 1
ATOM 3583 C C . LEU B 1 155 ? -8.305 19.219 0.453 1 98.75 155 LEU B C 1
ATOM 3585 O O . LEU B 1 155 ? -8.414 19.203 -0.775 1 98.75 155 LEU B O 1
ATOM 3589 N N . TYR B 1 156 ? -7.57 20.094 1.06 1 98.88 156 TYR B N 1
ATOM 3590 C CA . TYR B 1 156 ? -6.766 21.062 0.326 1 98.88 156 TYR B CA 1
ATOM 3591 C C . TYR B 1 156 ? -5.277 20.812 0.53 1 98.88 156 TYR B C 1
ATOM 3593 O O . TYR B 1 156 ? -4.805 20.734 1.666 1 98.88 156 TYR B O 1
ATOM 3601 N N . LEU B 1 157 ? -4.586 20.625 -0.561 1 98.88 157 LEU B N 1
ATOM 3602 C CA . LEU B 1 157 ? -3.141 20.438 -0.564 1 98.88 157 LEU B CA 1
ATOM 3603 C C . LEU B 1 157 ? -2.434 21.672 -1.123 1 98.88 157 LEU B C 1
ATOM 3605 O O . LEU B 1 157 ? -2.508 21.938 -2.322 1 98.88 157 LEU B O 1
ATOM 3609 N N . TYR B 1 158 ? -1.747 22.391 -0.249 1 98.75 158 TYR B N 1
ATOM 3610 C CA . TYR B 1 158 ? -0.945 23.531 -0.67 1 98.75 158 TYR B CA 1
ATOM 3611 C C . TYR B 1 158 ? 0.522 23.141 -0.813 1 98.75 158 TYR B C 1
ATOM 3613 O O . TYR B 1 158 ? 1.129 22.625 0.127 1 98.75 158 TYR B O 1
ATOM 3621 N N . ASP B 1 159 ? 1.101 23.359 -1.939 1 97.81 159 ASP B N 1
ATOM 3622 C CA . ASP B 1 159 ? 2.518 23.125 -2.195 1 97.81 159 ASP B CA 1
ATOM 3623 C C . ASP B 1 159 ? 2.996 23.906 -3.41 1 97.81 159 ASP B C 1
ATOM 3625 O O . ASP B 1 159 ? 2.189 24.312 -4.25 1 97.81 159 ASP B O 1
ATOM 3629 N N . ALA B 1 160 ? 4.289 24.141 -3.434 1 95.31 160 ALA B N 1
ATOM 3630 C CA . ALA B 1 160 ? 4.852 24.781 -4.621 1 95.31 160 ALA B CA 1
ATOM 3631 C C . ALA B 1 160 ? 4.645 23.906 -5.859 1 95.31 160 ALA B C 1
ATOM 3633 O O . ALA B 1 160 ? 4.492 24.438 -6.969 1 95.31 160 ALA B O 1
ATOM 3634 N N . PHE B 1 161 ? 4.633 22.578 -5.66 1 96 161 PHE B N 1
ATOM 3635 C CA . PHE B 1 161 ? 4.551 21.594 -6.73 1 96 161 PHE B CA 1
ATOM 3636 C C . PHE B 1 161 ? 5.543 21.922 -7.844 1 96 161 PHE B C 1
ATOM 3638 O O . PHE B 1 161 ? 5.207 21.812 -9.023 1 96 161 PHE B O 1
ATOM 3645 N N . ASP B 1 162 ? 6.594 22.453 -7.422 1 88.69 162 ASP B N 1
ATOM 3646 C CA . ASP B 1 162 ? 7.695 22.875 -8.273 1 88.69 162 ASP B CA 1
ATOM 3647 C C . ASP B 1 162 ? 9.016 22.891 -7.504 1 88.69 162 ASP B C 1
ATOM 3649 O O . ASP B 1 162 ? 9.039 22.609 -6.305 1 88.69 162 ASP B O 1
ATOM 3653 N N . SER B 1 163 ? 10.047 23.109 -8.273 1 80.5 163 SER B N 1
ATOM 3654 C CA . SER B 1 163 ? 11.336 23.25 -7.605 1 80.5 163 SER B CA 1
ATOM 3655 C C . SER B 1 163 ? 11.383 24.516 -6.758 1 80.5 163 SER B C 1
ATOM 3657 O O . SER B 1 163 ? 10.852 25.547 -7.156 1 80.5 163 SER B O 1
ATOM 3659 N N . ILE B 1 164 ? 11.82 24.297 -5.488 1 73.75 164 ILE B N 1
ATOM 3660 C CA . ILE B 1 164 ? 12.031 25.438 -4.605 1 73.75 164 ILE B CA 1
ATOM 3661 C C . ILE B 1 164 ? 13.508 25.797 -4.57 1 73.75 164 ILE B C 1
ATOM 3663 O O . ILE B 1 164 ? 14.367 24.938 -4.352 1 73.75 164 ILE B O 1
ATOM 3667 N N . PRO B 1 165 ? 13.789 26.984 -4.914 1 70.69 165 PRO B N 1
ATOM 3668 C CA . PRO B 1 165 ? 15.195 27.391 -4.91 1 70.69 165 PRO B CA 1
ATOM 3669 C C . PRO B 1 165 ? 15.867 27.156 -3.561 1 70.69 165 PRO B C 1
ATOM 3671 O O . PRO B 1 165 ? 15.211 27.219 -2.518 1 70.69 165 PRO B O 1
ATOM 3674 N N . GLY B 1 166 ? 17.094 26.797 -3.498 1 67.94 166 GLY B N 1
ATOM 3675 C CA . GLY B 1 166 ? 17.875 26.797 -2.271 1 67.94 166 GLY B CA 1
ATOM 3676 C C . GLY B 1 166 ? 18.141 25.391 -1.743 1 67.94 166 GLY B C 1
ATOM 3677 O O . GLY B 1 166 ? 18.875 25.219 -0.769 1 67.94 166 GLY B O 1
ATOM 3678 N N . TYR B 1 167 ? 17.594 24.391 -2.254 1 72.5 167 TYR B N 1
ATOM 3679 C CA . TYR B 1 167 ? 17.734 23.062 -1.655 1 72.5 167 TYR B CA 1
ATOM 3680 C C . TYR B 1 167 ? 18.875 22.297 -2.305 1 72.5 167 TYR B C 1
ATOM 3682 O O . TYR B 1 167 ? 19.203 21.188 -1.886 1 72.5 167 TYR B O 1
ATOM 3690 N N . GLY B 1 168 ? 19.641 22.922 -3.197 1 72.19 168 GLY B N 1
ATOM 3691 C CA . GLY B 1 168 ? 20.844 22.312 -3.752 1 72.19 168 GLY B CA 1
ATOM 3692 C C . GLY B 1 168 ? 20.609 20.922 -4.297 1 72.19 168 GLY B C 1
ATOM 3693 O O . GLY B 1 168 ? 19.688 20.703 -5.094 1 72.19 168 GLY B O 1
ATOM 3694 N N . PRO B 1 169 ? 21.406 19.938 -3.797 1 69.44 169 PRO B N 1
ATOM 3695 C CA . PRO B 1 169 ? 21.359 18.562 -4.297 1 69.44 169 PRO B CA 1
ATOM 3696 C C . PRO B 1 169 ? 20.062 17.844 -3.939 1 69.44 169 PRO B C 1
ATOM 3698 O O . PRO B 1 169 ? 19.688 16.859 -4.594 1 69.44 169 PRO B O 1
ATOM 3701 N N . SER B 1 170 ? 19.438 18.297 -2.922 1 77.25 170 SER B N 1
ATOM 3702 C CA . SER B 1 170 ? 18.219 17.641 -2.473 1 77.25 170 SER B CA 1
ATOM 3703 C C . SER B 1 170 ? 17 18.094 -3.279 1 77.25 170 SER B C 1
ATOM 3705 O O . SER B 1 170 ? 15.898 17.594 -3.098 1 77.25 170 SER B O 1
ATOM 3707 N N . LYS B 1 171 ? 17.297 18.953 -4.176 1 77.5 171 LYS B N 1
ATOM 3708 C CA . LYS B 1 171 ? 16.219 19.578 -4.938 1 77.5 171 LYS B CA 1
ATOM 3709 C C . LYS B 1 171 ? 15.383 18.531 -5.672 1 77.5 171 LYS B C 1
ATOM 3711 O O . LYS B 1 171 ? 14.156 18.578 -5.633 1 77.5 171 LYS B O 1
ATOM 3716 N N . SER B 1 172 ? 16.078 17.625 -6.242 1 81 172 SER B N 1
ATOM 3717 C CA . SER B 1 172 ? 15.367 16.656 -7.062 1 81 172 SER B CA 1
ATOM 3718 C C . SER B 1 172 ? 14.516 15.719 -6.203 1 81 172 SER B C 1
ATOM 3720 O O . SER B 1 172 ? 13.438 15.297 -6.621 1 81 172 SER B O 1
ATOM 3722 N N . PHE B 1 173 ? 14.953 15.477 -5.016 1 87.5 173 PHE B N 1
ATOM 3723 C CA . PHE B 1 173 ? 14.227 14.594 -4.109 1 87.5 173 PHE B CA 1
ATOM 3724 C C . PHE B 1 173 ? 13.008 15.297 -3.537 1 87.5 173 PHE B C 1
ATOM 3726 O O . PHE B 1 173 ? 11.961 14.664 -3.334 1 87.5 173 PHE B O 1
ATOM 3733 N N . LEU B 1 174 ? 13.109 16.562 -3.383 1 88.19 174 LEU B N 1
ATOM 3734 C CA . LEU B 1 174 ? 12.07 17.312 -2.691 1 88.19 174 LEU B CA 1
ATOM 3735 C C . LEU B 1 174 ? 11.039 17.844 -3.68 1 88.19 174 LEU B C 1
ATOM 3737 O O . LEU B 1 174 ? 9.922 18.203 -3.289 1 88.19 174 LEU B O 1
ATOM 3741 N N . GLU B 1 175 ? 11.477 17.922 -4.84 1 89.81 175 GLU B N 1
ATOM 3742 C CA . GLU B 1 175 ? 10.602 18.469 -5.871 1 89.81 175 GLU B CA 1
ATOM 3743 C C . GLU B 1 175 ? 9.625 17.406 -6.375 1 89.81 175 GLU B C 1
ATOM 3745 O O . GLU B 1 175 ? 10.031 16.312 -6.758 1 89.81 175 GLU B O 1
ATOM 3750 N N . ASN B 1 176 ? 8.352 17.734 -6.32 1 93.62 176 ASN B N 1
ATOM 3751 C CA . ASN B 1 176 ? 7.289 16.938 -6.93 1 93.62 176 ASN B CA 1
ATOM 3752 C C . ASN B 1 176 ? 6.27 17.812 -7.648 1 93.62 176 ASN B C 1
ATOM 3754 O O . ASN B 1 176 ? 5.844 18.844 -7.113 1 93.62 176 ASN B O 1
ATOM 3758 N N . THR B 1 177 ? 5.914 17.391 -8.867 1 95.88 177 THR B N 1
ATOM 3759 C CA . THR B 1 177 ? 4.91 18.156 -9.602 1 95.88 177 THR B CA 1
ATOM 3760 C C . THR B 1 177 ? 3.506 17.797 -9.133 1 95.88 177 THR B C 1
ATOM 3762 O O . THR B 1 177 ? 3.303 16.75 -8.516 1 95.88 177 THR B O 1
ATOM 3765 N N . GLU B 1 178 ? 2.609 18.703 -9.422 1 98 178 GLU B N 1
ATOM 3766 C CA . GLU B 1 178 ? 1.203 18.438 -9.133 1 98 178 GLU B CA 1
ATOM 3767 C C . GLU B 1 178 ? 0.738 17.141 -9.773 1 98 178 GLU B C 1
ATOM 3769 O O . GLU B 1 178 ? 0.056 16.328 -9.141 1 98 178 GLU B O 1
ATOM 3774 N N . ASP B 1 179 ? 1.082 16.938 -11.031 1 97.31 179 ASP B N 1
ATOM 3775 C CA . ASP B 1 179 ? 0.667 15.742 -11.773 1 97.31 179 ASP B CA 1
ATOM 3776 C C . ASP B 1 179 ? 1.208 14.477 -11.117 1 97.31 179 ASP B C 1
ATOM 3778 O O . ASP B 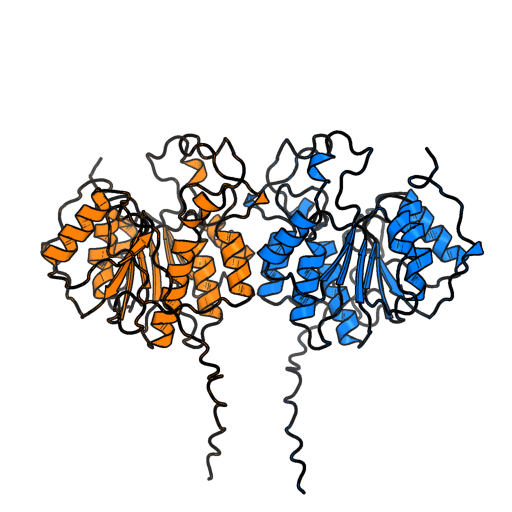1 179 ? 0.522 13.453 -11.078 1 97.31 179 ASP B O 1
ATOM 3782 N N . GLU B 1 180 ? 2.428 14.531 -10.648 1 96.75 180 GLU B N 1
ATOM 3783 C CA . GLU B 1 180 ? 3 13.383 -9.961 1 96.75 180 GLU B CA 1
ATOM 3784 C C . GLU B 1 180 ? 2.211 13.047 -8.695 1 96.75 180 GLU B C 1
ATOM 3786 O O . GLU B 1 180 ? 1.898 11.883 -8.445 1 96.75 180 GLU B O 1
ATOM 3791 N N . VAL B 1 181 ? 1.896 14.062 -7.926 1 98.44 181 VAL B N 1
ATOM 3792 C CA . VAL B 1 181 ? 1.175 13.844 -6.676 1 98.44 181 VAL B CA 1
ATOM 3793 C C . VAL B 1 181 ? -0.232 13.328 -6.973 1 98.44 181 VAL B C 1
ATOM 3795 O O . VAL B 1 181 ? -0.723 12.422 -6.301 1 98.44 181 VAL B O 1
ATOM 3798 N N . LYS B 1 182 ? -0.885 13.883 -7.996 1 98.56 182 LYS B N 1
ATOM 3799 C CA . LYS B 1 182 ? -2.172 13.352 -8.438 1 98.56 182 LYS B CA 1
ATOM 3800 C C . LYS B 1 182 ? -2.057 11.875 -8.812 1 98.56 182 LYS B C 1
ATOM 3802 O O . LYS B 1 182 ? -2.943 11.078 -8.5 1 98.56 182 LYS B O 1
ATOM 3807 N N . GLY B 1 183 ? -0.977 11.578 -9.516 1 98.19 183 GLY B N 1
ATOM 3808 C CA . GLY B 1 183 ? -0.721 10.188 -9.859 1 98.19 183 GLY B CA 1
ATOM 3809 C C . GLY B 1 183 ? -0.618 9.281 -8.648 1 98.19 183 GLY B C 1
ATOM 3810 O O . GLY B 1 183 ? -1.112 8.148 -8.664 1 98.19 183 GLY B O 1
ATOM 3811 N N . TYR B 1 184 ? 0.023 9.781 -7.609 1 98.5 184 TYR B N 1
ATOM 3812 C CA . TYR B 1 184 ? 0.129 9 -6.383 1 98.5 184 TYR B CA 1
ATOM 3813 C C . TYR B 1 184 ? -1.236 8.828 -5.73 1 98.5 184 TYR B C 1
ATOM 3815 O O . TYR B 1 184 ? -1.559 7.746 -5.23 1 98.5 184 TYR B O 1
ATOM 3823 N N . PHE B 1 185 ? -2.066 9.875 -5.715 1 98.75 185 PHE B N 1
ATOM 3824 C CA . PHE B 1 185 ? -3.43 9.734 -5.211 1 98.75 185 PHE B CA 1
ATOM 3825 C C . PHE B 1 185 ? -4.188 8.672 -5.992 1 98.75 185 PHE B C 1
ATOM 3827 O O . PHE B 1 185 ? -4.918 7.867 -5.41 1 98.75 185 PHE B O 1
ATOM 3834 N N . LYS B 1 186 ? -4.027 8.641 -7.312 1 98.12 186 LYS B N 1
ATOM 3835 C CA . LYS B 1 186 ? -4.688 7.645 -8.156 1 98.12 186 LYS B CA 1
ATOM 3836 C C . LYS B 1 186 ? -4.199 6.234 -7.828 1 98.12 186 LYS B C 1
ATOM 3838 O O . LYS B 1 186 ? -4.996 5.297 -7.758 1 98.12 186 LYS B O 1
ATOM 3843 N N . LEU B 1 187 ? -2.941 6.137 -7.637 1 97.81 187 LEU B N 1
ATOM 3844 C CA . LEU B 1 187 ? -2.324 4.863 -7.289 1 97.81 187 LEU B CA 1
ATOM 3845 C C . LEU B 1 187 ? -2.988 4.254 -6.059 1 97.81 187 LEU B C 1
ATOM 3847 O O . LEU B 1 187 ? -3.176 3.035 -5.988 1 97.81 187 LEU B O 1
ATOM 3851 N N . PHE B 1 188 ? -3.373 5.07 -5.133 1 98.5 188 PHE B N 1
ATOM 3852 C CA . PHE B 1 188 ? -3.965 4.609 -3.883 1 98.5 188 PHE B CA 1
ATOM 3853 C C . PHE B 1 188 ? -5.488 4.656 -3.955 1 98.5 188 PHE B C 1
ATOM 3855 O O . PHE B 1 188 ? -6.168 4.395 -2.961 1 98.5 188 PHE B O 1
ATOM 3862 N N . GLY B 1 189 ? -6.078 5.094 -5.07 1 97 189 GLY B N 1
ATOM 3863 C CA . GLY B 1 189 ? -7.52 5.145 -5.246 1 97 189 GLY B CA 1
ATOM 3864 C C . GLY B 1 189 ? -8.18 6.273 -4.473 1 97 189 GLY B C 1
ATOM 3865 O O . GLY B 1 189 ? -9.328 6.152 -4.043 1 97 189 GLY B O 1
ATOM 3866 N N . MET B 1 190 ? -7.398 7.348 -4.254 1 97.75 190 MET B N 1
ATOM 3867 C CA . MET B 1 190 ? -7.887 8.375 -3.336 1 97.75 190 MET B CA 1
ATOM 3868 C C . MET B 1 190 ? -8.039 9.711 -4.047 1 97.75 190 MET B C 1
ATOM 3870 O O . MET B 1 190 ? -8.227 10.742 -3.402 1 97.75 190 MET B O 1
ATOM 3874 N N . LEU B 1 191 ? -7.914 9.648 -5.375 1 97.94 191 LEU B N 1
ATOM 3875 C CA . LEU B 1 191 ? -8.141 10.898 -6.102 1 97.94 191 LEU B CA 1
ATOM 3876 C C . LEU B 1 191 ? -9.617 11.078 -6.422 1 97.94 191 LEU B C 1
ATOM 3878 O O . LEU B 1 191 ? -10.164 10.367 -7.266 1 97.94 191 LEU B O 1
ATOM 3882 N N . ASP B 1 192 ? -10.227 11.914 -5.75 1 95.25 192 ASP B N 1
ATOM 3883 C CA . ASP B 1 192 ? -11.641 12.234 -5.961 1 95.25 192 ASP B CA 1
ATOM 3884 C C . ASP B 1 192 ? -11.844 13.742 -6.082 1 95.25 192 ASP B C 1
ATOM 3886 O O . ASP B 1 192 ? -10.891 14.516 -5.949 1 95.25 192 ASP B O 1
ATOM 3890 N N . HIS B 1 193 ? -13.086 14.188 -6.281 1 95.56 193 HIS B N 1
ATOM 3891 C CA . HIS B 1 193 ? -13.398 15.578 -6.566 1 95.56 193 HIS B CA 1
ATOM 3892 C C . HIS B 1 193 ? -13.164 16.453 -5.34 1 95.56 193 HIS B C 1
ATOM 3894 O O . HIS B 1 193 ? -12.992 17.672 -5.465 1 95.56 193 HIS B O 1
ATOM 3900 N N . ASN B 1 194 ? -13.148 15.891 -4.184 1 96.94 194 ASN B N 1
ATOM 3901 C CA . ASN B 1 194 ? -12.992 16.672 -2.961 1 96.94 194 ASN B CA 1
ATOM 3902 C C . ASN B 1 194 ? -11.523 16.938 -2.641 1 96.94 194 ASN B C 1
ATOM 3904 O O . ASN B 1 194 ? -11.211 17.641 -1.68 1 96.94 194 ASN B O 1
ATOM 3908 N N . VAL B 1 195 ? -10.617 16.328 -3.404 1 98.5 195 VAL B N 1
ATOM 3909 C CA . VAL B 1 195 ? -9.188 16.562 -3.234 1 98.5 195 VAL B CA 1
ATOM 3910 C C . VAL B 1 195 ? -8.75 17.75 -4.105 1 98.5 195 VAL B C 1
ATOM 3912 O O . VAL B 1 195 ? -8.773 17.656 -5.336 1 98.5 195 VAL B O 1
ATOM 3915 N N . LYS B 1 196 ? -8.398 18.844 -3.48 1 98.62 196 LYS B N 1
ATOM 3916 C CA . LYS B 1 196 ? -8.07 20.094 -4.18 1 98.62 196 LYS B CA 1
ATOM 3917 C C . LYS B 1 196 ? -6.59 20.422 -4.047 1 98.62 196 LYS B C 1
ATOM 3919 O O . LYS B 1 196 ? -6.059 20.484 -2.936 1 98.62 196 LYS B O 1
ATOM 3924 N N . PHE B 1 197 ? -5.961 20.594 -5.188 1 98.75 197 PHE B N 1
ATOM 3925 C CA . PHE B 1 197 ? -4.555 20.969 -5.223 1 98.75 197 PHE B CA 1
ATOM 3926 C C . PHE B 1 197 ? -4.398 22.469 -5.469 1 98.75 197 PHE B C 1
ATOM 3928 O O . PHE B 1 197 ? -4.996 23.016 -6.398 1 98.75 197 PHE B O 1
ATOM 3935 N N . VAL B 1 198 ? -3.662 23.109 -4.625 1 98.75 198 VAL B N 1
ATOM 3936 C CA . VAL B 1 198 ? -3.373 24.531 -4.762 1 98.75 198 VAL B CA 1
ATOM 3937 C C . VAL B 1 198 ? -1.88 24.734 -5.016 1 98.75 198 VAL B C 1
ATOM 3939 O O . VAL B 1 198 ? -1.074 24.688 -4.082 1 98.75 198 VAL B O 1
ATOM 3942 N N . LYS B 1 199 ? -1.491 25.016 -6.227 1 98.19 199 LYS B N 1
ATOM 3943 C CA . LYS B 1 199 ? -0.103 25.078 -6.672 1 98.19 199 LYS B CA 1
ATOM 3944 C C . LYS B 1 199 ? 0.457 26.484 -6.559 1 98.19 199 LYS B C 1
ATOM 3946 O O . LYS B 1 199 ? -0.129 27.438 -7.082 1 98.19 199 LYS B O 1
ATOM 3951 N N . GLY B 1 200 ? 1.598 26.609 -5.891 1 96.88 200 GLY B N 1
ATOM 3952 C CA . GLY B 1 200 ? 2.305 27.875 -5.773 1 96.88 200 GLY B CA 1
ATOM 3953 C C . GLY B 1 200 ? 2.9 28.109 -4.395 1 96.88 200 GLY B C 1
ATOM 3954 O O . GLY B 1 200 ? 2.637 27.328 -3.467 1 96.88 200 GLY B O 1
ATOM 3955 N N . MET B 1 201 ? 3.688 29.109 -4.297 1 94.38 201 MET B N 1
ATOM 3956 C CA . MET B 1 201 ? 4.238 29.469 -2.998 1 94.38 201 MET B CA 1
ATOM 3957 C C . MET B 1 201 ? 3.131 29.938 -2.051 1 94.38 201 MET B C 1
ATOM 3959 O O . MET B 1 201 ? 2.15 30.547 -2.482 1 94.38 201 MET B O 1
ATOM 3963 N N . PHE B 1 202 ? 3.309 29.688 -0.749 1 96.81 202 PHE B N 1
ATOM 3964 C CA . PHE B 1 202 ? 2.303 30.047 0.241 1 96.81 202 PHE B CA 1
ATOM 3965 C C . PHE B 1 202 ? 1.969 31.531 0.153 1 96.81 202 PHE B C 1
ATOM 3967 O O . PHE B 1 202 ? 0.797 31.922 0.178 1 96.81 202 PHE B O 1
ATOM 3974 N N . LYS B 1 203 ? 2.955 32.406 -0.048 1 95.56 203 LYS B N 1
ATOM 3975 C CA . LYS B 1 203 ? 2.76 33.844 -0.079 1 95.56 203 LYS B CA 1
ATOM 3976 C C . LYS B 1 203 ? 1.833 34.25 -1.223 1 95.56 203 LYS B C 1
ATOM 3978 O O . LYS B 1 203 ? 1.186 35.312 -1.162 1 95.56 203 LYS B O 1
ATOM 3983 N N . ASP B 1 204 ? 1.775 33.406 -2.213 1 96.44 204 ASP B N 1
ATOM 3984 C CA . ASP B 1 204 ? 0.982 33.719 -3.396 1 96.44 204 ASP B CA 1
ATOM 3985 C C . ASP B 1 204 ? -0.387 33.062 -3.338 1 96.44 204 ASP B C 1
ATOM 3987 O O . ASP B 1 204 ? -1.365 33.562 -3.875 1 96.44 204 ASP B O 1
ATOM 3991 N N . THR B 1 205 ? -0.545 31.844 -2.684 1 98.38 205 THR B N 1
ATOM 3992 C CA . THR B 1 205 ? -1.754 31.047 -2.818 1 98.38 205 THR B CA 1
ATOM 3993 C C . THR B 1 205 ? -2.588 31.109 -1.541 1 98.38 205 THR B C 1
ATOM 3995 O O . THR B 1 205 ? -3.82 31.141 -1.599 1 98.38 205 THR B O 1
ATOM 3998 N N . VAL B 1 206 ? -1.977 31.141 -0.389 1 98.5 206 VAL B N 1
ATOM 3999 C CA . VAL B 1 206 ? -2.682 31.094 0.887 1 98.5 206 VAL B CA 1
ATOM 4000 C C . VAL B 1 206 ? -3.594 32.312 1.017 1 98.5 206 VAL B C 1
ATOM 4002 O O . VAL B 1 206 ? -4.738 32.188 1.456 1 98.5 206 VAL B O 1
ATOM 4005 N N . PRO B 1 207 ? -3.131 33.562 0.586 1 97.44 207 PRO B N 1
ATOM 4006 C CA . PRO B 1 207 ? -3.996 34.75 0.686 1 97.44 207 PRO B CA 1
ATOM 4007 C C . PRO B 1 207 ? -5.266 34.625 -0.153 1 97.44 207 PRO B C 1
ATOM 4009 O O . PRO B 1 207 ? -6.211 35.375 0.034 1 97.44 207 PRO B O 1
ATOM 4012 N N . GLU B 1 208 ? -5.297 33.625 -1.064 1 98.31 208 GLU B N 1
ATOM 4013 C CA . GLU B 1 208 ? -6.469 33.438 -1.91 1 98.31 208 GLU B CA 1
ATOM 4014 C C . GLU B 1 208 ? -7.496 32.531 -1.218 1 98.31 208 GLU B C 1
ATOM 4016 O O . GLU B 1 208 ? -8.586 32.312 -1.749 1 98.31 208 GLU B O 1
ATOM 4021 N N . TRP B 1 209 ? -7.164 32.062 -0.082 1 98.38 209 TRP B N 1
ATOM 4022 C CA . TRP B 1 209 ? -8.094 31.25 0.7 1 98.38 209 TRP B CA 1
ATOM 4023 C C . TRP B 1 209 ? -9.438 31.953 0.858 1 98.38 209 TRP B C 1
ATOM 4025 O O . TRP B 1 209 ? -9.477 33.156 1.083 1 98.38 209 TRP B O 1
ATOM 4035 N N . GLN B 1 210 ? -10.547 31.188 0.716 1 97.62 210 GLN B N 1
ATOM 4036 C CA . GLN B 1 210 ? -11.883 31.734 0.9 1 97.62 210 GLN B CA 1
ATOM 4037 C C . GLN B 1 210 ? -12.211 31.891 2.383 1 97.62 210 GLN B C 1
ATOM 4039 O O . GLN B 1 210 ? -12.734 30.969 3.008 1 97.62 210 GLN B O 1
ATOM 4044 N N . LYS B 1 211 ? -12.156 33.062 2.84 1 96.88 211 LYS B N 1
ATOM 4045 C CA . LYS B 1 211 ? -12.438 33.375 4.246 1 96.88 211 LYS B CA 1
ATOM 4046 C C . LYS B 1 211 ? -13.859 32.969 4.617 1 96.88 211 LYS B C 1
ATOM 4048 O O . LYS B 1 211 ? -14.789 33.125 3.824 1 96.88 211 LYS B O 1
ATOM 4053 N N . GLY B 1 212 ? -13.992 32.438 5.773 1 97.19 212 GLY B N 1
ATOM 4054 C CA . GLY B 1 212 ? -15.297 32 6.227 1 97.19 212 GLY B CA 1
ATOM 4055 C C . GLY B 1 212 ? -15.531 30.516 6.027 1 97.19 212 GLY B C 1
ATOM 4056 O O . GLY B 1 212 ? -16.453 29.953 6.605 1 97.19 212 GLY B O 1
ATOM 4057 N N . THR B 1 213 ? -14.695 29.891 5.266 1 98 213 THR B N 1
ATOM 4058 C CA . THR B 1 213 ? -14.789 28.438 5.113 1 98 213 THR B CA 1
ATOM 4059 C C . THR B 1 213 ? -14.227 27.719 6.336 1 98 213 THR B C 1
ATOM 4061 O O . THR B 1 213 ? -13.055 27.906 6.68 1 98 213 THR B O 1
ATOM 4064 N N . PRO B 1 214 ? -15.008 26.906 6.953 1 98.44 214 PRO B N 1
ATOM 4065 C CA . PRO B 1 214 ? -14.531 26.281 8.18 1 98.44 214 PRO B CA 1
ATOM 4066 C C . PRO B 1 214 ? -13.438 25.234 7.918 1 98.44 214 PRO B C 1
ATOM 4068 O O . PRO B 1 214 ? -13.5 24.516 6.918 1 98.44 214 PRO B O 1
ATOM 4071 N N . ILE B 1 215 ? -12.445 25.219 8.812 1 98.88 215 ILE B N 1
ATOM 4072 C CA . ILE B 1 215 ? -11.344 24.266 8.781 1 98.88 215 ILE B CA 1
ATOM 4073 C C . ILE B 1 215 ? -11.391 23.375 10.023 1 98.88 215 ILE B C 1
ATOM 4075 O O . ILE B 1 215 ? -11.336 23.875 11.156 1 98.88 215 ILE B O 1
ATOM 4079 N N . ALA B 1 216 ? -11.508 22.078 9.812 1 98.75 216 ALA B N 1
ATOM 4080 C CA . ALA B 1 216 ? -11.539 21.156 10.938 1 98.75 216 ALA B CA 1
ATOM 4081 C C . ALA B 1 216 ? -10.133 20.781 11.383 1 98.75 216 ALA B C 1
ATOM 4083 O O . ALA B 1 216 ? -9.875 20.625 12.578 1 98.75 216 ALA B O 1
ATOM 4084 N N . VAL B 1 217 ? -9.242 20.562 10.414 1 98.88 217 VAL B N 1
ATOM 4085 C CA . VAL B 1 217 ? -7.848 20.25 10.703 1 98.88 217 VAL B CA 1
ATOM 4086 C C . VAL B 1 217 ? -6.938 21.078 9.797 1 98.88 217 VAL B C 1
ATOM 4088 O O . VAL B 1 217 ? -7.094 21.078 8.578 1 98.88 217 VAL B O 1
ATOM 4091 N N . LEU B 1 218 ? -6.055 21.828 10.422 1 98.94 218 LEU B N 1
ATOM 4092 C CA . LEU B 1 218 ? -5.031 22.609 9.727 1 98.94 218 LEU B CA 1
ATOM 4093 C C . LEU B 1 218 ? -3.637 22.062 10.047 1 98.94 218 LEU B C 1
ATOM 4095 O O . LEU B 1 218 ? -3.16 22.203 11.172 1 98.94 218 LEU B O 1
ATOM 4099 N N . ARG B 1 219 ? -3.01 21.406 9.07 1 98.88 219 ARG B N 1
ATOM 4100 C CA . ARG B 1 219 ? -1.65 20.906 9.227 1 98.88 219 ARG B CA 1
ATOM 4101 C C . ARG B 1 219 ? -0.648 21.781 8.492 1 98.88 219 ARG B C 1
ATOM 4103 O O . ARG B 1 219 ? -0.735 21.953 7.27 1 98.88 219 ARG B O 1
ATOM 4110 N N . VAL B 1 220 ? 0.264 22.359 9.234 1 98.81 220 VAL B N 1
ATOM 4111 C CA . VAL B 1 220 ? 1.276 23.25 8.672 1 98.81 220 VAL B CA 1
ATOM 4112 C C . VAL B 1 220 ? 2.633 22.547 8.664 1 98.81 220 VAL B C 1
ATOM 4114 O O . VAL B 1 220 ? 3.184 22.234 9.727 1 98.81 220 VAL B O 1
ATOM 4117 N N . ASP B 1 221 ? 3.137 22.25 7.516 1 97.69 221 ASP B N 1
ATOM 4118 C CA . ASP B 1 221 ? 4.41 21.562 7.332 1 97.69 221 ASP B CA 1
ATOM 4119 C C . ASP B 1 221 ? 5.352 22.375 6.449 1 97.69 221 ASP B C 1
ATOM 4121 O O . ASP B 1 221 ? 5.449 22.141 5.246 1 97.69 221 ASP B O 1
ATOM 4125 N N . ALA B 1 222 ? 6 23.328 7 1 94.62 222 ALA B N 1
ATOM 4126 C CA . ALA B 1 222 ? 6.996 24.203 6.383 1 94.62 222 ALA B CA 1
ATOM 4127 C C . ALA B 1 222 ? 8.148 24.484 7.344 1 94.62 222 ALA B C 1
ATOM 4129 O O . ALA B 1 222 ? 8.133 24.031 8.492 1 94.62 222 ALA B O 1
ATOM 4130 N N . ASN B 1 223 ? 9.188 25.234 6.875 1 91.69 223 ASN B N 1
ATOM 4131 C CA . ASN B 1 223 ? 10.406 25.359 7.676 1 91.69 223 ASN B CA 1
ATOM 4132 C C . ASN B 1 223 ? 10.727 26.812 7.988 1 91.69 223 ASN B C 1
ATOM 4134 O O . ASN B 1 223 ? 11.766 27.109 8.578 1 91.69 223 ASN B O 1
ATOM 4138 N N . PHE B 1 224 ? 9.828 27.75 7.625 1 93.56 224 PHE B N 1
ATOM 4139 C CA . PHE B 1 224 ? 10.188 29.156 7.723 1 93.56 224 PHE B CA 1
ATOM 4140 C C . PHE B 1 224 ? 9.172 29.906 8.57 1 93.56 224 PHE B C 1
ATOM 4142 O O . PHE B 1 224 ? 7.996 29.547 8.609 1 93.56 224 PHE B O 1
ATOM 4149 N N . TYR B 1 225 ? 9.656 31 9.125 1 97.25 225 TYR B N 1
ATOM 4150 C CA . TYR B 1 225 ? 8.781 31.906 9.852 1 97.25 225 TYR B CA 1
ATOM 4151 C C . TYR B 1 225 ? 7.668 32.438 8.961 1 97.25 225 TYR B C 1
ATOM 4153 O O . TYR B 1 225 ? 6.488 32.344 9.312 1 97.25 225 TYR B O 1
ATOM 4161 N N . ASP B 1 226 ? 8.086 32.875 7.805 1 97.31 226 ASP B N 1
ATOM 4162 C CA . ASP B 1 226 ? 7.156 33.531 6.891 1 97.31 226 ASP B CA 1
ATOM 4163 C C . ASP B 1 226 ? 6.086 32.531 6.402 1 97.31 226 ASP B C 1
ATOM 4165 O O . ASP B 1 226 ? 4.93 32.938 6.219 1 97.31 226 ASP B O 1
ATOM 4169 N N . SER B 1 227 ? 6.434 31.312 6.168 1 96.62 227 SER B N 1
ATOM 4170 C CA . SER B 1 227 ? 5.477 30.297 5.73 1 96.62 227 SER B CA 1
ATOM 4171 C C . SER B 1 227 ? 4.395 30.062 6.785 1 96.62 227 SER B C 1
ATOM 4173 O O . SER B 1 227 ? 3.205 30.031 6.461 1 96.62 227 SER B O 1
ATOM 4175 N N . TYR B 1 228 ? 4.824 29.922 8 1 98.12 228 TYR B N 1
ATOM 4176 C CA . TYR B 1 228 ? 3.871 29.734 9.094 1 98.12 228 TYR B CA 1
ATOM 4177 C C . TYR B 1 228 ? 3.016 30.984 9.281 1 98.12 228 TYR B C 1
ATOM 4179 O O . TYR B 1 228 ? 1.809 30.875 9.516 1 98.12 228 TYR B O 1
ATOM 4187 N N . ALA B 1 229 ? 3.66 32.156 9.172 1 98.38 229 ALA B N 1
ATOM 4188 C CA . ALA B 1 229 ? 2.918 33.406 9.312 1 98.38 229 ALA B CA 1
ATOM 4189 C C . ALA B 1 229 ? 1.854 33.531 8.227 1 98.38 229 ALA B C 1
ATOM 4191 O O . ALA B 1 229 ? 0.719 33.938 8.5 1 98.38 229 ALA B O 1
ATOM 4192 N N . ASP B 1 230 ? 2.236 33.188 6.996 1 98.25 230 ASP B N 1
ATOM 4193 C CA . ASP B 1 230 ? 1.263 33.219 5.906 1 98.25 230 ASP B CA 1
ATOM 4194 C C . ASP B 1 230 ? 0.03 32.406 6.254 1 98.25 230 ASP B C 1
ATOM 4196 O O . ASP B 1 230 ? -1.102 32.844 6.07 1 98.25 230 ASP B O 1
ATOM 4200 N N . VAL B 1 231 ? 0.224 31.219 6.789 1 98.75 231 VAL B N 1
ATOM 4201 C CA . VAL B 1 231 ? -0.857 30.266 7.047 1 98.75 231 VAL B CA 1
ATOM 4202 C C . VAL B 1 231 ? -1.66 30.719 8.266 1 98.75 231 VAL B C 1
ATOM 4204 O O . VAL B 1 231 ? -2.887 30.844 8.203 1 98.75 231 VAL B O 1
ATOM 4207 N N . LEU B 1 232 ? -0.996 31.047 9.336 1 98.69 232 LEU B N 1
ATOM 4208 C CA . LEU B 1 232 ? -1.677 31.328 10.594 1 98.69 232 LEU B CA 1
ATOM 4209 C C . LEU B 1 232 ? -2.457 32.625 10.5 1 98.69 232 LEU B C 1
ATOM 4211 O O . LEU B 1 232 ? -3.615 32.719 10.922 1 98.69 232 LEU B O 1
ATOM 4215 N N . TYR B 1 233 ? -1.911 33.656 9.945 1 98.56 233 TYR B N 1
ATOM 4216 C CA . TYR B 1 233 ? -2.584 34.938 9.867 1 98.56 233 TYR B CA 1
ATOM 4217 C C . TYR B 1 233 ? -3.748 34.906 8.883 1 98.56 233 TYR B C 1
ATOM 4219 O O . TYR B 1 233 ? -4.672 35.719 8.969 1 98.56 233 TYR B O 1
ATOM 4227 N N . THR B 1 234 ? -3.738 33.938 7.98 1 98.62 234 THR B N 1
ATOM 4228 C CA . THR B 1 234 ? -4.789 33.875 6.969 1 98.62 234 THR B CA 1
ATOM 4229 C C . THR B 1 234 ? -5.859 32.875 7.375 1 98.62 234 THR B C 1
ATOM 4231 O O . THR B 1 234 ? -7.055 33.125 7.223 1 98.62 234 THR B O 1
ATOM 4234 N N . MET B 1 235 ? -5.473 31.734 7.934 1 98.75 235 MET B N 1
ATOM 4235 C CA . MET B 1 235 ? -6.395 30.594 7.984 1 98.75 235 MET B CA 1
ATOM 4236 C C . MET B 1 235 ? -6.812 30.297 9.422 1 98.75 235 MET B C 1
ATOM 4238 O O . MET B 1 235 ? -7.816 29.625 9.648 1 98.75 235 MET B O 1
ATOM 4242 N N . TYR B 1 236 ? -6.121 30.766 10.422 1 98.75 236 TYR B N 1
ATOM 4243 C CA . TYR B 1 236 ? -6.387 30.375 11.797 1 98.75 236 TYR B CA 1
ATOM 4244 C C . TYR B 1 236 ? -7.809 30.75 12.203 1 98.75 236 TYR B C 1
ATOM 4246 O O . TYR B 1 236 ? -8.484 29.984 12.898 1 98.75 236 TYR B O 1
ATOM 4254 N N . GLU B 1 237 ? -8.227 31.953 11.82 1 98.19 237 GLU B N 1
ATOM 4255 C CA . GLU B 1 237 ? -9.562 32.438 12.164 1 98.19 237 GLU B CA 1
ATOM 4256 C C . GLU B 1 237 ? -10.641 31.469 11.703 1 98.19 237 GLU B C 1
ATOM 4258 O O . GLU B 1 237 ? -11.688 31.344 12.344 1 98.19 237 GLU B O 1
ATOM 4263 N N . ASP B 1 238 ? -10.406 30.75 10.656 1 98.69 238 ASP B N 1
ATOM 4264 C CA . ASP B 1 238 ? -11.414 29.875 10.055 1 98.69 238 ASP B CA 1
ATOM 4265 C C . ASP B 1 238 ? -11.32 28.453 10.609 1 98.69 238 ASP B C 1
ATOM 4267 O O . ASP B 1 238 ? -12.141 27.609 10.273 1 98.69 238 ASP B O 1
ATOM 4271 N N . VAL B 1 239 ? -10.281 28.172 11.43 1 98.81 239 VAL B N 1
ATOM 4272 C CA . VAL B 1 239 ? -10.297 26.906 12.141 1 98.81 239 VAL B CA 1
ATOM 4273 C C . VAL B 1 239 ? -11.469 26.875 13.125 1 98.81 239 VAL B C 1
ATOM 4275 O O . VAL B 1 239 ? -11.648 27.812 13.906 1 98.81 239 VAL B O 1
ATOM 4278 N N . SER B 1 240 ? -12.242 25.875 13.023 1 98.5 240 SER B N 1
ATOM 4279 C CA . SER B 1 240 ? -13.406 25.734 13.898 1 98.5 240 SER B CA 1
ATOM 4280 C C . SER B 1 240 ? -12.992 25.547 15.352 1 98.5 240 SER B C 1
ATOM 4282 O O . SER B 1 240 ? -11.969 24.922 15.633 1 98.5 240 SER B O 1
ATOM 4284 N N . VAL B 1 241 ? -13.828 26.141 16.234 1 98.31 241 VAL B N 1
ATOM 4285 C CA . VAL B 1 241 ? -13.609 25.828 17.641 1 98.31 241 VAL B CA 1
ATOM 4286 C C . VAL B 1 241 ? -13.688 24.312 17.859 1 98.31 241 VAL B C 1
ATOM 4288 O O . VAL B 1 241 ? -14.625 23.672 17.406 1 98.31 241 VAL B O 1
ATOM 4291 N N . GLY B 1 242 ? -12.711 23.766 18.453 1 97.88 242 GLY B N 1
ATOM 4292 C CA . GLY B 1 242 ? -12.594 22.328 18.594 1 97.88 242 GLY B CA 1
ATOM 4293 C C . GLY B 1 242 ? -11.773 21.688 17.484 1 97.88 242 GLY B C 1
ATOM 4294 O O . GLY B 1 242 ? -11.414 20.516 17.578 1 97.88 242 GLY B O 1
ATOM 4295 N N . GLY B 1 243 ? -11.523 22.5 16.453 1 98.56 243 GLY B N 1
ATOM 4296 C CA . GLY B 1 243 ? -10.656 22.031 15.391 1 98.56 243 GLY B CA 1
ATOM 4297 C C . GLY B 1 243 ? -9.211 21.859 15.828 1 98.56 243 GLY B C 1
ATOM 4298 O O . GLY B 1 243 ? -8.828 22.312 16.906 1 98.56 243 GLY B O 1
ATOM 4299 N N . ILE B 1 244 ? -8.422 21.203 15.016 1 98.75 244 ILE B N 1
ATOM 4300 C CA . ILE B 1 244 ? -7.07 20.828 15.414 1 98.75 244 ILE B CA 1
ATOM 4301 C C . ILE B 1 244 ? -6.059 21.484 14.469 1 98.75 244 ILE B C 1
ATOM 4303 O O . ILE B 1 244 ? -6.246 21.5 13.25 1 98.75 244 ILE B O 1
ATOM 4307 N N . VAL B 1 245 ? -5.039 22.078 15.047 1 98.88 245 VAL B N 1
ATOM 4308 C CA . VAL B 1 245 ? -3.9 22.609 14.305 1 98.88 245 VAL B CA 1
ATOM 4309 C C . VAL B 1 245 ? -2.66 21.766 14.594 1 98.88 245 VAL B C 1
ATOM 4311 O O . VAL B 1 245 ? -2.357 21.469 15.758 1 98.88 245 VAL B O 1
ATOM 4314 N N . ILE B 1 246 ? -1.945 21.328 13.539 1 98.81 246 ILE B N 1
ATOM 4315 C CA . ILE B 1 246 ? -0.76 20.484 13.656 1 98.81 246 ILE B CA 1
ATOM 4316 C C . ILE B 1 246 ? 0.45 21.219 13.078 1 98.81 246 ILE B C 1
ATOM 4318 O O . ILE B 1 246 ? 0.4 21.719 11.945 1 98.81 246 ILE B O 1
ATOM 4322 N N . PHE B 1 247 ? 1.516 21.297 13.875 1 98.38 247 PHE B N 1
ATOM 4323 C CA . PHE B 1 247 ? 2.791 21.859 13.438 1 98.38 247 PHE B CA 1
ATOM 4324 C C . PHE B 1 247 ? 3.832 20.766 13.273 1 98.38 247 PHE B C 1
ATOM 4326 O O . PHE B 1 247 ? 4.277 20.172 14.258 1 98.38 247 PHE B O 1
ATOM 4333 N N . ASP B 1 248 ? 4.328 20.484 12.141 1 96 248 ASP B N 1
ATOM 4334 C CA . ASP B 1 248 ? 5.227 19.375 11.852 1 96 248 ASP B CA 1
ATOM 4335 C C . ASP B 1 248 ? 6.641 19.656 12.359 1 96 248 ASP B C 1
ATOM 4337 O O . ASP B 1 248 ? 7.355 18.75 12.766 1 96 248 ASP B O 1
ATOM 4341 N N . ASP B 1 249 ? 7.164 20.906 12.367 1 91.69 249 ASP B N 1
ATOM 4342 C CA . ASP B 1 249 ? 8.586 21.156 12.602 1 91.69 249 ASP B CA 1
ATOM 4343 C C . ASP B 1 249 ? 8.781 22.234 13.672 1 91.69 249 ASP B C 1
ATOM 4345 O O . ASP B 1 249 ? 9.789 22.938 13.672 1 91.69 249 ASP B O 1
ATOM 4349 N N . VAL B 1 250 ? 7.898 22.297 14.555 1 96.25 250 VAL B N 1
ATOM 4350 C CA . VAL B 1 250 ? 7.902 23.406 15.508 1 96.25 250 VAL B CA 1
ATOM 4351 C C . VAL B 1 250 ? 9.07 23.25 16.484 1 96.25 250 VAL B C 1
ATOM 4353 O O . VAL B 1 250 ? 9.609 24.234 16.984 1 96.25 250 VAL B O 1
ATOM 4356 N N . TYR B 1 251 ? 9.57 22.031 16.672 1 93.81 251 TYR B N 1
ATOM 4357 C CA . TYR B 1 251 ? 10.672 21.828 17.609 1 93.81 251 TYR B CA 1
ATOM 4358 C C . TYR B 1 251 ? 11.992 21.656 16.875 1 93.81 251 TYR B C 1
ATOM 4360 O O . TYR B 1 251 ? 13.055 21.594 17.5 1 93.81 251 TYR B O 1
ATOM 4368 N N . SER B 1 252 ? 11.922 21.594 15.609 1 92.06 252 SER B N 1
ATOM 4369 C CA . SER B 1 252 ? 13.133 21.328 14.836 1 92.06 252 SER B CA 1
ATOM 4370 C C . SER B 1 252 ? 13.68 22.609 14.227 1 92.06 252 SER B C 1
ATOM 4372 O O . SER B 1 252 ? 14.867 22.703 13.906 1 92.06 252 SER B O 1
ATOM 4374 N N . HIS B 1 253 ? 12.828 23.578 14.008 1 93.94 253 HIS B N 1
ATOM 4375 C CA . HIS B 1 253 ? 13.211 24.844 13.391 1 93.94 253 HIS B CA 1
ATOM 4376 C C . HIS B 1 253 ? 12.906 26.031 14.305 1 93.94 253 HIS B C 1
ATOM 4378 O O . HIS B 1 253 ? 11.742 26.391 14.484 1 93.94 253 HIS B O 1
ATOM 4384 N N . PRO B 1 254 ? 13.883 26.625 14.758 1 96.12 254 PRO B N 1
ATOM 4385 C CA . PRO B 1 254 ? 13.672 27.734 15.695 1 96.12 254 PRO B CA 1
ATOM 4386 C C . PRO B 1 254 ? 12.789 28.844 15.109 1 96.12 254 PRO B C 1
ATOM 4388 O O . PRO B 1 254 ? 12.008 29.469 15.836 1 96.12 254 PRO B O 1
ATOM 4391 N N . ALA B 1 255 ? 12.891 29.078 13.867 1 96.38 255 ALA B N 1
ATOM 4392 C CA . ALA B 1 255 ? 12.078 30.109 13.227 1 96.38 255 ALA B CA 1
ATOM 4393 C C . ALA B 1 255 ? 10.594 29.781 13.328 1 96.38 255 ALA B C 1
ATOM 4395 O O . ALA B 1 255 ? 9.766 30.688 13.461 1 96.38 255 ALA B O 1
ATOM 4396 N N . VAL B 1 256 ? 10.273 28.547 13.234 1 97.19 256 VAL B N 1
ATOM 4397 C CA . VAL B 1 256 ? 8.891 28.094 13.305 1 97.19 256 VAL B CA 1
ATOM 4398 C C . VAL B 1 256 ? 8.359 28.281 14.727 1 97.19 256 VAL B C 1
ATOM 4400 O O . VAL B 1 256 ? 7.262 28.812 14.922 1 97.19 256 VAL B O 1
ATOM 4403 N N . MET B 1 257 ? 9.148 27.906 15.68 1 97.75 257 MET B N 1
ATOM 4404 C CA . MET B 1 257 ? 8.758 28.125 17.078 1 97.75 257 MET B CA 1
ATOM 4405 C C . MET B 1 257 ? 8.594 29.609 17.375 1 97.75 257 MET B C 1
ATOM 4407 O O . MET B 1 257 ? 7.66 30 18.078 1 97.75 257 MET B O 1
ATOM 4411 N N . LYS B 1 258 ? 9.5 30.375 16.875 1 98.25 258 LYS B N 1
ATOM 4412 C CA . LYS B 1 258 ? 9.391 31.812 17.078 1 98.25 258 LYS B CA 1
ATOM 4413 C C . LYS B 1 258 ? 8.078 32.344 16.516 1 98.25 258 LYS B C 1
ATOM 4415 O O . LYS B 1 258 ? 7.426 33.188 17.141 1 98.25 258 LYS B O 1
ATOM 4420 N N . CYS B 1 259 ? 7.719 31.922 15.328 1 98.38 259 CYS B N 1
ATOM 4421 C CA . CYS B 1 259 ? 6.473 32.375 14.727 1 98.38 259 CYS B CA 1
ATOM 4422 C C . CYS B 1 259 ? 5.277 32 15.602 1 98.38 259 CYS B C 1
ATOM 4424 O O . CYS B 1 259 ? 4.402 32.844 15.836 1 98.38 259 CYS B O 1
ATOM 4426 N N . TRP B 1 260 ? 5.27 30.766 16.094 1 98.25 260 TRP B N 1
ATOM 4427 C CA . TRP B 1 260 ? 4.18 30.344 16.953 1 98.25 260 TRP B CA 1
ATOM 4428 C C . TRP B 1 260 ? 4.129 31.188 18.219 1 98.25 260 TRP B C 1
ATOM 4430 O O . TRP B 1 260 ? 3.061 31.672 18.609 1 98.25 260 TRP B O 1
ATOM 4440 N N . THR B 1 261 ? 5.25 31.406 18.844 1 98.25 261 THR B N 1
ATOM 4441 C CA . THR B 1 261 ? 5.312 32.156 20.078 1 98.25 261 THR B CA 1
ATOM 4442 C C . THR B 1 261 ? 4.828 33.594 19.875 1 98.25 261 THR B C 1
ATOM 4444 O O . THR B 1 261 ? 4.039 34.125 20.656 1 98.25 261 THR B O 1
ATOM 4447 N N . ASP B 1 262 ? 5.32 34.188 18.812 1 98.56 262 ASP B N 1
ATOM 4448 C CA . ASP B 1 262 ? 4.879 35.531 18.484 1 98.56 262 ASP B CA 1
ATOM 4449 C C . ASP B 1 262 ? 3.373 35.594 18.234 1 98.56 262 ASP B C 1
ATOM 4451 O O . ASP B 1 262 ? 2.674 36.438 18.781 1 98.56 262 ASP B O 1
ATOM 4455 N N . PHE B 1 263 ? 2.854 34.688 17.453 1 98.62 263 PHE B N 1
ATOM 4456 C CA . PHE B 1 263 ? 1.442 34.625 17.094 1 98.62 263 PHE B CA 1
ATOM 4457 C C . PHE B 1 263 ? 0.57 34.438 18.312 1 98.62 263 PHE B C 1
ATOM 4459 O O . PHE B 1 263 ? -0.44 35.125 18.5 1 98.62 263 PHE B O 1
ATOM 4466 N N . LYS B 1 264 ? 0.967 33.469 19.125 1 98.5 264 LYS B N 1
ATOM 4467 C CA . LYS B 1 264 ? 0.231 33.156 20.359 1 98.5 264 LYS B CA 1
ATOM 4468 C C . LYS B 1 264 ? 0.144 34.406 21.25 1 98.5 264 LYS B C 1
ATOM 4470 O O . LYS B 1 264 ? -0.931 34.75 21.75 1 98.5 264 LYS B O 1
ATOM 4475 N N . ARG B 1 265 ? 1.246 35.031 21.438 1 98.06 265 ARG B N 1
ATOM 4476 C CA . ARG B 1 265 ? 1.305 36.25 22.25 1 98.06 265 ARG B CA 1
ATOM 4477 C C . ARG B 1 265 ? 0.464 37.375 21.656 1 98.06 265 ARG B C 1
ATOM 4479 O O . ARG B 1 265 ? -0.386 37.938 22.328 1 98.06 265 ARG B O 1
ATOM 4486 N N . ASP B 1 266 ? 0.655 37.594 20.406 1 97.5 266 ASP B N 1
ATOM 4487 C CA . ASP B 1 266 ? 0.046 38.719 19.719 1 97.5 266 ASP B CA 1
ATOM 4488 C C . ASP B 1 266 ? -1.472 38.562 19.641 1 97.5 266 ASP B C 1
ATOM 4490 O O . ASP B 1 266 ? -2.205 39.562 19.672 1 97.5 266 ASP B O 1
ATOM 4494 N N . GLN B 1 267 ? -1.931 37.312 19.5 1 97.81 267 GLN B N 1
ATOM 4495 C CA . GLN B 1 267 ? -3.363 37.062 19.375 1 97.81 267 GLN B CA 1
ATOM 4496 C C . GLN B 1 267 ? -3.975 36.656 20.719 1 97.81 267 GLN B C 1
ATOM 4498 O O . GLN B 1 267 ? -5.168 36.375 20.797 1 97.81 267 GLN B O 1
ATOM 4503 N N . ASN B 1 268 ? -3.18 36.625 21.781 1 97.31 268 ASN B N 1
ATOM 4504 C CA . ASN B 1 268 ? -3.611 36.25 23.125 1 97.31 268 ASN B CA 1
ATOM 4505 C C . ASN B 1 268 ? -4.297 34.906 23.156 1 97.31 268 ASN B C 1
ATOM 4507 O O . ASN B 1 268 ? -5.41 34.781 23.672 1 97.31 268 ASN B O 1
ATOM 4511 N N . LEU B 1 269 ? -3.658 34 22.516 1 98 269 LEU B N 1
ATOM 4512 C CA . LEU B 1 269 ? -4.219 32.656 22.438 1 98 269 LEU B CA 1
ATOM 4513 C C . LEU B 1 269 ? -3.98 31.891 23.75 1 98 269 LEU B C 1
ATOM 4515 O O . LEU B 1 269 ? -2.936 32.062 24.375 1 98 269 LEU B O 1
ATOM 4519 N N . LYS B 1 270 ? -4.875 30.953 24.094 1 96.75 270 LYS B N 1
ATOM 4520 C CA . LYS B 1 270 ? -4.797 30.156 25.312 1 96.75 270 LYS B CA 1
ATOM 4521 C C . LYS B 1 270 ? -4.242 28.766 25.031 1 96.75 270 LYS B C 1
ATOM 4523 O O . LYS B 1 270 ? -3.895 28.031 25.953 1 96.75 270 LYS B O 1
ATOM 4528 N N . GLU B 1 271 ? -4.152 28.469 23.797 1 95.88 271 GLU B N 1
ATOM 4529 C CA . GLU B 1 271 ? -3.76 27.125 23.391 1 95.88 271 GLU B CA 1
ATOM 4530 C C . GLU B 1 271 ? -2.324 26.812 23.812 1 95.88 271 GLU B C 1
ATOM 4532 O O . GLU B 1 271 ? -1.446 27.672 23.719 1 95.88 271 GLU B O 1
ATOM 4537 N N . ASP B 1 272 ? -2.107 25.594 24.234 1 94 272 ASP B N 1
ATOM 4538 C CA . ASP B 1 272 ? -0.763 25.062 24.453 1 94 272 ASP B CA 1
ATOM 4539 C C . ASP B 1 272 ? -0.464 23.906 23.516 1 94 272 ASP B C 1
ATOM 4541 O O . ASP B 1 272 ? -1.344 23.094 23.219 1 94 272 ASP B O 1
ATOM 4545 N N . LEU B 1 273 ? 0.796 23.828 23.172 1 95.25 273 LEU B N 1
ATOM 4546 C CA . LEU B 1 273 ? 1.223 22.75 22.281 1 95.25 273 LEU B CA 1
ATOM 4547 C C . LEU B 1 273 ? 1.267 21.422 23 1 95.25 273 LEU B C 1
ATOM 4549 O O . LEU B 1 273 ? 1.717 21.344 24.156 1 95.25 273 LEU B O 1
ATOM 4553 N N . VAL B 1 274 ? 0.75 20.422 22.328 1 94 274 VAL B N 1
ATOM 4554 C CA . VAL B 1 274 ? 0.901 19.047 22.766 1 94 274 VAL B CA 1
ATOM 4555 C C . VAL B 1 274 ? 1.896 18.312 21.875 1 94 274 VAL B C 1
ATOM 4557 O O . VAL B 1 274 ? 1.704 18.234 20.656 1 94 274 VAL B O 1
ATOM 4560 N N . ARG B 1 275 ? 2.885 17.766 22.422 1 93.06 275 ARG B N 1
ATOM 4561 C CA . ARG B 1 275 ? 3.975 17.141 21.672 1 93.06 275 ARG B CA 1
ATOM 4562 C C . ARG B 1 275 ? 3.516 15.859 20.984 1 93.06 275 ARG B C 1
ATOM 4564 O O . ARG B 1 275 ? 2.797 15.055 21.594 1 93.06 275 ARG B O 1
ATOM 4571 N N . ILE B 1 276 ? 3.881 15.672 19.766 1 94.25 276 ILE B N 1
ATOM 4572 C CA . ILE B 1 276 ? 3.666 14.422 19.047 1 94.25 276 ILE B CA 1
ATOM 4573 C C . ILE B 1 276 ? 4.922 13.555 19.125 1 94.25 276 ILE B C 1
ATOM 4575 O O . ILE B 1 276 ? 4.852 12.375 19.469 1 94.25 276 ILE B O 1
ATOM 4579 N N . ASP B 1 277 ? 6.039 14.188 18.75 1 91.44 277 ASP B N 1
ATOM 4580 C CA . ASP B 1 277 ? 7.367 13.594 18.781 1 91.44 277 ASP B CA 1
ATOM 4581 C C . ASP B 1 277 ? 8.445 14.656 19 1 91.44 277 ASP B C 1
ATOM 4583 O O . ASP B 1 277 ? 8.164 15.727 19.547 1 91.44 277 ASP B O 1
ATOM 4587 N N . LYS B 1 278 ? 9.68 14.383 18.609 1 89.38 278 LYS B N 1
ATOM 4588 C CA . LYS B 1 278 ? 10.789 15.289 18.891 1 89.38 278 LYS B CA 1
ATOM 4589 C C . LYS B 1 278 ? 10.75 16.516 17.984 1 89.38 278 LYS B C 1
ATOM 4591 O O . LYS B 1 278 ? 11.492 17.469 18.188 1 89.38 278 LYS B O 1
ATOM 4596 N N . ARG B 1 279 ? 9.797 16.531 17.078 1 92.88 279 ARG B N 1
ATOM 4597 C CA . ARG B 1 279 ? 9.859 17.578 16.062 1 92.88 279 ARG B CA 1
ATOM 4598 C C . ARG B 1 279 ? 8.539 18.328 15.977 1 92.88 279 ARG B C 1
ATOM 4600 O O . ARG B 1 279 ? 8.5 19.484 15.547 1 92.88 279 ARG B O 1
ATOM 4607 N N . SER B 1 280 ? 7.465 17.719 16.391 1 95.5 280 SER B N 1
ATOM 4608 C CA . SER B 1 280 ? 6.152 18.219 16 1 95.5 280 SER B CA 1
ATOM 4609 C C . SER B 1 280 ? 5.215 18.297 17.203 1 95.5 280 SER B C 1
ATOM 4611 O O . SER B 1 280 ? 5.496 17.719 18.25 1 95.5 280 SER B O 1
ATOM 4613 N N . ALA B 1 281 ? 4.16 19.031 17.031 1 96.25 281 ALA B N 1
ATOM 4614 C CA . ALA B 1 281 ? 3.158 19.234 18.062 1 96.25 281 ALA B CA 1
ATOM 4615 C C . ALA B 1 281 ? 1.808 19.609 17.469 1 96.25 281 ALA B C 1
ATOM 4617 O O . ALA B 1 281 ? 1.698 19.844 16.266 1 96.25 281 ALA B O 1
ATOM 4618 N N . TRP B 1 282 ? 0.793 19.594 18.312 1 97.44 282 TRP B N 1
ATOM 4619 C CA . TRP B 1 282 ? -0.558 19.969 17.891 1 97.44 282 TRP B CA 1
ATOM 4620 C C . TRP B 1 282 ? -1.311 20.641 19.031 1 97.44 282 TRP B C 1
ATOM 4622 O O . TRP B 1 282 ? -0.824 20.688 20.172 1 97.44 282 TRP B O 1
ATOM 4632 N N . PHE B 1 283 ? -2.473 21.297 18.719 1 97.62 283 PHE B N 1
ATOM 4633 C CA . PHE B 1 283 ? -3.393 21.812 19.734 1 97.62 283 PHE B CA 1
ATOM 4634 C C . PHE B 1 283 ? -4.812 21.891 19.172 1 97.62 283 PHE B C 1
ATOM 4636 O O . PHE B 1 283 ? -5.016 21.844 17.969 1 97.62 283 PHE B O 1
ATOM 4643 N N . ARG B 1 284 ? -5.754 22 20.094 1 97.75 284 ARG B N 1
ATOM 4644 C CA . ARG B 1 284 ? -7.164 22.234 19.797 1 97.75 284 ARG B CA 1
ATOM 4645 C C . ARG B 1 284 ? -7.516 23.719 19.953 1 97.75 284 ARG B C 1
ATOM 4647 O O . ARG B 1 284 ? -7.145 24.344 20.938 1 97.75 284 ARG B O 1
ATOM 4654 N N . LYS B 1 285 ? -8.141 24.203 18.938 1 98.38 285 LYS B N 1
ATOM 4655 C CA . LYS B 1 285 ? -8.594 25.578 19.094 1 98.38 285 LYS B CA 1
ATOM 4656 C C . LYS B 1 285 ? -9.656 25.688 20.188 1 98.38 285 LYS B C 1
ATOM 4658 O O . LYS B 1 285 ? -10.648 24.969 20.172 1 98.38 285 LYS B O 1
ATOM 4663 N N . ILE B 1 286 ? -9.523 26.656 21.031 1 97.56 286 ILE B N 1
ATOM 4664 C CA . ILE B 1 286 ? -10.344 26.734 22.234 1 97.56 286 ILE B CA 1
ATOM 4665 C C . ILE B 1 286 ? -11.508 27.688 22 1 97.56 286 ILE B C 1
ATOM 4667 O O . ILE B 1 286 ? -12.633 27.422 22.422 1 97.56 286 ILE B O 1
ATOM 4671 N N . GLU B 1 287 ? -11.297 28.781 21.375 1 97.56 287 GLU B N 1
ATOM 4672 C CA . GLU B 1 287 ? -12.32 29.797 21.141 1 97.56 287 GLU B CA 1
ATOM 4673 C C . GLU B 1 287 ? -12.102 30.516 19.812 1 97.56 287 GLU B C 1
ATOM 4675 O O . GLU B 1 287 ? -11.016 30.422 19.234 1 97.56 287 GLU B O 1
ATOM 4680 N N . ASP B 1 288 ? -13.172 31.141 19.453 1 96.5 288 ASP B N 1
ATOM 4681 C CA . ASP B 1 288 ? -13.047 31.938 18.25 1 96.5 288 ASP B CA 1
ATOM 4682 C C . ASP B 1 288 ? -12.125 33.125 18.469 1 96.5 288 ASP B C 1
ATOM 4684 O O . ASP B 1 288 ? -12.148 33.75 19.531 1 96.5 288 ASP B O 1
ATOM 4688 N N . VAL B 1 289 ? -11.328 33.406 17.484 1 95.5 289 VAL B N 1
ATOM 4689 C CA . VAL B 1 289 ? -10.367 34.5 17.562 1 95.5 289 VAL B CA 1
ATOM 4690 C C . VAL B 1 289 ? -10.422 35.312 16.281 1 95.5 289 VAL B C 1
ATOM 4692 O O . VAL B 1 289 ? -10.414 34.781 15.172 1 95.5 289 VAL B O 1
ATOM 4695 N N . LYS B 1 290 ? -10.641 36.594 16.453 1 96.88 290 LYS B N 1
ATOM 4696 C CA . LYS B 1 290 ? -10.406 37.5 15.328 1 96.88 290 LYS B CA 1
ATOM 4697 C C . LYS B 1 290 ? -8.938 37.875 15.234 1 96.88 290 LYS B C 1
ATOM 4699 O O . LYS B 1 290 ? -8.422 38.625 16.078 1 96.88 290 LYS B O 1
ATOM 4704 N N . VAL B 1 291 ? -8.25 37.438 14.227 1 97.94 291 VAL B N 1
ATOM 4705 C CA . VAL B 1 291 ? -6.805 37.625 14.102 1 97.94 291 VAL B CA 1
ATOM 4706 C C . VAL B 1 291 ? -6.5 39.094 13.82 1 97.94 291 VAL B C 1
ATOM 4708 O O . VAL B 1 291 ? -7.047 39.688 12.883 1 97.94 291 VAL B O 1
ATOM 4711 N N . ASP B 1 292 ? -5.688 39.719 14.641 1 98.25 292 ASP B N 1
ATOM 4712 C CA . ASP B 1 292 ? -5.223 41.062 14.438 1 98.25 292 ASP B CA 1
ATOM 4713 C C . ASP B 1 292 ? -4.109 41.125 13.391 1 98.25 292 ASP B C 1
ATOM 4715 O O . ASP B 1 292 ? -2.941 40.875 13.711 1 98.25 292 ASP B O 1
ATOM 4719 N N . GLN B 1 293 ? -4.453 41.531 12.242 1 97.06 293 GLN B N 1
ATOM 4720 C CA . GLN B 1 293 ? -3.527 41.531 11.117 1 97.06 293 GLN B CA 1
ATOM 4721 C C . GLN B 1 293 ? -2.42 42.562 11.32 1 97.06 293 GLN B C 1
ATOM 4723 O O . GLN B 1 293 ? -1.36 42.5 10.695 1 97.06 293 GLN B O 1
ATOM 4728 N N . LEU B 1 294 ? -2.699 43.5 12.133 1 97.19 294 LEU B N 1
ATOM 4729 C CA . LEU B 1 294 ? -1.737 44.562 12.336 1 97.19 294 LEU B CA 1
ATOM 4730 C C . LEU B 1 294 ? -0.513 44.062 13.094 1 97.19 294 LEU B C 1
ATOM 4732 O O . LEU B 1 294 ? 0.528 44.719 13.109 1 97.19 294 LEU B O 1
ATOM 4736 N N . LYS B 1 295 ? -0.657 42.938 13.688 1 97.5 295 LYS B N 1
ATOM 4737 C CA . LYS B 1 295 ? 0.434 42.375 14.484 1 97.5 295 LYS B CA 1
ATOM 4738 C C . LYS B 1 295 ? 1.382 41.562 13.609 1 97.5 295 LYS B C 1
ATOM 4740 O O . LYS B 1 295 ? 2.432 41.094 14.078 1 97.5 295 LYS B O 1
ATOM 4745 N N . ARG B 1 296 ? 1.024 41.406 12.383 1 96.88 296 ARG B N 1
ATOM 4746 C CA . ARG B 1 296 ? 1.884 40.625 11.484 1 96.88 296 ARG B CA 1
ATOM 4747 C C . ARG B 1 296 ? 3.195 41.375 11.227 1 96.88 296 ARG B C 1
ATOM 4749 O O . ARG B 1 296 ? 3.193 42.531 10.789 1 96.88 296 ARG B O 1
ATOM 4756 N N . LEU B 1 297 ? 4.223 40.688 11.422 1 95.94 297 LEU B N 1
ATOM 4757 C CA . LEU B 1 297 ? 5.535 41.281 11.172 1 95.94 297 LEU B CA 1
ATOM 4758 C C . LEU B 1 297 ? 5.84 41.312 9.68 1 95.94 297 LEU B C 1
ATOM 4760 O O . LEU B 1 297 ? 5.297 40.5 8.914 1 95.94 297 LEU B O 1
ATOM 4764 N N . PRO B 1 298 ? 6.711 42.25 9.305 1 95.25 298 PRO B N 1
ATOM 4765 C CA . PRO B 1 298 ? 7.227 42.156 7.941 1 95.25 298 PRO B CA 1
ATOM 4766 C C . PRO B 1 298 ? 7.98 40.844 7.688 1 95.25 298 PRO B C 1
ATOM 4768 O O . PRO B 1 298 ? 8.312 40.156 8.633 1 95.25 298 PRO B O 1
ATOM 4771 N N . PRO B 1 299 ? 8.219 40.531 6.43 1 95.31 299 PRO B N 1
ATOM 4772 C CA . PRO B 1 299 ? 8.891 39.281 6.113 1 95.31 299 PRO B CA 1
ATOM 4773 C C . PRO B 1 299 ? 10.18 39.094 6.914 1 95.31 299 PRO B C 1
ATOM 4775 O O . PRO B 1 299 ? 11.016 40 6.969 1 95.31 299 PRO B O 1
ATOM 4778 N N . GLN B 1 300 ? 10.312 37.906 7.391 1 94.19 300 GLN B N 1
ATOM 4779 C CA . GLN B 1 300 ? 11.422 37.625 8.289 1 94.19 300 GLN B CA 1
ATOM 4780 C C . GLN B 1 300 ? 12.484 36.781 7.602 1 94.19 300 GLN B C 1
ATOM 4782 O O . GLN B 1 300 ? 13.648 36.781 7.992 1 94.19 300 GLN B O 1
ATOM 4787 N N . ASP B 1 301 ? 12.125 35.938 6.66 1 92.81 301 ASP B N 1
ATOM 4788 C CA . ASP B 1 301 ? 13.086 35 6.047 1 92.81 301 ASP B CA 1
ATOM 4789 C C . ASP B 1 301 ? 12.711 34.719 4.598 1 92.81 301 ASP B C 1
ATOM 4791 O O . ASP B 1 301 ? 12.93 35.531 3.713 1 92.81 301 ASP B O 1
ATOM 4795 N N . THR B 1 302 ? 11.93 33.781 4.207 1 87.31 302 THR B N 1
ATOM 4796 C CA . THR B 1 302 ? 11.773 33.25 2.852 1 87.31 302 THR B CA 1
ATOM 4797 C C . THR B 1 302 ? 11.031 34.281 1.975 1 87.31 302 THR B C 1
ATOM 4799 O O . THR B 1 302 ? 11.133 34.219 0.747 1 87.31 302 THR B O 1
ATOM 4802 N N . ASN B 1 303 ? 10.266 35.156 2.58 1 88.31 303 ASN B N 1
ATOM 4803 C CA . ASN B 1 303 ? 9.484 36.094 1.797 1 88.31 303 ASN B CA 1
ATOM 4804 C C . ASN B 1 303 ? 10.234 37.438 1.606 1 88.31 303 ASN B C 1
ATOM 4806 O O . ASN B 1 303 ? 9.719 38.344 0.986 1 88.31 303 ASN B O 1
ATOM 4810 N N . LYS B 1 304 ? 11.344 37.469 2.143 1 85.81 304 LYS B N 1
ATOM 4811 C CA . LYS B 1 304 ? 12.133 38.688 1.978 1 85.81 304 LYS B CA 1
ATOM 4812 C C . LYS B 1 304 ? 12.516 38.875 0.515 1 85.81 304 LYS B C 1
ATOM 4814 O O . LYS B 1 304 ? 12.797 37.938 -0.206 1 85.81 304 LYS B O 1
ATOM 4819 N N . ALA B 1 305 ? 12.281 40.156 0.176 1 71.31 305 ALA B N 1
ATOM 4820 C CA . ALA B 1 305 ? 12.688 40.531 -1.175 1 71.31 305 ALA B CA 1
ATOM 4821 C C . ALA B 1 305 ? 14.148 40.188 -1.431 1 71.31 305 ALA B C 1
ATOM 4823 O O . ALA B 1 305 ? 14.992 40.312 -0.543 1 71.31 305 ALA B O 1
ATOM 4824 N N . GLN B 1 306 ? 14.422 39.312 -2.445 1 56.34 306 GLN B N 1
ATOM 4825 C CA . GLN B 1 306 ? 15.805 39.094 -2.848 1 56.34 306 GLN B CA 1
ATOM 4826 C C . GLN B 1 306 ? 16.406 40.375 -3.455 1 56.34 306 GLN B C 1
ATOM 4828 O O . GLN B 1 306 ? 15.703 41.156 -4.086 1 56.34 306 GLN B O 1
#